Protein AF-A0A318T8H3-F1 (afdb_monomer_lite)

Secondary structure (DSSP, 8-state):
--S-SEEEEEE----SSPPPSS--SSSEEEEEEETTEEPPPEEESSHHHHHHHHHHHHHHHHHTT--EEEEEES-SS-STTHHHHHHSSS-HHHHHHHHHHH--B-TTS-B-HHHHHHHHHTTSSSS-S-B---TTS--TT-BSSPPPP-STTPPPSS-HHHHHSTTPPPTTB-SSTT-HHHHHHHHHHHHHHHHH-TTTTTTEEETTTTT-SS----SEEEEE--GGGGHHHHHHHPPTT--HHHHHHHHHHHHHHHHHHHT-SGGGGSPPTT--HHHHHHIIIII---TTTT-HHHHHHHHHH---EE------S----PPP----HHHHHHHHHHHHHHHS-GGGS-HHHHHHHHHHHHHHT-GGGGGGEEE-TTHHHHHHHHHHTT--EEESSHHHHHTS-GGG--S-EEE-TT-TTHHHHHHHHTS-HHHHGGGGGHHHHTT-EEEESS-HHHHHHHHHHHHTTPPPPSEEEE----SSSHHHHHHHHHH--TT--EEEESSS---HHHHHHHHHHHHH---

Radius of gyration: 33.39 Å; chains: 1; bounding box: 69×76×78 Å

Sequence (527 aa):
MSLFDTHVVVDWSAAGSRSPAKPSGNAIWIAVVRDGLASAPVYFRTRTEARTHLAELLAGEVAQGRKTLACFDFAFGYPQGAARKITGSDSALDLWAWLHEKIEDRPDNGNNRFAVAGCVNELFDGLGPFWGREASHDIPGVSTQKPVHSGADYPPQRRLTDLKAPSAKSVWQLFYNGSVGSQVLMGLPALQALRQDPRLKPHCKVWPFETGLKAPKAALVLAEIYPALVKDAVAASRSEGEILDAAQVRVLADALAEMDRKNELAPLFDPAPEMSEEERDLVETEEAWILGVGHEAALRQAAETSRPKVQAVPRPTPRKPMRPYLKDPAAIDEASVAAVRREARLERFPDGLADLALRLIQACGMPDIADRLSVSPGAVEAGRRALAAGAPVICDCEMVAAGLIRRDLRSEVIVTLNDPATAPMARALGTTRSAAATELWQDRLEGAVVAIGDAPTALFHLLEGLDKGWPKPALILGFPVGFVGAAESKAELSADPRGCDFITLRGRRGGPSMAAAAIGALAKGPA

Foldseek 3Di:
DFLFQKEKEKEFALDQFFADPPDAPRFIWIWMAGNLATEQIDTDRFLVVVLVVCLVVLLVCVVVLTAYEHEYAAFQFAFPPLCCLQQVFLFSLSVLVVLLVVWDQDRRRRIDLLQVLQVSQVSFPDLAQAEDDDPPDDHHSHYNDGDDDDHPSHGDQDHPQCVLVVVQGGLRYCDDDRRSVSRNSSPSSSVSVSCPPPSCVVQEDEPPQRAFLWSRNGSYYYAYAHLVLQVVLLVVPPDVPRHSSSSSRRLQSLLLVQCSVVVNQGNQSHDQPPDDPVSRVSCNGGGPHHRCSNPSVSSNVSSNPGDGNHPPNPPPPPPPPPPDDDPDPVVVVVVLLVVLVVQQVLVVDDQLVSLLLSLLCSLPVDSCQSVFKFWDPCQLVLLLVLQVVQQAEEELDPLLVVLAPVVLGSHHYDYQLPPPVQVVQCVVVVHDSSLSSVVVCQVRAAQHEYFYFADLNVLVSVVVCLVVPGHHHSEYELFHADDPNSQVSVVVCSVPVSPHTYIYGHDRGGHSSSSNSSSVSSSPPRD

pLDDT: mean 93.27, std 9.37, range [36.69, 98.88]

Organism: NCBI:txid1795041

InterPro domains:
  IPR003722 Cobalamin biosynthesis precorrin-8X methylmutase CobH/CbiC [PF02570] (332-524)
  IPR036588 Precorrin-8X methylmutase CobH/CbiC superfamily [G3DSA:3.40.50.10230] (316-526)
  IPR036588 Precorrin-8X methylmutase CobH/CbiC superfamily [SSF63965] (322-523)

Structure (mmCIF, N/CA/C/O backbone):
data_AF-A0A318T8H3-F1
#
_entry.id   AF-A0A318T8H3-F1
#
loop_
_atom_site.group_PDB
_atom_site.id
_atom_site.type_symbol
_atom_site.label_atom_id
_atom_site.label_alt_id
_atom_site.label_comp_id
_atom_site.label_asym_id
_atom_site.label_entity_id
_atom_site.label_seq_id
_atom_site.pdbx_PDB_ins_code
_atom_site.Cartn_x
_atom_site.Cartn_y
_atom_site.Cartn_z
_atom_site.occupancy
_atom_site.B_iso_or_equiv
_atom_site.auth_seq_id
_atom_site.auth_comp_id
_atom_site.auth_asym_id
_atom_site.auth_atom_id
_atom_site.pdbx_PDB_model_num
ATOM 1 N N . MET A 1 1 ? -24.665 -6.894 28.446 1.00 75.19 1 MET A N 1
ATOM 2 C CA . MET A 1 1 ? -24.092 -7.647 27.309 1.00 75.19 1 MET A CA 1
ATOM 3 C C . MET A 1 1 ? -23.161 -6.686 26.609 1.00 75.19 1 MET A C 1
ATOM 5 O O . MET A 1 1 ? -23.540 -5.521 26.514 1.00 75.19 1 MET A O 1
ATOM 9 N N . SER A 1 2 ? -21.991 -7.150 26.168 1.00 87.69 2 SER A N 1
ATOM 10 C CA . SER A 1 2 ? -21.064 -6.316 25.399 1.00 87.69 2 SER A CA 1
ATOM 11 C C . SER A 1 2 ? -21.762 -5.728 24.170 1.00 87.69 2 SER A C 1
ATOM 13 O O . SER A 1 2 ? -22.669 -6.333 23.589 1.00 87.69 2 SER A O 1
ATOM 15 N N . LEU A 1 3 ? -21.367 -4.513 23.815 1.00 95.06 3 LEU A N 1
ATOM 16 C CA . LEU A 1 3 ? -21.825 -3.798 22.635 1.00 95.06 3 LEU A CA 1
ATOM 17 C C . LEU A 1 3 ? -21.200 -4.376 21.367 1.00 95.06 3 LEU A C 1
ATOM 19 O O . LEU A 1 3 ? -21.902 -4.511 20.361 1.00 95.06 3 LEU A O 1
ATOM 23 N N . PHE A 1 4 ? -19.916 -4.737 21.431 1.00 97.88 4 PHE A N 1
ATOM 24 C CA . PHE A 1 4 ? -19.130 -5.236 20.313 1.00 97.88 4 PHE A CA 1
ATOM 25 C C . PHE A 1 4 ? -18.381 -6.524 20.667 1.00 97.88 4 PHE A C 1
ATOM 27 O O . PHE A 1 4 ? -17.993 -6.762 21.811 1.00 97.88 4 PHE A O 1
ATOM 34 N N . ASP A 1 5 ? -18.161 -7.346 19.646 1.00 97.19 5 ASP A N 1
ATOM 35 C CA . ASP A 1 5 ? -17.367 -8.573 19.724 1.00 97.19 5 ASP A CA 1
ATOM 36 C C . ASP A 1 5 ? -15.909 -8.310 19.309 1.00 97.19 5 ASP A C 1
ATOM 38 O O . ASP A 1 5 ? -14.993 -9.011 19.739 1.00 97.19 5 ASP A O 1
ATOM 42 N N . THR A 1 6 ? -15.684 -7.301 18.456 1.00 98.25 6 THR A N 1
ATOM 43 C CA . THR A 1 6 ? -14.358 -6.934 17.937 1.00 98.25 6 THR A CA 1
ATOM 44 C C . THR A 1 6 ? -14.080 -5.441 18.068 1.00 98.25 6 THR A C 1
ATOM 46 O O . THR A 1 6 ? -14.882 -4.610 17.643 1.00 98.25 6 THR A O 1
ATOM 49 N N . HIS A 1 7 ? -12.894 -5.112 18.575 1.00 98.44 7 HIS A N 1
ATOM 50 C CA . HIS A 1 7 ? -12.378 -3.756 18.743 1.00 98.44 7 HIS A CA 1
ATOM 51 C C . HIS A 1 7 ? -11.124 -3.610 17.882 1.00 98.44 7 HIS A C 1
ATOM 53 O O . HIS A 1 7 ? -10.110 -4.269 18.122 1.00 98.44 7 HIS A O 1
ATOM 59 N N . VAL A 1 8 ? -11.207 -2.777 16.849 1.00 98.69 8 VAL A N 1
ATOM 60 C CA . VAL A 1 8 ? -10.104 -2.463 15.936 1.00 98.69 8 VAL A CA 1
ATOM 61 C C . VAL A 1 8 ? -9.627 -1.053 16.243 1.00 98.69 8 VAL A C 1
ATOM 63 O O . VAL A 1 8 ? -10.438 -0.136 16.294 1.00 98.69 8 VAL A O 1
ATOM 66 N N . VAL A 1 9 ? -8.324 -0.865 16.426 1.00 98.75 9 VAL A N 1
ATOM 67 C CA . VAL A 1 9 ? -7.723 0.457 16.637 1.00 98.75 9 VAL A CA 1
ATOM 68 C C . VAL A 1 9 ? -6.637 0.688 15.601 1.00 98.75 9 VAL A C 1
ATOM 70 O O . VAL A 1 9 ? -5.762 -0.159 15.416 1.00 98.75 9 VAL A O 1
ATOM 73 N N . VAL A 1 10 ? -6.711 1.832 14.926 1.00 98.62 10 VAL A N 1
ATOM 74 C CA . VAL A 1 10 ? -5.873 2.179 13.781 1.00 98.62 10 VAL A CA 1
ATOM 75 C C . VAL A 1 10 ? -5.148 3.493 14.045 1.00 98.62 10 VAL A C 1
ATOM 77 O O . VAL A 1 10 ? -5.789 4.526 14.217 1.00 98.62 10 VAL A O 1
ATOM 80 N N . ASP A 1 11 ? -3.820 3.457 14.000 1.00 97.88 11 ASP A N 1
ATOM 81 C CA . ASP A 1 11 ? -2.990 4.651 13.834 1.00 97.88 11 ASP A CA 1
ATOM 82 C C . ASP A 1 11 ? -2.751 4.875 12.337 1.00 97.88 11 ASP A C 1
ATOM 84 O O . ASP A 1 11 ? -2.361 3.946 11.620 1.00 97.88 11 ASP A O 1
ATOM 88 N N . TRP A 1 12 ? -3.038 6.079 11.840 1.00 96.69 12 TRP A N 1
ATOM 89 C CA . TRP A 1 12 ? -3.049 6.372 10.406 1.00 96.69 12 TRP A CA 1
ATOM 90 C C . TRP A 1 12 ? -1.957 7.361 10.014 1.00 96.69 12 TRP A C 1
ATOM 92 O O . TRP A 1 12 ? -1.832 8.452 10.569 1.00 96.69 12 TRP A O 1
ATOM 102 N N . SER A 1 13 ? -1.205 7.021 8.967 1.00 95.50 13 SER A N 1
ATOM 103 C CA . SER A 1 13 ? -0.100 7.845 8.482 1.00 95.50 13 SER A CA 1
ATOM 104 C C . SER A 1 13 ? -0.421 8.549 7.168 1.00 95.50 13 SER A C 1
ATOM 106 O O . SER A 1 13 ? -0.863 7.954 6.178 1.00 95.50 13 SER A O 1
ATOM 108 N N . ALA A 1 14 ? -0.063 9.829 7.124 1.00 95.25 14 ALA A N 1
ATOM 109 C CA . ALA A 1 14 ? -0.078 10.643 5.918 1.00 95.25 14 ALA A CA 1
ATOM 110 C C . ALA A 1 14 ? 1.261 10.644 5.163 1.00 95.25 14 ALA A C 1
ATOM 112 O O . ALA A 1 14 ? 1.489 11.525 4.333 1.00 95.25 14 ALA A O 1
ATOM 113 N N . ALA A 1 15 ? 2.172 9.700 5.428 1.00 93.12 15 ALA A N 1
ATOM 114 C CA . ALA A 1 15 ? 3.462 9.630 4.737 1.00 93.12 15 ALA A CA 1
ATOM 115 C C . ALA A 1 15 ? 3.291 9.759 3.210 1.00 93.12 15 ALA A C 1
ATOM 117 O O . ALA A 1 15 ? 2.399 9.146 2.626 1.00 93.12 15 ALA A O 1
ATOM 118 N N . GLY A 1 16 ? 4.109 10.599 2.567 1.00 91.81 16 GLY A N 1
ATOM 119 C CA . GLY A 1 16 ? 4.052 10.835 1.114 1.00 91.81 16 GLY A CA 1
ATOM 120 C C . GLY A 1 16 ? 4.775 9.774 0.279 1.00 91.81 16 GLY A C 1
ATOM 121 O O . GLY A 1 16 ? 4.781 9.850 -0.944 1.00 91.81 16 GLY A O 1
ATOM 122 N N . SER A 1 17 ? 5.404 8.806 0.942 1.00 92.88 17 SER A N 1
ATOM 123 C CA . SER A 1 17 ? 6.173 7.726 0.337 1.00 92.88 17 SER A CA 1
ATOM 124 C C . SER A 1 17 ? 6.002 6.441 1.142 1.00 92.88 17 SER A C 1
ATOM 126 O O . SER A 1 17 ? 5.518 6.442 2.280 1.00 92.88 17 SER A O 1
ATOM 128 N N . ARG A 1 18 ? 6.346 5.316 0.520 1.00 95.38 18 ARG A N 1
ATOM 129 C CA . ARG A 1 18 ? 6.272 3.990 1.130 1.00 95.38 18 ARG A CA 1
ATOM 130 C C . ARG A 1 18 ? 7.194 3.894 2.348 1.00 95.38 18 ARG A C 1
ATOM 132 O O . ARG A 1 18 ? 8.392 4.151 2.240 1.00 95.38 18 ARG A O 1
ATOM 139 N N . SER A 1 19 ? 6.656 3.433 3.476 1.00 94.31 19 SER A N 1
ATOM 140 C CA . SER A 1 19 ? 7.441 3.251 4.701 1.00 94.31 19 SER A CA 1
ATOM 141 C C . SER A 1 19 ? 8.502 2.135 4.552 1.00 94.31 19 SER A C 1
ATOM 143 O O . SER A 1 19 ? 8.392 1.280 3.654 1.00 94.31 19 SER A O 1
ATOM 145 N N . PRO A 1 20 ? 9.554 2.114 5.398 1.00 94.25 20 PRO A N 1
ATOM 146 C CA . PRO A 1 20 ? 10.627 1.116 5.345 1.00 94.25 20 PRO A CA 1
ATOM 147 C C . PRO A 1 20 ? 10.140 -0.342 5.394 1.00 94.25 20 PRO A C 1
ATOM 149 O O . PRO A 1 20 ? 9.010 -0.638 5.759 1.00 94.25 20 PRO A O 1
ATOM 152 N N . ALA A 1 21 ? 10.985 -1.294 4.988 1.00 91.88 21 ALA A N 1
ATOM 153 C CA . ALA A 1 21 ? 10.622 -2.716 5.057 1.00 91.88 21 ALA A CA 1
ATOM 154 C C . ALA A 1 21 ? 10.568 -3.240 6.502 1.00 91.88 21 ALA A C 1
ATOM 156 O O . ALA A 1 21 ? 9.742 -4.091 6.824 1.00 91.88 21 ALA A O 1
ATOM 157 N N . LYS A 1 22 ? 11.449 -2.728 7.367 1.00 93.06 22 LYS A N 1
ATOM 158 C CA . LYS A 1 22 ? 11.416 -2.994 8.804 1.00 93.06 22 LYS A CA 1
ATOM 159 C C . LYS A 1 22 ? 10.323 -2.126 9.443 1.00 93.06 22 LYS A C 1
ATOM 161 O O . LYS A 1 22 ? 10.274 -0.942 9.104 1.00 93.06 22 LYS A O 1
ATOM 166 N N . PRO A 1 23 ? 9.518 -2.663 10.380 1.00 94.00 23 PRO A N 1
ATOM 167 C CA . PRO A 1 23 ? 8.559 -1.860 11.123 1.00 94.00 23 PRO A CA 1
ATOM 168 C C . PRO A 1 23 ? 9.213 -0.614 11.723 1.00 94.00 23 PRO A C 1
ATOM 170 O O . PRO A 1 23 ? 10.309 -0.682 12.288 1.00 94.00 23 PRO A O 1
ATOM 173 N N . SER A 1 24 ? 8.544 0.521 11.565 1.00 93.56 24 SER A N 1
ATOM 174 C CA . SER A 1 24 ? 9.013 1.838 11.990 1.00 93.56 24 SER A CA 1
ATOM 175 C C . SER A 1 24 ? 7.857 2.645 12.569 1.00 93.56 24 SER A C 1
ATOM 177 O O . SER A 1 24 ? 6.693 2.320 12.325 1.00 93.56 24 SER A O 1
ATOM 179 N N . GLY A 1 25 ? 8.185 3.715 13.293 1.00 91.31 25 GLY A N 1
ATOM 180 C CA . GLY A 1 25 ? 7.194 4.735 13.630 1.00 91.31 25 GLY A CA 1
ATOM 181 C C . GLY A 1 25 ? 6.747 5.544 12.403 1.00 91.31 25 GLY A C 1
ATOM 182 O O . GLY A 1 25 ? 7.331 5.403 11.318 1.00 91.31 25 GLY A O 1
ATOM 183 N N . ASN A 1 26 ? 5.756 6.415 12.595 1.00 87.69 26 ASN A N 1
ATOM 184 C CA . ASN A 1 26 ? 5.125 7.271 11.584 1.00 87.69 26 ASN A CA 1
ATOM 185 C C . ASN A 1 26 ? 4.542 6.483 10.394 1.00 87.69 26 ASN A C 1
ATOM 187 O O . ASN A 1 26 ? 4.549 6.944 9.246 1.00 87.69 26 ASN A O 1
ATOM 191 N N . ALA A 1 27 ? 4.065 5.270 10.656 1.00 93.88 27 ALA A N 1
ATOM 192 C CA . ALA A 1 27 ? 3.475 4.365 9.676 1.00 93.88 27 ALA A CA 1
ATOM 193 C C . ALA A 1 27 ? 2.087 3.919 10.142 1.00 93.88 27 ALA A C 1
ATOM 195 O O . ALA A 1 27 ? 1.620 4.365 11.176 1.00 93.88 27 ALA A O 1
ATOM 196 N N . ILE A 1 28 ? 1.416 3.063 9.374 1.00 97.75 28 ILE A N 1
ATOM 197 C CA . ILE A 1 28 ? 0.072 2.615 9.744 1.00 97.75 28 ILE A CA 1
ATOM 198 C C . ILE A 1 28 ? 0.186 1.367 10.607 1.00 97.75 28 ILE A C 1
ATOM 200 O O . ILE A 1 28 ? 0.810 0.380 10.198 1.00 97.75 28 ILE A O 1
ATOM 204 N N . TRP A 1 29 ? -0.452 1.410 11.770 1.00 98.31 29 TRP A N 1
ATOM 205 C CA . TRP A 1 29 ? -0.516 0.305 12.717 1.00 98.31 29 TRP A CA 1
ATOM 206 C C . TRP A 1 29 ? -1.965 -0.037 13.027 1.00 98.31 29 TRP A C 1
ATOM 208 O O . TRP A 1 29 ? -2.795 0.851 13.197 1.00 98.31 29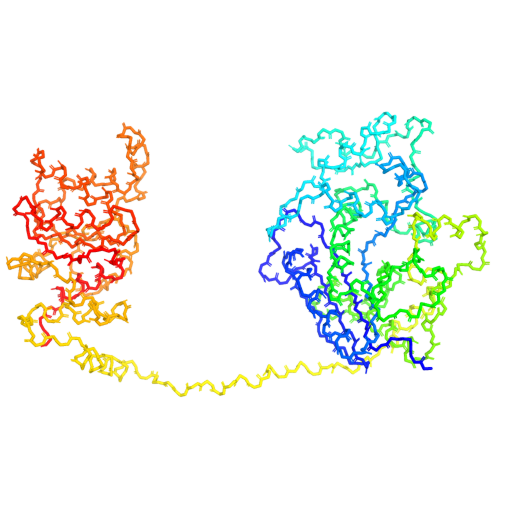 TRP A O 1
ATOM 218 N N . ILE A 1 30 ? -2.272 -1.331 13.092 1.00 98.44 30 ILE A N 1
ATOM 219 C CA . ILE A 1 30 ? -3.625 -1.820 13.374 1.00 98.44 30 ILE A CA 1
ATOM 220 C C . ILE A 1 30 ? -3.558 -2.862 14.484 1.00 98.44 30 ILE A C 1
ATOM 222 O O . ILE A 1 30 ? -2.889 -3.883 14.326 1.00 98.44 30 ILE A O 1
ATOM 226 N N . ALA A 1 31 ? -4.264 -2.626 15.586 1.00 97.50 31 ALA A N 1
ATOM 227 C CA . ALA A 1 31 ? -4.499 -3.611 16.637 1.00 97.50 31 ALA A CA 1
ATOM 228 C C . ALA A 1 31 ? -5.938 -4.125 16.577 1.00 97.50 31 ALA A C 1
ATOM 230 O O . ALA A 1 31 ? -6.858 -3.389 16.220 1.00 97.50 31 ALA A O 1
ATOM 231 N N . VAL A 1 32 ? -6.123 -5.396 16.937 1.00 97.94 32 VAL A N 1
ATOM 232 C CA . VAL A 1 32 ? -7.434 -6.051 16.967 1.00 97.94 32 VAL A CA 1
ATOM 233 C C . VAL A 1 32 ? -7.558 -6.852 18.252 1.00 97.94 32 VAL A C 1
ATOM 235 O O . VAL A 1 32 ? -6.716 -7.709 18.531 1.00 97.94 32 VAL A O 1
ATOM 238 N N . VAL A 1 33 ? -8.636 -6.619 18.992 1.00 97.38 33 VAL A N 1
ATOM 239 C CA . VAL A 1 33 ? -9.078 -7.475 20.094 1.00 97.38 33 VAL A CA 1
ATOM 240 C C . VAL A 1 33 ? -10.421 -8.073 19.703 1.00 97.38 33 VAL A C 1
ATOM 242 O O . VAL A 1 33 ? -11.355 -7.337 19.406 1.00 97.38 33 VAL A O 1
ATOM 245 N N . ARG A 1 34 ? -10.522 -9.404 19.667 1.00 95.88 34 ARG A N 1
ATOM 246 C CA . ARG A 1 34 ? -11.762 -10.127 19.342 1.00 95.88 34 ARG A CA 1
ATOM 247 C C . ARG A 1 34 ? -12.122 -11.048 20.492 1.00 95.88 34 ARG A C 1
ATOM 249 O O . ARG A 1 34 ? -11.290 -11.860 20.886 1.00 95.88 34 ARG A O 1
ATOM 256 N N . ASP A 1 35 ? -13.329 -10.933 21.032 1.00 91.56 35 ASP A N 1
ATOM 257 C CA . ASP A 1 35 ? -13.805 -11.740 22.164 1.00 91.56 35 ASP A CA 1
ATOM 258 C C . ASP A 1 35 ? -12.831 -11.713 23.367 1.00 91.56 35 ASP A C 1
ATOM 260 O O . ASP A 1 35 ? -12.587 -12.717 24.042 1.00 91.56 35 ASP A O 1
ATOM 264 N N . GLY A 1 36 ? -12.200 -10.555 23.606 1.00 87.06 36 GLY A N 1
ATOM 265 C CA . GLY A 1 36 ? -11.171 -10.370 24.640 1.00 87.06 36 GLY A CA 1
ATOM 266 C C . GLY A 1 36 ? -9.808 -11.014 24.333 1.00 87.06 36 GLY A C 1
ATOM 267 O O . GLY A 1 36 ? -8.939 -11.050 25.211 1.00 87.06 36 GLY A O 1
ATOM 268 N N . LEU A 1 37 ? -9.611 -11.528 23.114 1.00 91.88 37 LEU A N 1
ATOM 269 C CA . LEU A 1 37 ? -8.347 -12.066 22.614 1.00 91.88 37 LEU A CA 1
ATOM 270 C C . LEU A 1 37 ? -7.613 -11.017 21.772 1.00 91.88 37 LEU A C 1
ATOM 272 O O . LEU A 1 37 ? -8.054 -10.671 20.675 1.00 91.88 37 LEU A O 1
ATOM 276 N N . ALA A 1 38 ? -6.478 -10.530 22.273 1.00 92.00 38 ALA A N 1
ATOM 277 C CA . ALA A 1 38 ? -5.674 -9.516 21.591 1.00 92.00 38 ALA A CA 1
ATOM 278 C C . ALA A 1 38 ? -4.733 -10.145 20.552 1.00 92.00 38 ALA A C 1
ATOM 280 O O . ALA A 1 38 ? -3.975 -11.064 20.868 1.00 92.00 38 ALA A O 1
ATOM 281 N N . SER A 1 39 ? -4.754 -9.633 19.322 1.00 89.69 39 SER A N 1
ATOM 282 C CA . SER A 1 39 ? -3.758 -9.924 18.284 1.00 89.69 39 SER A CA 1
ATOM 283 C C . SER A 1 39 ? -2.581 -8.951 18.360 1.00 89.69 39 SER A C 1
ATOM 285 O O . SER A 1 39 ? -2.732 -7.804 18.777 1.00 89.69 39 SER A O 1
ATOM 287 N N . ALA A 1 40 ? -1.400 -9.387 17.914 1.00 90.88 40 ALA A N 1
ATOM 288 C CA . ALA A 1 40 ? -0.251 -8.492 17.791 1.00 90.88 40 ALA A CA 1
ATOM 289 C C . ALA A 1 40 ? -0.549 -7.358 16.783 1.00 90.88 40 ALA A C 1
ATOM 291 O O . ALA A 1 40 ? -1.092 -7.655 15.713 1.00 90.88 40 ALA A O 1
ATOM 292 N N . PRO A 1 41 ? -0.172 -6.095 17.075 1.00 95.00 41 PRO A N 1
ATOM 293 C CA . PRO A 1 41 ? -0.336 -4.994 16.134 1.00 95.00 41 PRO A CA 1
ATOM 294 C C . PRO A 1 41 ? 0.343 -5.274 14.792 1.00 95.00 41 PRO A C 1
ATOM 296 O O . PRO A 1 41 ? 1.495 -5.715 14.740 1.00 95.00 41 PRO A O 1
ATOM 299 N N . VAL A 1 42 ? -0.366 -4.998 13.702 1.00 96.75 42 VAL A N 1
ATOM 300 C CA . VAL A 1 42 ? 0.101 -5.239 12.337 1.00 96.75 42 VAL A CA 1
ATOM 301 C C . VAL A 1 42 ? 0.579 -3.931 11.716 1.00 96.75 42 VAL A C 1
ATOM 303 O O . VAL A 1 42 ? -0.130 -2.928 11.733 1.00 96.75 42 VAL A O 1
ATOM 306 N N . TYR A 1 43 ? 1.787 -3.969 11.157 1.00 97.12 43 TYR A N 1
ATOM 307 C CA . TYR A 1 43 ? 2.439 -2.860 10.466 1.00 97.12 43 TYR A CA 1
ATOM 308 C C . TYR A 1 43 ? 2.121 -2.871 8.969 1.00 97.12 43 TYR A C 1
ATOM 310 O O . TYR A 1 43 ? 2.334 -3.887 8.300 1.00 97.12 43 TYR A O 1
ATOM 318 N N . PHE A 1 44 ? 1.710 -1.725 8.427 1.00 97.50 44 PHE A N 1
ATOM 319 C CA . PHE A 1 44 ? 1.478 -1.537 6.996 1.00 97.50 44 PHE A CA 1
ATOM 320 C C . PHE A 1 44 ? 2.372 -0.439 6.429 1.00 97.50 44 PHE A C 1
ATOM 322 O O . PHE A 1 44 ? 2.515 0.648 6.992 1.00 97.50 44 PHE A O 1
ATOM 329 N N . ARG A 1 45 ? 2.966 -0.719 5.264 1.00 96.00 45 ARG A N 1
ATOM 330 C CA . ARG A 1 45 ? 3.912 0.199 4.615 1.00 96.00 45 ARG A CA 1
ATOM 331 C C . ARG A 1 45 ? 3.212 1.258 3.781 1.00 96.00 45 ARG A C 1
ATOM 333 O O . ARG A 1 45 ? 3.818 2.282 3.459 1.00 96.00 45 ARG A O 1
ATOM 340 N N . THR A 1 46 ? 1.967 0.988 3.390 1.00 97.44 46 THR A N 1
ATOM 341 C CA . THR A 1 46 ? 1.163 1.874 2.549 1.00 97.44 46 THR A CA 1
ATOM 342 C C . THR A 1 46 ? -0.295 1.926 2.983 1.00 97.44 46 THR A C 1
ATOM 344 O O . THR A 1 46 ? -0.827 0.951 3.519 1.00 97.44 46 THR A O 1
ATOM 347 N N . ARG A 1 47 ? -0.963 3.047 2.687 1.00 97.62 47 ARG A N 1
ATOM 348 C CA . ARG A 1 47 ? -2.409 3.214 2.912 1.00 97.62 47 ARG A CA 1
ATOM 349 C C . ARG A 1 47 ? -3.240 2.234 2.094 1.00 97.62 47 ARG A C 1
ATOM 351 O O . ARG A 1 47 ? -4.242 1.729 2.588 1.00 97.62 47 ARG A O 1
ATOM 358 N N . THR A 1 48 ? -2.798 1.894 0.882 1.00 96.69 48 THR A N 1
ATOM 359 C CA . THR A 1 48 ? -3.480 0.896 0.041 1.00 96.69 48 THR A CA 1
ATOM 360 C C . THR A 1 48 ? -3.459 -0.497 0.681 1.00 96.69 48 THR A C 1
ATOM 362 O O . THR A 1 48 ? -4.499 -1.157 0.732 1.00 96.69 48 THR A O 1
ATOM 365 N N . GLU A 1 49 ? -2.312 -0.939 1.213 1.00 97.19 49 GLU A N 1
ATOM 366 C CA . GLU A 1 49 ? -2.206 -2.216 1.938 1.00 97.19 49 GLU A CA 1
ATOM 367 C C . GLU A 1 49 ? -3.090 -2.219 3.195 1.00 97.19 49 GLU A C 1
ATOM 369 O O . GLU A 1 49 ? -3.858 -3.160 3.398 1.00 97.19 49 GLU A O 1
ATOM 374 N N . ALA A 1 50 ? -3.037 -1.147 3.994 1.00 98.00 50 ALA A N 1
ATOM 375 C CA . ALA A 1 50 ? -3.836 -1.016 5.211 1.00 98.00 50 ALA A CA 1
ATOM 376 C C . ALA A 1 50 ? -5.347 -1.001 4.930 1.00 98.00 50 ALA A C 1
ATOM 378 O O . ALA A 1 50 ? -6.101 -1.730 5.571 1.00 98.00 50 ALA A O 1
ATOM 379 N N . ARG A 1 51 ? -5.802 -0.224 3.936 1.00 98.06 51 ARG A N 1
ATOM 380 C CA . ARG A 1 51 ? -7.217 -0.161 3.531 1.00 98.06 51 ARG A CA 1
ATOM 381 C C . ARG A 1 51 ? -7.718 -1.513 3.036 1.00 98.06 51 ARG A C 1
ATOM 383 O O . ARG A 1 51 ? -8.820 -1.913 3.390 1.00 98.06 51 ARG A O 1
ATOM 390 N N . THR A 1 52 ? -6.914 -2.219 2.240 1.00 97.75 52 THR A N 1
ATOM 391 C CA . THR A 1 52 ? -7.264 -3.564 1.757 1.00 97.75 52 THR A CA 1
ATOM 392 C C . THR A 1 52 ? -7.418 -4.527 2.931 1.00 97.75 52 THR A C 1
ATOM 394 O O . THR A 1 52 ? -8.406 -5.249 3.010 1.00 97.75 52 THR A O 1
ATOM 397 N N . HIS A 1 53 ? -6.483 -4.495 3.884 1.00 98.25 53 HIS A N 1
ATOM 398 C CA . HIS A 1 53 ? -6.569 -5.313 5.090 1.00 98.25 53 HIS A CA 1
ATOM 399 C C . HIS A 1 53 ? -7.809 -4.993 5.933 1.00 98.25 53 HIS A C 1
ATOM 401 O O . HIS A 1 53 ? -8.508 -5.915 6.342 1.00 98.25 53 HIS A O 1
ATOM 407 N N . LEU A 1 54 ? -8.107 -3.710 6.162 1.00 98.62 54 LEU A N 1
ATOM 408 C CA . LEU A 1 54 ? -9.303 -3.281 6.888 1.00 98.62 54 LEU A CA 1
ATOM 409 C C . LEU A 1 54 ? -10.584 -3.732 6.186 1.00 98.62 54 LEU A C 1
ATOM 411 O O . LEU A 1 54 ? -11.470 -4.263 6.846 1.00 98.62 54 LEU A O 1
ATOM 415 N N . ALA A 1 55 ? -10.677 -3.579 4.864 1.00 98.31 55 ALA A N 1
ATOM 416 C CA . ALA A 1 55 ? -11.847 -4.013 4.106 1.00 98.31 55 ALA A CA 1
ATOM 417 C C . ALA A 1 55 ? -12.096 -5.523 4.262 1.00 98.31 55 ALA A C 1
ATOM 419 O O . ALA A 1 55 ? -13.219 -5.930 4.549 1.00 98.31 55 ALA A O 1
ATOM 420 N N . GLU A 1 56 ? -11.048 -6.348 4.149 1.00 98.19 56 GLU A N 1
ATOM 421 C CA . GLU A 1 56 ? -11.155 -7.801 4.341 1.00 98.19 56 GLU A CA 1
ATOM 422 C C . GLU A 1 56 ? -11.466 -8.191 5.789 1.00 98.19 56 GLU A C 1
ATOM 424 O O . GLU A 1 56 ? -12.321 -9.046 6.025 1.00 98.19 56 GLU A O 1
ATOM 429 N N . LEU A 1 57 ? -10.807 -7.558 6.766 1.00 98.19 57 LEU A N 1
ATOM 430 C CA . LEU A 1 57 ? -11.058 -7.795 8.186 1.00 98.19 57 LEU A CA 1
ATOM 431 C C . LEU A 1 57 ? -12.521 -7.500 8.522 1.00 98.19 57 LEU A C 1
ATOM 433 O O . LEU A 1 57 ? -13.229 -8.383 8.995 1.00 98.19 57 LEU A O 1
ATOM 437 N N . LEU A 1 58 ? -12.981 -6.282 8.232 1.00 98.50 58 LEU A N 1
ATOM 438 C CA . LEU A 1 58 ? -14.326 -5.821 8.564 1.00 98.50 58 LEU A CA 1
ATOM 439 C C . LEU A 1 58 ? -15.400 -6.627 7.821 1.00 98.50 58 LEU A C 1
ATOM 441 O O . LEU A 1 58 ? -16.421 -6.974 8.410 1.00 98.50 58 LEU A O 1
ATOM 445 N N . ALA A 1 59 ? -15.166 -6.988 6.554 1.00 97.94 59 ALA A N 1
ATOM 446 C CA . ALA A 1 59 ? -16.105 -7.817 5.801 1.00 97.94 59 ALA A CA 1
ATOM 447 C C . ALA A 1 59 ? -16.183 -9.233 6.390 1.00 97.94 59 ALA A C 1
ATOM 449 O O . ALA A 1 59 ? -17.266 -9.815 6.463 1.00 97.94 59 ALA A O 1
ATOM 450 N N . GLY A 1 60 ? -15.052 -9.773 6.854 1.00 97.88 60 GLY A N 1
ATOM 451 C CA . GLY A 1 60 ? -14.989 -11.051 7.557 1.00 97.88 60 GLY A CA 1
ATOM 452 C C . GLY A 1 60 ? -15.724 -11.052 8.901 1.00 97.88 60 GLY A C 1
ATOM 453 O O . GLY A 1 60 ? -16.335 -12.065 9.247 1.00 97.88 60 GLY A O 1
ATOM 454 N N . GLU A 1 61 ? -15.693 -9.939 9.639 1.00 98.00 61 GLU A N 1
ATOM 455 C CA . GLU A 1 61 ? -16.463 -9.745 10.877 1.00 98.00 61 GLU A CA 1
ATOM 456 C C . GLU A 1 61 ? -17.968 -9.718 10.608 1.00 98.00 61 GLU A C 1
ATOM 458 O O . GLU A 1 61 ? -18.720 -10.508 11.186 1.00 98.00 61 GLU A O 1
ATOM 463 N N . VAL A 1 62 ? -18.387 -8.881 9.654 1.00 97.19 62 VAL A N 1
ATOM 464 C CA . VAL A 1 62 ? -19.784 -8.760 9.217 1.00 97.19 62 VAL A CA 1
ATOM 465 C C . VAL A 1 62 ? -20.332 -10.108 8.747 1.00 97.19 62 VAL A C 1
ATOM 467 O O . VAL A 1 62 ? -21.412 -10.517 9.170 1.00 97.19 62 VAL A O 1
ATOM 470 N N . ALA A 1 63 ? -19.578 -10.841 7.920 1.00 96.69 63 ALA A N 1
ATOM 471 C CA . ALA A 1 63 ? -19.985 -12.150 7.411 1.00 96.69 63 ALA A CA 1
ATOM 472 C C . ALA A 1 63 ? -20.164 -13.204 8.517 1.00 96.69 63 ALA A C 1
ATOM 474 O O . ALA A 1 63 ? -20.920 -14.158 8.344 1.00 96.69 63 ALA A O 1
ATOM 475 N N . GLN A 1 64 ? -19.481 -13.040 9.652 1.00 97.00 64 GLN A N 1
ATOM 476 C CA . GLN A 1 64 ? -19.603 -13.916 10.818 1.00 97.00 64 GLN A CA 1
ATOM 477 C C . GLN A 1 64 ? -20.624 -13.403 11.844 1.00 97.00 64 GLN A C 1
ATOM 479 O O . GLN A 1 64 ? -20.760 -13.996 12.911 1.00 97.00 64 GLN A O 1
ATOM 484 N N . GLY A 1 65 ? -21.353 -12.327 11.524 1.00 96.12 65 GLY A N 1
ATOM 485 C CA . GLY A 1 65 ? -22.374 -11.743 12.389 1.00 96.12 65 GLY A CA 1
ATOM 486 C C . GLY A 1 65 ? -21.817 -11.040 13.627 1.00 96.12 65 GLY A C 1
ATOM 487 O O . GLY A 1 65 ? -22.583 -10.780 14.554 1.00 96.12 65 GLY A O 1
ATOM 488 N N . ARG A 1 66 ? -20.511 -10.747 13.657 1.00 97.06 66 ARG A N 1
ATOM 489 C CA . ARG A 1 66 ? -19.863 -10.074 14.785 1.00 97.06 66 ARG A CA 1
ATOM 490 C C . ARG A 1 66 ? -20.019 -8.567 14.681 1.00 97.06 66 ARG A C 1
ATOM 492 O O . ARG A 1 66 ? -19.874 -7.987 13.606 1.00 97.06 66 ARG A O 1
ATOM 499 N N . LYS A 1 67 ? -20.300 -7.935 15.817 1.00 98.38 67 LYS A N 1
ATOM 500 C CA . LYS A 1 67 ? -20.349 -6.482 15.948 1.00 98.38 67 LYS A CA 1
ATOM 501 C C . LYS A 1 67 ? -18.944 -5.929 16.130 1.00 98.38 67 LYS A C 1
ATOM 503 O O . LYS A 1 67 ? -18.188 -6.411 16.972 1.00 98.38 67 LYS A O 1
ATOM 508 N N . THR A 1 68 ? -18.597 -4.901 15.369 1.00 98.69 68 THR A N 1
ATOM 509 C CA . THR A 1 68 ? -17.250 -4.331 15.350 1.00 98.69 68 THR A CA 1
ATOM 510 C C . THR A 1 68 ? -17.264 -2.837 15.632 1.00 98.69 68 THR A C 1
ATOM 512 O O . THR A 1 68 ? -17.975 -2.080 14.970 1.00 98.69 68 THR A O 1
ATOM 515 N N . LEU A 1 69 ? -16.420 -2.414 16.571 1.00 98.81 69 LEU A N 1
ATOM 516 C CA . LEU A 1 69 ? -16.021 -1.024 16.753 1.00 98.81 69 LEU A CA 1
ATOM 517 C C . LEU A 1 69 ? -14.645 -0.828 16.110 1.00 98.81 69 LEU A C 1
ATOM 519 O O . LEU A 1 69 ? -13.673 -1.444 16.543 1.00 98.81 69 LEU A O 1
ATOM 523 N N . ALA A 1 70 ? -14.562 0.007 15.077 1.00 98.75 70 ALA A N 1
ATOM 524 C CA . ALA A 1 70 ? -13.320 0.364 14.406 1.00 98.75 70 ALA A CA 1
ATOM 525 C C . ALA A 1 70 ? -12.976 1.835 14.662 1.00 98.75 70 ALA A C 1
ATOM 527 O O . ALA A 1 70 ? -13.655 2.748 14.194 1.00 98.75 70 ALA A O 1
ATOM 528 N N . CYS A 1 71 ? -11.905 2.042 15.414 1.00 98.75 71 CYS A N 1
ATOM 529 C CA . CYS A 1 71 ? -11.448 3.331 15.895 1.00 98.75 71 CYS A CA 1
ATOM 530 C C . CYS A 1 71 ? -10.208 3.808 15.133 1.00 98.75 71 CYS A C 1
ATOM 532 O O . CYS A 1 71 ? -9.284 3.023 14.911 1.00 98.75 71 CYS A O 1
ATOM 534 N N . PHE A 1 72 ? -10.158 5.093 14.783 1.00 98.75 72 PHE A N 1
ATOM 535 C CA . PHE A 1 72 ? -9.081 5.678 13.980 1.00 98.75 72 PHE A CA 1
ATOM 536 C C . PHE A 1 72 ? -8.486 6.932 14.631 1.00 98.75 72 PHE A C 1
ATOM 538 O O . PHE A 1 72 ? -9.226 7.815 15.066 1.00 98.75 72 PHE A O 1
ATOM 545 N N . ASP A 1 73 ? -7.154 7.012 14.679 1.00 97.31 73 ASP A N 1
ATOM 546 C CA . ASP A 1 73 ? -6.396 8.149 15.226 1.00 97.31 73 ASP A CA 1
ATOM 547 C C . ASP A 1 73 ? -6.230 9.279 14.194 1.00 97.31 73 ASP A C 1
ATOM 549 O O . ASP A 1 73 ? -5.149 9.527 13.656 1.00 97.31 73 ASP A O 1
ATOM 553 N N . PHE A 1 74 ? -7.347 9.917 13.849 1.00 97.44 74 PHE A N 1
ATOM 554 C CA . PHE A 1 74 ? -7.413 11.202 13.149 1.00 97.44 74 PHE A CA 1
ATOM 555 C C . PHE A 1 74 ? -8.824 11.786 13.253 1.00 97.44 74 PHE A C 1
ATOM 557 O O . PHE A 1 74 ? -9.799 11.055 13.421 1.00 97.44 74 PHE A O 1
ATOM 564 N N . ALA A 1 75 ? -8.933 13.106 13.095 1.00 98.06 75 ALA A N 1
ATOM 565 C CA . ALA A 1 75 ? -10.209 13.806 13.186 1.00 98.06 75 ALA A CA 1
ATOM 566 C C . ALA A 1 75 ? -11.210 13.378 12.101 1.00 98.06 75 ALA A C 1
ATOM 568 O O . ALA A 1 75 ? -10.865 13.277 10.922 1.00 98.06 75 ALA A O 1
ATOM 569 N N . PHE A 1 76 ? -12.462 13.166 12.502 1.00 98.44 76 PHE A N 1
ATOM 570 C CA . PHE A 1 76 ? -13.564 12.807 11.609 1.00 98.44 76 PHE A CA 1
ATOM 571 C C . PHE A 1 76 ? -14.271 14.023 11.010 1.00 98.44 76 PHE A C 1
ATOM 573 O O . PHE A 1 76 ? -14.903 13.900 9.964 1.00 98.44 76 PHE A O 1
ATOM 580 N N . GLY A 1 77 ? -14.159 15.188 11.638 1.00 97.12 77 GLY A N 1
ATOM 581 C CA . GLY A 1 77 ? -14.790 16.421 11.181 1.00 97.12 77 GLY A CA 1
ATOM 582 C C . GLY A 1 77 ? -13.811 17.580 11.074 1.00 97.12 77 GLY A C 1
ATOM 583 O O . GLY A 1 77 ? -12.648 17.489 11.476 1.00 97.12 77 GLY A O 1
ATOM 584 N N . TYR A 1 78 ? -14.314 18.686 10.542 1.00 97.56 78 TYR A N 1
ATOM 585 C CA . TYR A 1 78 ? -13.634 19.977 10.530 1.00 97.56 78 TYR A CA 1
ATOM 586 C C . TYR A 1 78 ? -14.434 20.975 11.370 1.00 97.56 78 TYR A C 1
ATOM 588 O O . TYR A 1 78 ? -15.625 20.757 11.554 1.00 97.56 78 TYR A O 1
ATOM 596 N N . PRO A 1 79 ? -13.802 22.041 11.892 1.00 96.19 79 PRO A N 1
ATOM 597 C CA . PRO A 1 79 ? -14.497 23.071 12.653 1.00 96.19 79 PRO A CA 1
ATOM 598 C C . PRO A 1 79 ? -15.679 23.693 11.907 1.00 96.19 79 PRO A C 1
ATOM 600 O O . PRO A 1 79 ? -15.647 23.781 10.677 1.00 96.19 79 PRO A O 1
ATOM 603 N N . GLN A 1 80 ? -16.657 24.174 12.673 1.00 95.06 80 GLN A N 1
ATOM 604 C CA . GLN A 1 80 ? -17.917 24.737 12.191 1.00 95.06 80 GLN A CA 1
ATOM 605 C C . GLN A 1 80 ? -17.777 25.618 10.942 1.00 95.06 80 GLN A C 1
ATOM 607 O O . GLN A 1 80 ? -16.953 26.538 10.890 1.00 95.06 80 GLN A O 1
ATOM 612 N N . GLY A 1 81 ? -18.643 25.369 9.960 1.00 93.94 81 GLY A N 1
ATOM 613 C CA . GLY A 1 81 ? -18.755 26.106 8.704 1.00 93.94 81 GLY A CA 1
ATOM 614 C C . GLY A 1 81 ? -17.786 25.656 7.606 1.00 93.94 81 GLY A C 1
ATOM 615 O O . GLY A 1 81 ? -17.957 26.053 6.448 1.00 93.94 81 GLY A O 1
ATOM 616 N N . ALA A 1 82 ? -16.790 24.823 7.919 1.00 95.38 82 ALA A N 1
ATOM 617 C CA . ALA A 1 82 ? -15.840 24.316 6.936 1.00 95.38 82 ALA A CA 1
ATOM 618 C C . ALA A 1 82 ? -16.506 23.409 5.889 1.00 95.38 82 ALA A C 1
ATOM 620 O O . ALA A 1 82 ? -16.256 23.575 4.693 1.00 95.38 82 ALA A O 1
ATOM 621 N N . ALA A 1 83 ? -17.368 22.477 6.306 1.00 96.56 83 ALA A N 1
ATOM 622 C CA . ALA A 1 83 ? -18.050 21.557 5.401 1.00 96.56 83 ALA A CA 1
ATOM 623 C C . ALA A 1 83 ? -18.929 22.323 4.411 1.00 96.56 83 ALA A C 1
ATOM 625 O O . ALA A 1 83 ? -18.825 22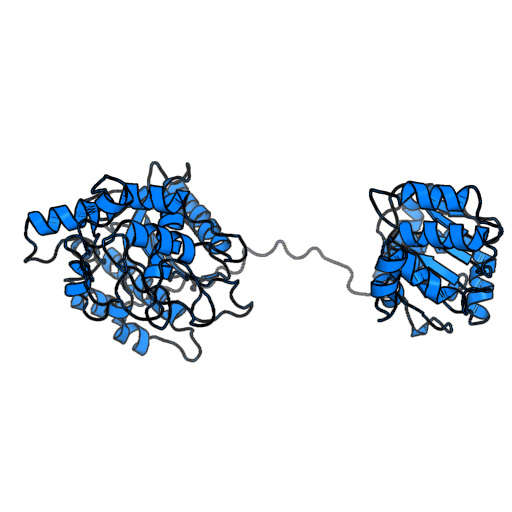.094 3.200 1.00 96.56 83 ALA A O 1
ATOM 626 N N . ARG A 1 84 ? -19.701 23.308 4.890 1.00 95.75 84 ARG A N 1
ATOM 627 C CA . ARG A 1 84 ? -20.556 24.140 4.031 1.00 95.75 84 ARG A CA 1
ATOM 628 C C . ARG A 1 84 ? -19.749 24.966 3.055 1.00 95.75 84 ARG A C 1
ATOM 630 O O . ARG A 1 84 ? -20.132 25.066 1.893 1.00 95.75 84 ARG A O 1
ATOM 637 N N . LYS A 1 85 ? -18.633 25.547 3.491 1.00 95.38 85 LYS A N 1
ATOM 638 C CA . LYS A 1 85 ? -17.781 26.340 2.600 1.00 95.38 85 LYS A CA 1
ATOM 639 C C . LYS A 1 85 ? -17.183 25.489 1.475 1.00 95.38 85 LYS A C 1
ATOM 641 O O . LYS A 1 85 ? -17.106 25.956 0.344 1.00 95.38 85 LYS A O 1
ATOM 646 N N . ILE A 1 86 ? -16.793 24.249 1.777 1.00 96.06 86 ILE A N 1
ATOM 647 C CA . ILE A 1 86 ? -16.138 23.344 0.820 1.00 96.06 86 ILE A CA 1
ATOM 648 C C . ILE A 1 86 ? -17.149 22.645 -0.100 1.00 96.06 86 ILE A C 1
ATOM 650 O O . ILE A 1 86 ? -16.884 22.468 -1.288 1.00 96.06 86 ILE A O 1
ATOM 654 N N . THR A 1 87 ? -18.300 22.235 0.434 1.00 97.19 87 THR A N 1
ATOM 655 C CA . THR A 1 87 ? -19.247 21.345 -0.265 1.00 97.19 87 THR A CA 1
ATOM 656 C C . THR A 1 87 ? -20.612 21.964 -0.552 1.00 97.19 87 THR A C 1
ATOM 658 O O . THR A 1 87 ? -21.361 21.432 -1.367 1.00 97.19 87 THR A O 1
ATOM 661 N N . GLY A 1 88 ? -20.958 23.068 0.111 1.00 96.50 88 GLY A N 1
ATOM 662 C CA . GLY A 1 88 ? -22.306 23.642 0.116 1.00 96.50 88 GLY A CA 1
ATOM 663 C C . GLY A 1 88 ? -23.272 23.010 1.131 1.00 96.50 88 GLY A C 1
ATOM 664 O O . GLY A 1 88 ? -24.412 23.461 1.216 1.00 96.50 88 GLY A O 1
ATOM 665 N N . SER A 1 89 ? -22.836 22.007 1.903 1.00 96.75 89 SER A N 1
ATOM 666 C CA . SER A 1 89 ? -23.622 21.272 2.909 1.00 96.75 89 SER A CA 1
ATOM 667 C C . SER A 1 89 ? -22.937 21.304 4.277 1.00 96.75 89 SER A C 1
ATOM 669 O O . SER A 1 89 ? -21.714 21.234 4.344 1.00 96.75 89 SER A O 1
ATOM 671 N N . ASP A 1 90 ? -23.703 21.357 5.371 1.00 95.25 90 ASP A N 1
ATOM 672 C CA . ASP A 1 90 ? -23.157 21.257 6.740 1.00 95.25 90 ASP A CA 1
ATOM 673 C C . ASP A 1 90 ? -22.761 19.813 7.116 1.00 95.25 90 ASP A C 1
ATOM 675 O O . ASP A 1 90 ? -22.278 19.559 8.214 1.00 95.25 90 ASP A O 1
ATOM 679 N N . SER A 1 91 ? -22.963 18.836 6.222 1.00 97.69 91 SER A N 1
ATOM 680 C CA . SER A 1 91 ? -22.652 17.437 6.510 1.00 97.69 91 SER A CA 1
ATOM 681 C C . SER A 1 91 ? -21.161 17.128 6.371 1.00 97.69 91 SER A C 1
ATOM 683 O O . SER A 1 91 ? -20.592 17.163 5.275 1.00 97.69 91 SER A O 1
ATOM 685 N N . ALA A 1 92 ? -20.547 16.658 7.457 1.00 98.00 92 ALA A N 1
ATOM 686 C CA . ALA A 1 92 ? -19.201 16.092 7.419 1.00 98.00 92 ALA A CA 1
ATOM 687 C C . ALA A 1 92 ? -19.081 14.917 6.438 1.00 98.00 92 ALA A C 1
ATOM 689 O O . ALA A 1 92 ? -18.048 14.734 5.799 1.00 98.00 92 ALA A O 1
ATOM 690 N N . LEU A 1 93 ? -20.137 14.116 6.277 1.00 98.50 93 LEU A N 1
ATOM 691 C CA . LEU A 1 93 ? -20.118 12.958 5.382 1.00 98.50 93 LEU A CA 1
ATOM 692 C C . LEU A 1 93 ? -20.148 13.360 3.901 1.00 98.50 93 LEU A C 1
ATOM 694 O O . LEU A 1 93 ? -19.578 12.641 3.074 1.00 98.50 93 LEU A O 1
ATOM 698 N N . ASP A 1 94 ? -20.742 14.509 3.570 1.00 98.56 94 ASP A N 1
ATOM 699 C CA . ASP A 1 94 ? -20.631 15.106 2.234 1.00 98.56 94 ASP A CA 1
ATOM 700 C C . ASP A 1 94 ? -19.200 15.608 1.994 1.00 98.56 94 ASP A C 1
ATOM 702 O O . ASP A 1 94 ? -18.636 15.389 0.920 1.00 98.56 94 ASP A O 1
ATOM 706 N N . LEU A 1 95 ? -18.554 16.179 3.018 1.00 98.38 95 LEU A N 1
ATOM 707 C CA . LEU A 1 95 ? -17.134 16.542 2.962 1.00 98.38 95 LEU A CA 1
ATOM 708 C C . LEU A 1 95 ? -16.223 15.319 2.784 1.00 98.38 95 LEU A C 1
ATOM 710 O O . LEU A 1 95 ? -15.276 15.376 1.999 1.00 98.38 95 LEU A O 1
ATOM 714 N N . TRP A 1 96 ? -16.519 14.188 3.429 1.00 98.69 96 TRP A N 1
ATOM 715 C CA . TRP A 1 96 ? -15.789 12.935 3.197 1.00 98.69 96 TRP A CA 1
ATOM 716 C C . TRP A 1 96 ? -15.916 12.470 1.745 1.00 98.69 96 TRP A C 1
ATOM 718 O O . TRP A 1 96 ? -14.927 12.043 1.148 1.00 98.69 96 TRP A O 1
ATOM 728 N N . ALA A 1 97 ? -17.121 12.552 1.170 1.00 98.69 97 ALA A N 1
ATOM 729 C CA . ALA A 1 97 ? -17.364 12.210 -0.228 1.00 98.69 97 ALA A CA 1
ATOM 730 C C . ALA A 1 97 ? -16.607 13.143 -1.184 1.00 98.69 97 ALA A C 1
ATOM 732 O O . ALA A 1 97 ? -15.960 12.662 -2.114 1.00 98.69 97 ALA A O 1
ATOM 733 N N . TRP A 1 98 ? -16.615 14.450 -0.912 1.00 98.69 98 TRP A N 1
ATOM 734 C CA . TRP A 1 98 ? -15.868 15.440 -1.686 1.00 98.69 98 TRP A CA 1
ATOM 735 C C . TRP A 1 98 ? -14.358 15.180 -1.633 1.00 98.69 98 TRP A C 1
ATOM 737 O O . TRP A 1 98 ? -13.700 15.116 -2.670 1.00 98.69 98 TRP A O 1
ATOM 747 N N . LEU A 1 99 ? -13.800 14.946 -0.440 1.00 98.56 99 LEU A N 1
ATOM 748 C CA . LEU A 1 99 ? -12.379 14.627 -0.279 1.00 98.56 99 LEU A CA 1
ATOM 749 C C . LEU A 1 99 ? -12.006 13.329 -0.993 1.00 98.56 99 LEU A C 1
ATOM 751 O O . LEU A 1 99 ? -10.948 13.262 -1.610 1.00 98.56 99 LEU A O 1
ATOM 755 N N . HIS A 1 100 ? -12.869 12.313 -0.946 1.00 98.44 100 HIS A N 1
ATOM 756 C CA . HIS A 1 100 ? -12.658 11.063 -1.669 1.00 98.44 100 HIS A CA 1
ATOM 757 C C . HIS A 1 100 ? -12.588 11.256 -3.191 1.00 98.44 100 HIS A C 1
ATOM 759 O O . HIS A 1 100 ? -11.821 10.563 -3.850 1.00 98.44 100 HIS A O 1
ATOM 765 N N . GLU A 1 101 ? -13.346 12.205 -3.746 1.00 98.25 101 GLU A N 1
ATOM 766 C CA . GLU A 1 101 ? -13.284 12.549 -5.170 1.00 98.25 101 GLU A CA 1
ATOM 767 C C . GLU A 1 101 ? -12.018 13.347 -5.526 1.00 98.25 101 GLU A C 1
ATOM 769 O O . GLU A 1 101 ? -11.438 13.142 -6.591 1.00 98.25 101 GLU A O 1
ATOM 774 N N . LYS A 1 102 ? -11.585 14.272 -4.658 1.00 98.19 102 LYS A N 1
ATOM 775 C CA . LYS A 1 102 ? -10.465 15.187 -4.951 1.00 98.19 102 LYS A CA 1
ATOM 776 C C . LYS A 1 102 ? -9.087 14.623 -4.615 1.00 98.19 102 LYS A C 1
ATOM 778 O O . LYS A 1 102 ? -8.103 15.041 -5.227 1.00 98.19 102 LYS A O 1
ATOM 783 N N . ILE A 1 103 ? -8.990 13.721 -3.641 1.00 98.31 103 ILE A N 1
ATOM 784 C CA . ILE A 1 103 ? -7.715 13.152 -3.200 1.00 98.31 103 ILE A CA 1
ATOM 785 C C . ILE A 1 103 ? -7.342 11.951 -4.066 1.00 98.31 103 ILE A C 1
ATOM 787 O O . ILE A 1 103 ? -8.007 10.918 -4.074 1.00 98.31 103 ILE A O 1
ATOM 791 N N . GLU A 1 104 ? -6.193 12.057 -4.718 1.00 97.75 104 GLU A N 1
ATOM 792 C CA . GLU A 1 104 ? -5.506 10.940 -5.347 1.00 97.75 104 GLU A CA 1
ATOM 793 C C . GLU A 1 104 ? -4.520 10.332 -4.346 1.00 97.75 104 GLU A C 1
ATOM 795 O O . GLU A 1 104 ? -3.608 11.012 -3.871 1.00 97.75 104 GLU A O 1
ATOM 800 N N . ASP A 1 105 ? -4.678 9.042 -4.040 1.00 97.06 105 ASP A N 1
ATOM 801 C CA . ASP A 1 105 ? -3.762 8.281 -3.185 1.00 97.06 105 ASP A CA 1
ATOM 802 C C . ASP A 1 105 ? -3.244 7.044 -3.923 1.00 97.06 105 ASP A C 1
ATOM 804 O O . ASP A 1 105 ? -3.984 6.092 -4.194 1.00 97.06 105 ASP A O 1
ATOM 808 N N . ARG A 1 106 ? -1.962 7.066 -4.290 1.00 96.38 106 ARG A N 1
ATOM 809 C CA . ARG A 1 106 ? -1.333 6.027 -5.109 1.00 96.38 106 ARG A CA 1
ATOM 810 C C . ARG A 1 106 ? -0.869 4.838 -4.257 1.00 96.38 106 ARG A C 1
ATOM 812 O O . ARG A 1 106 ? -0.568 4.995 -3.070 1.00 96.38 106 ARG A O 1
ATOM 819 N N . PRO A 1 107 ? -0.712 3.638 -4.854 1.00 94.75 107 PRO A N 1
ATOM 820 C CA . PRO A 1 107 ? -0.249 2.444 -4.137 1.00 94.75 107 PRO A CA 1
ATOM 821 C C . PRO A 1 107 ? 1.123 2.566 -3.453 1.00 94.75 107 PRO A C 1
ATOM 823 O O . PRO A 1 107 ? 1.451 1.751 -2.596 1.00 94.75 107 PRO A O 1
ATOM 826 N N . ASP A 1 108 ? 1.935 3.559 -3.817 1.00 92.56 108 ASP A N 1
ATOM 827 C CA . ASP A 1 108 ? 3.248 3.856 -3.235 1.00 92.56 108 ASP A CA 1
ATOM 828 C C . ASP A 1 108 ? 3.219 4.961 -2.157 1.00 92.56 108 ASP A C 1
ATOM 830 O O . ASP A 1 108 ? 4.282 5.410 -1.724 1.00 92.56 108 ASP A O 1
ATOM 834 N N . ASN A 1 109 ? 2.021 5.360 -1.703 1.00 96.75 109 ASN A N 1
ATOM 835 C CA . ASN A 1 109 ? 1.707 6.510 -0.842 1.00 96.75 109 ASN A CA 1
ATOM 836 C C . ASN A 1 109 ? 1.891 7.896 -1.483 1.00 96.75 109 ASN A C 1
ATOM 838 O O . ASN A 1 109 ? 1.672 8.905 -0.802 1.00 96.75 109 ASN A O 1
ATOM 842 N N . GLY A 1 110 ? 2.268 7.993 -2.757 1.00 96.62 110 GLY A N 1
ATOM 843 C CA . GLY A 1 110 ? 2.278 9.279 -3.442 1.00 96.62 110 GLY A CA 1
ATOM 844 C C . GLY A 1 110 ? 0.860 9.844 -3.548 1.00 96.62 110 GLY A C 1
ATOM 845 O O . GLY A 1 110 ? -0.048 9.121 -3.935 1.00 96.62 110 GLY A O 1
ATOM 846 N N . ASN A 1 111 ? 0.657 11.118 -3.215 1.00 96.62 111 ASN A N 1
ATOM 847 C CA . ASN A 1 111 ? -0.680 11.715 -3.139 1.00 96.62 111 ASN A CA 1
ATOM 848 C C . ASN A 1 111 ? -0.674 13.213 -3.462 1.00 96.62 111 ASN A C 1
ATOM 850 O O . ASN A 1 111 ? 0.378 13.851 -3.428 1.00 96.62 111 ASN A O 1
ATOM 854 N N . ASN A 1 112 ? -1.854 13.771 -3.731 1.00 97.12 112 ASN A N 1
ATOM 855 C CA . ASN A 1 112 ? -2.052 15.179 -4.092 1.00 97.12 112 ASN A CA 1
ATOM 856 C C . ASN A 1 112 ? -2.571 16.060 -2.929 1.00 97.12 112 ASN A C 1
ATOM 858 O O . ASN A 1 112 ? -3.032 17.174 -3.175 1.00 97.12 112 ASN A O 1
ATOM 862 N N . ARG A 1 113 ? -2.496 15.612 -1.663 1.00 97.31 113 ARG A N 1
ATOM 863 C CA . ARG A 1 113 ? -3.179 16.275 -0.527 1.00 97.31 113 ARG A CA 1
ATOM 864 C C . ARG A 1 113 ? -2.861 17.757 -0.357 1.00 97.31 113 ARG A C 1
ATOM 866 O O . ARG A 1 113 ? -3.729 18.533 0.018 1.00 97.31 113 ARG A O 1
ATOM 873 N N . PHE A 1 114 ? -1.618 18.152 -0.629 1.00 96.62 114 PHE A N 1
ATOM 874 C CA . PHE A 1 114 ? -1.201 19.543 -0.500 1.00 96.62 114 PHE A CA 1
ATOM 875 C C . PHE A 1 114 ? -1.818 20.428 -1.588 1.00 96.62 114 PHE A C 1
ATOM 877 O O . PHE A 1 114 ? -2.153 21.573 -1.308 1.00 96.62 114 PHE A O 1
ATOM 884 N N . ALA A 1 115 ? -2.008 19.895 -2.800 1.00 96.06 115 ALA A N 1
ATOM 885 C CA . ALA A 1 115 ? -2.705 20.605 -3.868 1.00 96.06 115 ALA A CA 1
ATOM 886 C C . ALA A 1 115 ? -4.189 20.782 -3.518 1.00 96.06 115 ALA A C 1
ATOM 888 O O . ALA A 1 115 ? -4.711 21.885 -3.624 1.00 96.06 115 ALA A O 1
ATOM 889 N N . VAL A 1 116 ? -4.839 19.729 -3.004 1.00 97.62 116 VAL A N 1
ATOM 890 C CA . VAL A 1 116 ? -6.230 19.813 -2.526 1.00 97.62 116 VAL A CA 1
ATOM 891 C C . VAL A 1 116 ? -6.367 20.831 -1.394 1.00 97.62 116 VAL A C 1
ATOM 893 O O . VAL A 1 116 ? -7.291 21.637 -1.414 1.00 97.62 116 VAL A O 1
ATOM 896 N N . ALA A 1 117 ? -5.432 20.856 -0.443 1.00 97.25 117 ALA A N 1
ATOM 897 C CA . ALA A 1 117 ? -5.428 21.856 0.620 1.00 97.25 117 ALA A CA 1
ATOM 898 C C . ALA A 1 117 ? -5.266 23.292 0.092 1.00 97.25 117 ALA A C 1
ATOM 900 O O . ALA A 1 117 ? -5.935 24.195 0.588 1.00 97.25 117 ALA A O 1
ATOM 901 N N . GLY A 1 118 ? -4.428 23.498 -0.930 1.00 95.62 118 GLY A N 1
ATOM 902 C CA . GLY A 1 118 ? -4.307 24.777 -1.632 1.00 95.62 118 GLY A CA 1
ATOM 903 C C . GLY A 1 118 ? -5.629 25.217 -2.262 1.00 95.62 118 GLY A C 1
ATOM 904 O O . GLY A 1 118 ? -6.073 26.335 -2.019 1.00 95.62 118 GLY A O 1
ATOM 905 N N . CYS A 1 119 ? -6.316 24.312 -2.968 1.00 95.50 119 CYS A N 1
ATOM 906 C CA . CYS A 1 119 ? -7.639 24.587 -3.537 1.00 95.50 119 CYS A CA 1
ATOM 907 C C . CYS A 1 119 ? -8.691 24.905 -2.467 1.00 95.50 119 CYS A C 1
ATOM 909 O O . CYS A 1 119 ? -9.533 25.770 -2.677 1.00 95.50 119 CYS A O 1
ATOM 911 N N . VAL A 1 120 ? -8.659 24.226 -1.314 1.00 95.88 120 VAL A N 1
ATOM 912 C CA . VAL A 1 120 ? -9.560 24.556 -0.200 1.00 95.88 120 VAL A CA 1
ATOM 913 C C . VAL A 1 120 ? -9.244 25.940 0.359 1.00 95.88 120 VAL A C 1
ATOM 915 O O . VAL A 1 120 ? -10.167 26.692 0.650 1.00 95.88 120 VAL A O 1
ATOM 918 N N . ASN A 1 121 ? -7.968 26.309 0.480 1.00 95.00 121 ASN A N 1
ATOM 919 C CA . ASN A 1 121 ? -7.586 27.629 0.974 1.00 95.00 121 ASN A CA 1
ATOM 920 C C . ASN A 1 121 ? -8.095 28.772 0.092 1.00 95.00 121 ASN A C 1
ATOM 922 O O . ASN A 1 121 ? -8.472 29.803 0.636 1.00 95.00 121 ASN A O 1
ATOM 926 N N . GLU A 1 122 ? -8.158 28.578 -1.228 1.00 92.94 122 GLU A N 1
ATOM 927 C CA . GLU A 1 122 ? -8.697 29.563 -2.181 1.00 92.94 122 GLU A CA 1
ATOM 928 C C . GLU A 1 122 ? -10.194 29.849 -1.992 1.00 92.94 122 GLU A C 1
ATOM 930 O O . GLU A 1 122 ? -10.695 30.852 -2.497 1.00 92.94 122 GLU A O 1
ATOM 935 N N . LEU A 1 123 ? -10.917 28.994 -1.262 1.00 92.69 123 LEU A N 1
ATOM 936 C CA . LEU A 1 123 ? -12.326 29.224 -0.948 1.00 92.69 123 LEU A CA 1
ATOM 937 C C . LEU A 1 123 ? -12.523 30.286 0.139 1.00 92.69 123 LEU A C 1
ATOM 939 O O . LEU A 1 123 ? -13.627 30.811 0.253 1.00 92.69 123 LEU A O 1
ATOM 943 N N . PHE A 1 124 ? -11.502 30.578 0.945 1.00 90.00 124 PHE A N 1
ATOM 944 C CA . PHE A 1 124 ? -11.583 31.492 2.086 1.00 90.00 124 PHE A CA 1
ATOM 945 C C . PHE A 1 124 ? -10.923 32.833 1.771 1.00 90.00 124 PHE A C 1
ATOM 947 O O . PHE A 1 124 ? -9.987 32.900 0.972 1.00 90.00 124 PHE A O 1
ATOM 954 N N . ASP A 1 125 ? -11.361 33.899 2.441 1.00 83.62 125 ASP A N 1
ATOM 955 C CA . ASP A 1 125 ? -10.710 35.195 2.294 1.00 83.62 125 ASP A CA 1
ATOM 956 C C . ASP A 1 125 ? -9.262 35.140 2.827 1.00 83.62 125 ASP A C 1
ATOM 958 O O . ASP A 1 125 ? -8.984 34.724 3.954 1.00 83.62 125 ASP A O 1
ATOM 962 N N . GLY A 1 126 ? -8.311 35.620 2.023 1.00 82.75 126 GLY A N 1
ATOM 963 C CA . GLY A 1 126 ? -6.903 35.723 2.409 1.00 82.75 126 GLY A CA 1
ATOM 964 C C . GLY A 1 126 ? -6.122 34.406 2.312 1.00 82.75 126 GLY A C 1
ATOM 965 O O . GLY A 1 126 ? -6.238 33.660 1.344 1.00 82.75 126 GLY A O 1
ATOM 966 N N . LEU A 1 127 ? -5.229 34.163 3.278 1.00 80.88 127 LEU A N 1
ATOM 967 C CA . LEU A 1 127 ? -4.438 32.932 3.361 1.00 80.88 127 LEU A CA 1
ATOM 968 C C . LEU A 1 127 ? -5.273 31.905 4.130 1.00 80.88 127 LEU A C 1
ATOM 970 O O . LEU A 1 127 ? -5.267 31.943 5.360 1.00 80.88 127 LEU A O 1
ATOM 974 N N . GLY A 1 128 ? -6.027 31.066 3.412 1.00 90.44 128 GLY A N 1
ATOM 975 C CA . GLY A 1 128 ? -6.968 30.090 3.972 1.00 90.44 128 GLY A CA 1
ATOM 976 C C . GLY A 1 128 ? -6.408 29.173 5.077 1.00 90.44 128 GLY A C 1
ATOM 977 O O . GLY A 1 128 ? -5.244 29.260 5.477 1.00 90.44 128 GLY A O 1
ATOM 978 N N . PRO A 1 129 ? -7.237 28.286 5.643 1.00 93.31 129 PRO A N 1
ATOM 979 C CA . PRO A 1 129 ? -6.944 27.685 6.935 1.00 93.31 129 PRO A CA 1
ATOM 980 C C . PRO A 1 129 ? -5.755 26.719 6.936 1.00 93.31 129 PRO A C 1
ATOM 982 O O . PRO A 1 129 ? -5.026 26.685 7.929 1.00 93.31 129 PRO A O 1
ATOM 985 N N . PHE A 1 130 ? -5.529 25.959 5.861 1.00 95.75 130 PHE A N 1
ATOM 986 C CA . PHE A 1 130 ? -4.462 24.964 5.791 1.00 95.75 130 PHE A CA 1
ATOM 987 C C . PHE A 1 130 ? -3.069 25.582 5.687 1.00 95.75 130 PHE A C 1
ATOM 989 O O . PHE A 1 130 ? -2.818 26.501 4.911 1.00 95.75 130 PHE A O 1
ATOM 996 N N . TRP A 1 131 ? -2.118 25.008 6.417 1.00 94.88 131 TRP A N 1
ATOM 997 C CA . TRP A 1 131 ? -0.743 25.494 6.441 1.00 94.88 131 TRP A CA 1
ATOM 998 C C . TRP A 1 131 ? 0.248 24.387 6.787 1.00 94.88 131 TRP A C 1
ATOM 1000 O O . TRP A 1 131 ? -0.114 23.310 7.255 1.00 94.88 131 TRP A O 1
ATOM 1010 N N . GLY A 1 132 ? 1.530 24.677 6.606 1.00 94.00 132 GLY A N 1
ATOM 1011 C CA . GLY A 1 132 ? 2.625 23.761 6.878 1.00 94.00 132 GLY A CA 1
ATOM 1012 C C . GLY A 1 132 ? 3.009 23.003 5.619 1.00 94.00 132 GLY A C 1
ATOM 1013 O O . GLY A 1 132 ? 2.347 22.058 5.209 1.00 94.00 132 GLY A O 1
ATOM 1014 N N . ARG A 1 133 ? 4.134 23.384 5.028 1.00 91.62 133 ARG A N 1
ATOM 1015 C CA . ARG A 1 133 ? 4.778 22.673 3.923 1.00 91.62 133 ARG A CA 1
ATOM 1016 C C . ARG A 1 133 ? 6.284 22.786 4.072 1.00 91.62 133 ARG A C 1
ATOM 1018 O O . ARG A 1 133 ? 6.775 23.679 4.762 1.00 91.62 133 ARG A O 1
ATOM 1025 N N . GLU A 1 134 ? 7.021 21.909 3.410 1.00 86.56 134 GLU A N 1
ATOM 1026 C CA . GLU A 1 134 ? 8.468 22.069 3.325 1.00 86.56 134 GLU A CA 1
ATOM 1027 C C . GLU A 1 134 ? 8.812 23.357 2.559 1.00 86.56 134 GLU A C 1
ATOM 1029 O O . GLU A 1 134 ? 8.183 23.675 1.548 1.00 86.56 134 GLU A O 1
ATOM 1034 N N . ALA A 1 135 ? 9.807 24.110 3.034 1.00 83.56 135 ALA A N 1
ATOM 1035 C CA . ALA A 1 135 ? 10.169 25.397 2.436 1.00 83.56 135 ALA A CA 1
ATOM 1036 C C . ALA A 1 135 ? 10.643 25.267 0.976 1.00 83.56 135 ALA A C 1
ATOM 1038 O O . ALA A 1 135 ? 10.415 26.173 0.179 1.00 83.56 135 ALA A O 1
ATOM 1039 N N . SER A 1 136 ? 11.259 24.131 0.638 1.00 81.00 136 SER A N 1
ATOM 1040 C CA . SER A 1 136 ? 11.765 23.771 -0.693 1.00 81.00 136 SER A CA 1
ATOM 1041 C C . SER A 1 136 ? 10.667 23.432 -1.709 1.00 81.00 136 SER A C 1
ATOM 1043 O O . SER A 1 136 ? 10.920 23.490 -2.910 1.00 81.00 136 SER A O 1
ATOM 1045 N N . HIS A 1 137 ? 9.458 23.088 -1.255 1.00 81.06 137 HIS A N 1
ATOM 1046 C CA . HIS A 1 137 ? 8.336 22.721 -2.115 1.00 81.06 137 HIS A CA 1
ATOM 1047 C C . HIS A 1 137 ? 7.390 23.907 -2.267 1.00 81.06 137 HIS A C 1
ATOM 1049 O O . HIS A 1 137 ? 6.703 24.254 -1.308 1.00 81.06 137 HIS A O 1
ATOM 1055 N N . ASP A 1 138 ? 7.331 24.523 -3.447 1.00 81.62 138 ASP A N 1
ATOM 1056 C CA . ASP A 1 138 ? 6.368 25.592 -3.713 1.00 81.62 138 ASP A CA 1
ATOM 1057 C C . ASP A 1 138 ? 4.994 25.002 -4.051 1.00 81.62 138 ASP A C 1
ATOM 1059 O O . ASP A 1 138 ? 4.815 24.346 -5.077 1.00 81.62 138 ASP A O 1
ATOM 1063 N N . ILE A 1 139 ? 4.041 25.176 -3.136 1.00 85.12 139 ILE A N 1
ATOM 1064 C CA . ILE A 1 139 ? 2.680 24.651 -3.247 1.00 85.12 139 ILE A CA 1
ATOM 1065 C C . ILE A 1 139 ? 1.742 25.858 -3.222 1.00 85.12 139 ILE A C 1
ATOM 1067 O O . ILE A 1 139 ? 1.646 26.507 -2.172 1.00 85.12 139 ILE A O 1
ATOM 1071 N N . PRO A 1 140 ? 1.065 26.171 -4.342 1.00 87.06 140 PRO A N 1
ATOM 1072 C CA . PRO A 1 140 ? 0.120 27.277 -4.408 1.00 87.06 140 PRO A CA 1
ATOM 1073 C C . PRO A 1 140 ? -0.919 27.210 -3.284 1.00 87.06 140 PRO A C 1
ATOM 1075 O O . PRO A 1 140 ? -1.427 26.139 -2.952 1.00 87.06 140 PRO A O 1
ATOM 1078 N N . GLY A 1 141 ? -1.197 28.355 -2.661 1.00 87.50 141 GLY A N 1
ATOM 1079 C CA . GLY A 1 141 ? -2.224 28.483 -1.625 1.00 87.50 141 GLY A CA 1
ATOM 1080 C C . GLY A 1 141 ? -1.858 27.940 -0.238 1.00 87.50 141 GLY A C 1
ATOM 1081 O O . GLY A 1 141 ? -2.603 28.200 0.699 1.00 87.50 141 GLY A O 1
ATOM 1082 N N . VAL A 1 142 ? -0.726 27.245 -0.048 1.00 92.81 142 VAL A N 1
ATOM 1083 C CA . VAL A 1 142 ? -0.331 26.682 1.262 1.00 92.81 142 VAL A CA 1
ATOM 1084 C C . VAL A 1 142 ? 0.913 27.382 1.806 1.00 92.81 142 VAL A C 1
ATOM 1086 O O . VAL A 1 142 ? 2.001 27.306 1.231 1.00 92.81 142 VAL A O 1
ATOM 1089 N N . SER A 1 143 ? 0.786 28.047 2.954 1.00 91.19 143 SER A N 1
ATOM 1090 C CA . SER A 1 143 ? 1.907 28.720 3.618 1.00 91.19 143 SER A CA 1
ATOM 1091 C C . SER A 1 143 ? 2.806 27.742 4.384 1.00 91.19 143 SER A C 1
ATOM 1093 O O . SER A 1 143 ? 2.372 26.690 4.852 1.00 91.19 143 SER A O 1
ATOM 1095 N N . THR A 1 144 ? 4.084 28.092 4.558 1.00 90.44 144 THR A N 1
ATOM 1096 C CA . THR A 1 144 ? 5.026 27.318 5.392 1.00 90.44 144 THR A CA 1
ATOM 1097 C C . THR A 1 144 ? 4.707 27.447 6.880 1.00 90.44 144 THR A C 1
ATOM 1099 O O . THR A 1 144 ? 4.790 26.472 7.622 1.00 90.44 144 THR A O 1
ATOM 1102 N N . GLN A 1 145 ? 4.316 28.644 7.314 1.00 89.75 145 GLN A N 1
ATOM 1103 C CA . GLN A 1 145 ? 3.950 28.959 8.692 1.00 89.75 145 GLN A CA 1
ATOM 1104 C C . GLN A 1 145 ? 2.443 29.132 8.832 1.00 89.75 145 GLN A C 1
ATOM 1106 O O . GLN A 1 145 ? 1.744 29.390 7.851 1.00 89.75 145 GLN A O 1
ATOM 1111 N N . LYS A 1 146 ? 1.956 29.021 10.068 1.00 88.75 146 LYS A N 1
ATOM 1112 C CA . LYS A 1 146 ? 0.557 29.283 10.391 1.00 88.75 146 LYS A CA 1
ATOM 1113 C C . LYS A 1 146 ? 0.180 30.713 9.964 1.00 88.75 146 LYS A C 1
ATOM 1115 O O . LYS A 1 146 ? 0.845 31.647 10.418 1.00 88.75 146 LYS A O 1
ATOM 1120 N N . PRO A 1 147 ? -0.850 30.897 9.120 1.00 82.94 147 PRO A N 1
ATOM 1121 C CA . PRO A 1 147 ? -1.273 32.221 8.690 1.00 82.94 147 PRO A CA 1
ATOM 1122 C C . PRO A 1 147 ? -1.880 33.005 9.857 1.00 82.94 147 PRO A C 1
ATOM 1124 O O . PRO A 1 147 ? -2.436 32.435 10.801 1.00 82.94 147 PRO A O 1
ATOM 1127 N N . VAL A 1 148 ? -1.767 34.332 9.786 1.00 77.31 148 VAL A N 1
ATOM 1128 C CA . VAL A 1 148 ? -2.507 35.233 10.675 1.00 77.31 148 VAL A CA 1
ATOM 1129 C C . VAL A 1 148 ? -3.964 35.241 10.228 1.00 77.31 148 VAL A C 1
ATOM 1131 O O . VAL A 1 148 ? -4.239 35.354 9.038 1.00 77.31 148 VAL A O 1
ATOM 1134 N N . HIS A 1 149 ? -4.886 35.126 11.181 1.00 71.94 149 HIS A N 1
ATOM 1135 C CA . HIS A 1 149 ? -6.318 35.177 10.909 1.00 71.94 149 HIS A CA 1
ATOM 1136 C C . HIS A 1 149 ? -6.691 36.510 10.255 1.00 71.94 149 HIS A C 1
ATOM 1138 O O . HIS A 1 149 ? -6.542 37.574 10.855 1.00 71.94 149 HIS A O 1
ATOM 1144 N N . SER A 1 150 ? -7.167 36.433 9.020 1.00 63.88 150 SER A N 1
ATOM 1145 C CA . SER A 1 150 ? -7.657 37.553 8.226 1.00 63.88 150 SER A CA 1
ATOM 1146 C C . SER A 1 150 ? -8.888 37.079 7.464 1.00 63.88 150 SER A C 1
ATOM 1148 O O . SER A 1 150 ? -8.867 35.952 6.982 1.00 63.88 150 SER A O 1
ATOM 1150 N N . GLY A 1 151 ? -9.914 37.919 7.336 1.00 65.81 151 GLY A N 1
ATOM 1151 C CA . GLY A 1 151 ? -11.159 37.547 6.655 1.00 65.81 151 GLY A CA 1
ATOM 1152 C C . GLY A 1 151 ? -12.293 37.256 7.634 1.00 65.81 151 GLY A C 1
ATOM 1153 O O . GLY A 1 151 ? -12.062 36.784 8.747 1.00 65.81 151 GLY A O 1
ATOM 1154 N N . ALA A 1 152 ? -13.521 37.592 7.238 1.00 71.81 152 ALA A N 1
ATOM 1155 C CA . ALA A 1 152 ? -14.706 37.391 8.074 1.00 71.81 152 ALA A CA 1
ATOM 1156 C C . ALA A 1 152 ? -15.218 35.939 8.034 1.00 71.81 152 ALA A C 1
ATOM 1158 O O . ALA A 1 152 ? -16.011 35.548 8.885 1.00 71.81 152 ALA A O 1
ATOM 1159 N N . ASP A 1 153 ? -14.763 35.149 7.059 1.00 79.12 153 ASP A N 1
ATOM 1160 C CA . ASP A 1 153 ? -15.180 33.769 6.805 1.00 79.12 153 ASP A CA 1
ATOM 1161 C C . ASP A 1 153 ? -14.135 32.722 7.233 1.00 79.12 153 ASP A C 1
ATOM 1163 O O . ASP A 1 153 ? -14.294 31.534 6.949 1.00 79.12 153 ASP A O 1
ATOM 1167 N N . TYR A 1 154 ? -13.072 33.145 7.923 1.00 81.94 154 TYR A N 1
ATOM 1168 C CA . TYR A 1 154 ? -12.000 32.262 8.369 1.00 81.94 154 TYR A CA 1
ATOM 1169 C C . TYR A 1 154 ? -12.511 31.276 9.444 1.00 81.94 154 TYR A C 1
ATOM 1171 O O . TYR A 1 154 ? -13.033 31.719 10.473 1.00 81.94 154 TYR A O 1
ATOM 1179 N N . PRO A 1 155 ? -12.342 29.949 9.272 1.00 88.62 155 PRO A N 1
ATOM 1180 C CA . PRO A 1 155 ? -12.958 28.970 10.159 1.00 88.62 155 PRO A CA 1
ATOM 1181 C C . PRO A 1 155 ? -12.211 28.869 11.498 1.00 88.62 155 PRO A C 1
ATOM 1183 O O . PRO A 1 155 ? -11.011 29.182 11.582 1.00 88.62 155 PRO A O 1
ATOM 1186 N N . PRO A 1 156 ? -12.870 28.375 12.562 1.00 91.88 156 PRO A N 1
ATOM 1187 C CA . PRO A 1 156 ? -12.201 28.141 13.833 1.00 91.88 156 PRO A CA 1
ATOM 1188 C C . PRO A 1 156 ? -10.982 27.221 13.680 1.00 91.88 156 PRO A C 1
ATOM 1190 O O . PRO A 1 156 ? -10.899 26.354 12.813 1.00 91.88 156 PRO A O 1
ATOM 1193 N N . GLN A 1 157 ? -9.986 27.400 14.547 1.00 89.94 157 GLN A N 1
ATOM 1194 C CA . GLN A 1 157 ? -8.739 26.624 14.485 1.00 89.94 157 GLN A CA 1
ATOM 1195 C C . GLN A 1 157 ? -8.848 25.216 15.069 1.00 89.94 157 GLN A C 1
ATOM 1197 O O . GLN A 1 157 ? -7.974 24.376 14.834 1.00 89.94 157 GLN A O 1
ATOM 1202 N N . ARG A 1 158 ? -9.861 25.004 15.899 1.00 93.44 158 ARG A N 1
ATOM 1203 C CA . ARG A 1 158 ? -10.075 23.820 16.717 1.00 93.44 158 ARG A CA 1
ATOM 1204 C C . ARG A 1 158 ? -11.563 23.538 16.740 1.00 93.44 158 ARG A C 1
ATOM 1206 O O . ARG A 1 158 ? -12.346 24.483 16.787 1.00 93.44 158 ARG A O 1
ATOM 1213 N N . ARG A 1 159 ? -11.904 22.258 16.734 1.00 95.69 159 ARG A N 1
ATOM 1214 C CA . ARG A 1 159 ? -13.255 21.773 16.995 1.00 95.69 159 ARG A CA 1
ATOM 1215 C C . ARG A 1 159 ? -13.564 21.868 18.483 1.00 95.69 159 ARG A C 1
ATOM 1217 O O . ARG A 1 159 ? -12.645 21.937 19.305 1.00 95.69 159 ARG A O 1
ATOM 1224 N N . LEU A 1 160 ? -14.834 21.769 18.844 1.00 95.06 160 LEU A N 1
ATOM 1225 C CA . LEU A 1 160 ? -15.309 21.687 20.220 1.00 95.06 160 LEU A CA 1
ATOM 1226 C C . LEU A 1 160 ? -14.593 20.576 21.002 1.00 95.06 160 LEU A C 1
ATOM 1228 O O . LEU A 1 160 ? -14.117 20.809 22.115 1.00 95.06 160 LEU A O 1
ATOM 1232 N N . THR A 1 161 ? -14.418 19.394 20.401 1.00 94.50 161 THR A N 1
ATOM 1233 C CA . THR A 1 161 ? -13.709 18.276 21.051 1.00 94.50 161 THR A CA 1
ATOM 1234 C C . THR A 1 161 ? -12.219 18.584 21.282 1.00 94.50 161 THR A C 1
ATOM 1236 O O . THR A 1 161 ? -11.671 18.277 22.342 1.00 94.50 161 THR A O 1
ATOM 1239 N N . ASP A 1 162 ? -11.567 19.307 20.361 1.00 94.12 162 ASP A N 1
ATOM 1240 C CA . ASP A 1 162 ? -10.149 19.687 20.474 1.00 94.12 162 ASP A CA 1
ATOM 1241 C C . ASP A 1 162 ? -9.913 20.741 21.580 1.00 94.12 162 ASP A C 1
ATOM 1243 O O . ASP A 1 162 ? -8.795 20.898 22.084 1.00 94.12 162 ASP A O 1
ATOM 1247 N N . LEU A 1 163 ? -10.950 21.500 21.957 1.00 92.81 163 LEU A N 1
ATOM 1248 C CA . LEU A 1 163 ? -10.910 22.418 23.101 1.00 92.81 163 LEU A CA 1
ATOM 1249 C C . LEU A 1 163 ? -10.959 21.664 24.435 1.00 92.81 163 LEU A C 1
ATOM 1251 O O . LEU A 1 163 ? -10.345 22.103 25.408 1.00 92.81 163 LEU A O 1
ATOM 1255 N N . LYS A 1 164 ? -11.640 20.514 24.471 1.00 91.44 164 LYS A N 1
ATOM 1256 C CA . LYS A 1 164 ? -11.707 19.622 25.639 1.00 91.44 164 LYS A CA 1
ATOM 1257 C C . LYS A 1 164 ? -10.475 18.718 25.751 1.00 91.44 164 LYS A C 1
ATOM 1259 O O . LYS A 1 164 ? -10.072 18.369 26.856 1.00 91.44 164 LYS A O 1
ATOM 1264 N N . ALA A 1 165 ? -9.812 18.424 24.632 1.00 90.56 165 ALA A N 1
ATOM 1265 C CA . ALA A 1 165 ? -8.536 17.713 24.573 1.00 90.56 165 ALA A CA 1
ATOM 1266 C C . ALA A 1 165 ? -7.383 18.663 24.173 1.00 90.56 165 ALA A C 1
ATOM 1268 O O . ALA A 1 165 ? -6.915 18.627 23.037 1.00 90.56 165 ALA A O 1
ATOM 1269 N N . PRO A 1 166 ? -6.846 19.506 25.079 1.00 85.12 166 PRO A N 1
ATOM 1270 C CA . PRO A 1 166 ? -5.986 20.639 24.711 1.00 85.12 166 PRO A CA 1
ATOM 1271 C C . PRO A 1 166 ? -4.669 20.274 24.006 1.00 85.12 166 PRO A C 1
ATOM 1273 O O . PRO A 1 166 ? -4.082 21.138 23.341 1.00 85.12 166 PRO A O 1
ATOM 1276 N N . SER A 1 167 ? -4.199 19.025 24.133 1.00 91.19 167 SER A N 1
ATOM 1277 C CA . SER A 1 167 ? -3.027 18.517 23.410 1.00 91.19 167 SER A CA 1
ATOM 1278 C C . SER A 1 167 ? -3.306 18.161 21.946 1.00 91.19 167 SER A C 1
ATOM 1280 O O . SER A 1 167 ? -2.341 18.033 21.182 1.00 91.19 167 SER A O 1
ATOM 1282 N N . ALA A 1 168 ? -4.580 18.029 21.555 1.00 90.69 168 ALA A N 1
ATOM 1283 C CA . ALA A 1 168 ? -4.993 17.818 20.176 1.00 90.69 168 ALA A CA 1
ATOM 1284 C C . ALA A 1 168 ? -4.480 18.961 19.292 1.00 90.69 168 ALA A C 1
ATOM 1286 O O . ALA A 1 168 ? -4.388 20.129 19.697 1.00 90.69 168 ALA A O 1
ATOM 1287 N N . LYS A 1 169 ? -4.061 18.599 18.082 1.00 92.62 169 LYS A N 1
ATOM 1288 C CA . LYS A 1 169 ? -3.515 19.538 17.103 1.00 92.62 169 LYS A CA 1
ATOM 1289 C C . LYS A 1 169 ? -4.600 19.913 16.114 1.00 92.62 169 LYS A C 1
ATOM 1291 O O . LYS A 1 169 ? -5.542 19.166 15.896 1.00 92.62 169 LYS A O 1
ATOM 1296 N N . SER A 1 170 ? -4.447 21.094 15.533 1.00 93.25 170 SER A N 1
ATOM 1297 C CA . SER A 1 170 ? -5.402 21.596 14.557 1.00 93.25 170 SER A CA 1
ATOM 1298 C C . SER A 1 170 ? -5.425 20.704 13.316 1.00 93.25 170 SER A C 1
ATOM 1300 O O . SER A 1 170 ? -4.368 20.358 12.778 1.00 93.25 170 SER A O 1
ATOM 1302 N N . VAL A 1 171 ? -6.629 20.426 12.814 1.00 96.25 171 VAL A N 1
ATOM 1303 C CA . VAL A 1 171 ? -6.866 19.746 11.528 1.00 96.25 171 VAL A CA 1
ATOM 1304 C C . VAL A 1 171 ? -6.376 20.550 10.318 1.00 96.25 171 VAL A C 1
ATOM 1306 O O . VAL A 1 171 ? -6.421 20.071 9.191 1.00 96.25 171 VAL A O 1
ATOM 1309 N N . TRP A 1 172 ? -5.877 21.767 10.535 1.00 96.00 172 TRP A N 1
ATOM 1310 C CA . TRP A 1 172 ? -5.359 22.637 9.488 1.00 96.00 172 TRP A CA 1
ATOM 1311 C C . TRP A 1 172 ? -3.840 22.520 9.268 1.00 96.00 172 TRP A C 1
ATOM 1313 O O . TRP A 1 172 ? -3.320 23.022 8.273 1.00 96.00 172 TRP A O 1
ATOM 1323 N N . GLN A 1 173 ? -3.101 21.858 10.166 1.00 95.94 173 GLN A N 1
ATOM 1324 C CA . GLN A 1 173 ? -1.647 21.710 10.041 1.00 95.94 173 GLN A CA 1
ATOM 1325 C C . GLN A 1 173 ? -1.275 20.481 9.191 1.00 95.94 173 GLN A C 1
ATOM 1327 O O . GLN A 1 173 ? -1.537 19.342 9.577 1.00 95.94 173 GLN A O 1
ATOM 1332 N N . LEU A 1 174 ? -0.604 20.696 8.059 1.00 96.38 174 LEU A N 1
ATOM 1333 C CA . LEU A 1 174 ? -0.264 19.662 7.075 1.00 96.38 174 LEU A CA 1
ATOM 1334 C C . LEU A 1 174 ? 1.158 19.105 7.205 1.00 96.38 174 LEU A C 1
ATOM 1336 O O . LEU A 1 174 ? 1.427 17.997 6.740 1.00 96.38 174 LEU A O 1
ATOM 1340 N N . PHE A 1 175 ? 2.088 19.836 7.813 1.00 91.56 175 PHE A N 1
ATOM 1341 C CA . PHE A 1 175 ? 3.489 19.418 7.914 1.00 91.56 175 PHE A CA 1
ATOM 1342 C C . PHE A 1 175 ? 4.077 19.749 9.290 1.00 91.56 175 PHE A C 1
ATOM 1344 O O . PHE A 1 175 ? 3.454 20.457 10.084 1.00 91.56 175 PHE A O 1
ATOM 1351 N N . TYR A 1 176 ? 5.272 19.221 9.572 1.00 87.88 176 TYR A N 1
ATOM 1352 C CA . TYR A 1 176 ? 5.927 19.229 10.889 1.00 87.88 176 TYR A CA 1
ATOM 1353 C C . TYR A 1 176 ? 5.243 18.334 11.938 1.00 87.88 176 TYR A C 1
ATOM 1355 O O . TYR A 1 176 ? 4.314 17.575 11.646 1.00 87.88 176 TYR A O 1
ATOM 1363 N N . ASN A 1 177 ? 5.750 18.395 13.172 1.00 83.31 177 ASN A N 1
ATOM 1364 C CA . ASN A 1 177 ? 5.228 17.633 14.301 1.00 83.31 177 ASN A CA 1
ATOM 1365 C C . ASN A 1 177 ? 3.766 18.011 14.572 1.00 83.31 177 ASN A C 1
ATOM 1367 O O . ASN A 1 177 ? 3.454 19.190 14.755 1.00 83.31 177 ASN A O 1
ATOM 1371 N N . GLY A 1 178 ? 2.893 17.004 14.643 1.00 78.88 178 GLY A N 1
ATOM 1372 C CA . GLY A 1 178 ? 1.460 17.212 14.858 1.00 78.88 178 GLY A CA 1
ATOM 1373 C C . GLY A 1 178 ? 0.682 17.572 13.591 1.00 78.88 178 GLY A C 1
ATOM 1374 O O . GLY A 1 178 ? -0.263 18.351 13.668 1.00 78.88 178 GLY A O 1
ATOM 1375 N N . SER A 1 179 ? 1.081 17.030 12.438 1.00 90.62 179 SER A N 1
ATOM 1376 C CA . SER A 1 179 ? 0.457 17.252 11.125 1.00 90.62 179 SER A CA 1
ATOM 1377 C C . SER A 1 179 ? -0.874 16.501 10.943 1.00 90.62 179 SER A C 1
ATOM 1379 O O . SER A 1 179 ? -1.076 15.771 9.970 1.00 90.62 179 SER A O 1
ATOM 1381 N N . VAL A 1 180 ? -1.805 16.717 11.878 1.00 93.12 180 VAL A N 1
ATOM 1382 C CA . VAL A 1 180 ? -3.134 16.084 11.896 1.00 93.12 180 VAL A CA 1
ATOM 1383 C C . VAL A 1 180 ? -3.912 16.391 10.621 1.00 93.12 180 VAL A C 1
ATOM 1385 O O . VAL A 1 180 ? -4.546 15.497 10.078 1.00 93.12 180 VAL A O 1
ATOM 1388 N N . GLY A 1 181 ? -3.801 17.596 10.058 1.00 96.81 181 GLY A N 1
ATOM 1389 C CA . GLY A 1 181 ? -4.481 17.933 8.805 1.00 96.81 181 GLY A CA 1
ATOM 1390 C C . GLY A 1 181 ? -4.087 17.039 7.633 1.00 96.81 181 GLY A C 1
ATOM 1391 O O . GLY A 1 181 ? -4.939 16.633 6.847 1.00 96.81 181 GLY A O 1
ATOM 1392 N N . SER A 1 182 ? -2.816 16.640 7.557 1.00 97.44 182 SER A N 1
ATOM 1393 C CA . SER A 1 182 ? -2.383 15.652 6.566 1.00 97.44 182 SER A CA 1
ATOM 1394 C C . SER A 1 182 ? -2.971 14.265 6.849 1.00 97.44 182 SER A C 1
ATOM 1396 O O . SER A 1 182 ? -3.333 13.566 5.906 1.00 97.44 182 SER A O 1
ATOM 1398 N N . GLN A 1 183 ? -3.082 13.852 8.117 1.00 97.00 183 GLN A 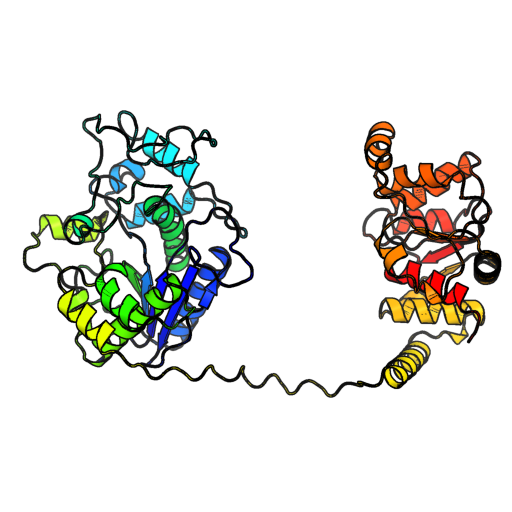N 1
ATOM 1399 C CA . GLN A 1 183 ? -3.706 12.571 8.483 1.00 97.00 183 GLN A CA 1
ATOM 1400 C C . GLN A 1 183 ? -5.192 12.554 8.125 1.00 97.00 183 GLN A C 1
ATOM 1402 O O . GLN A 1 183 ? -5.644 11.580 7.534 1.00 97.00 183 GLN A O 1
ATOM 1407 N N . VAL A 1 184 ? -5.915 13.646 8.379 1.00 98.06 184 VAL A N 1
ATOM 1408 C CA . VAL A 1 184 ? -7.339 13.801 8.046 1.00 98.06 184 VAL A CA 1
ATOM 1409 C C . VAL A 1 184 ? -7.554 13.762 6.530 1.00 98.06 184 VAL A C 1
ATOM 1411 O O . VAL A 1 184 ? -8.329 12.937 6.050 1.00 98.06 184 VAL A O 1
ATOM 1414 N N . LEU A 1 185 ? -6.797 14.551 5.754 1.00 98.44 185 LEU A N 1
ATOM 1415 C CA . LEU A 1 185 ? -6.899 14.562 4.285 1.00 98.44 185 LEU A CA 1
ATOM 1416 C C . LEU A 1 185 ? -6.613 13.197 3.643 1.00 98.44 185 LEU A C 1
ATOM 1418 O O . LEU A 1 185 ? -7.122 12.918 2.562 1.00 98.44 185 LEU A O 1
ATOM 1422 N N . MET A 1 186 ? -5.820 12.339 4.292 1.00 98.19 186 MET A N 1
ATOM 1423 C CA . MET A 1 186 ? -5.560 10.976 3.812 1.00 98.19 186 MET A CA 1
ATOM 1424 C C . MET A 1 186 ? -6.461 9.912 4.454 1.00 98.19 186 MET A C 1
ATOM 1426 O O . MET A 1 186 ? -6.592 8.815 3.913 1.00 98.19 186 MET A O 1
ATOM 1430 N N . GLY A 1 187 ? -7.032 10.187 5.624 1.00 98.25 187 GLY A N 1
ATOM 1431 C CA . GLY A 1 187 ? -7.858 9.270 6.404 1.00 98.25 187 GLY A CA 1
ATOM 1432 C C . GLY A 1 187 ? -9.311 9.273 5.950 1.00 98.25 187 GLY A C 1
ATOM 1433 O O . GLY A 1 187 ? -9.862 8.210 5.666 1.00 98.25 187 GLY A O 1
ATOM 1434 N N . LEU A 1 188 ? -9.916 10.455 5.786 1.00 98.69 188 LEU A N 1
ATOM 1435 C CA . LEU A 1 188 ? -11.328 10.578 5.405 1.00 98.69 188 LEU A CA 1
ATOM 1436 C C . LEU A 1 188 ? -11.645 9.919 4.047 1.00 98.69 188 LEU A C 1
ATOM 1438 O O . LEU A 1 188 ? -12.601 9.140 3.991 1.00 98.69 188 LEU A O 1
ATOM 1442 N N . PRO A 1 189 ? -10.834 10.088 2.976 1.00 98.56 189 PRO A N 1
ATOM 1443 C CA . PRO A 1 189 ? -11.023 9.342 1.728 1.00 98.56 189 PRO A CA 1
ATOM 1444 C C . PRO A 1 189 ? -10.964 7.821 1.896 1.00 98.56 189 PRO A C 1
ATOM 1446 O O . PRO A 1 189 ? -11.671 7.092 1.195 1.00 98.56 189 PRO A O 1
ATOM 1449 N N . ALA A 1 190 ? -10.117 7.327 2.806 1.00 98.31 190 ALA A N 1
ATOM 1450 C CA . ALA A 1 190 ? -9.984 5.901 3.078 1.00 98.31 190 ALA A CA 1
ATOM 1451 C C . ALA A 1 190 ? -11.206 5.358 3.830 1.00 98.31 190 ALA A C 1
ATOM 1453 O O . ALA A 1 190 ? -11.708 4.291 3.472 1.00 98.31 190 ALA A O 1
ATOM 1454 N N . LEU A 1 191 ? -11.731 6.103 4.808 1.00 98.69 191 LEU A N 1
ATOM 1455 C CA . LEU A 1 191 ? -12.973 5.743 5.493 1.00 98.69 191 LEU A CA 1
ATOM 1456 C C . LEU A 1 191 ? -14.172 5.795 4.550 1.00 98.69 191 LEU A C 1
ATOM 1458 O O . LEU A 1 191 ? -14.990 4.878 4.559 1.00 98.69 191 LEU A O 1
ATOM 1462 N N . GLN A 1 192 ? -14.252 6.809 3.688 1.00 98.69 192 GLN A N 1
ATOM 1463 C CA . GLN A 1 192 ? -15.304 6.898 2.681 1.00 98.69 192 GLN A CA 1
ATOM 1464 C C . GLN A 1 192 ? -15.279 5.698 1.727 1.00 98.69 192 GLN A C 1
ATOM 1466 O O . GLN A 1 192 ? -16.330 5.127 1.439 1.00 98.69 192 GLN A O 1
ATOM 1471 N N . ALA A 1 193 ? -14.092 5.248 1.311 1.00 98.19 193 ALA A N 1
ATOM 1472 C CA . ALA A 1 193 ? -13.949 4.032 0.513 1.00 98.19 193 ALA A CA 1
ATOM 1473 C C . ALA A 1 193 ? -14.457 2.781 1.260 1.00 98.19 193 ALA A C 1
ATOM 1475 O O . ALA A 1 193 ? -15.172 1.972 0.673 1.00 98.19 193 ALA A O 1
ATOM 1476 N N . LEU A 1 194 ? -14.147 2.632 2.556 1.00 98.38 194 LEU A N 1
ATOM 1477 C CA . LEU A 1 194 ? -14.673 1.529 3.377 1.00 98.38 194 LEU A CA 1
ATOM 1478 C C . LEU A 1 194 ? -16.201 1.599 3.516 1.00 98.38 194 LEU A C 1
ATOM 1480 O O . LEU A 1 194 ? -16.870 0.575 3.419 1.00 98.38 194 LEU A O 1
ATOM 1484 N N . ARG A 1 195 ? -16.776 2.796 3.692 1.00 98.00 195 ARG A N 1
ATOM 1485 C CA . ARG A 1 195 ? -18.236 2.999 3.747 1.00 98.00 195 ARG A CA 1
ATOM 1486 C C . ARG A 1 195 ? -18.931 2.655 2.431 1.00 98.00 195 ARG A C 1
ATOM 1488 O O . ARG A 1 195 ? -20.093 2.258 2.440 1.00 98.00 195 ARG A O 1
ATOM 1495 N N . GLN A 1 196 ? -18.246 2.836 1.306 1.00 97.94 196 GLN A N 1
ATOM 1496 C CA . GLN A 1 196 ? -18.773 2.533 -0.022 1.00 97.94 196 GLN A CA 1
ATOM 1497 C C . GLN A 1 196 ? -18.569 1.072 -0.442 1.00 97.94 196 GLN A C 1
ATOM 1499 O O . GLN A 1 196 ? -19.245 0.638 -1.377 1.00 97.94 196 GLN A O 1
ATOM 1504 N N . ASP A 1 197 ? -17.705 0.308 0.240 1.00 98.06 197 ASP A N 1
ATOM 1505 C CA . ASP A 1 197 ? -17.535 -1.126 -0.013 1.00 98.06 197 ASP A CA 1
ATOM 1506 C C . ASP A 1 197 ? -18.901 -1.832 0.109 1.00 98.06 197 ASP A C 1
ATOM 1508 O O . ASP A 1 197 ? -19.525 -1.776 1.175 1.00 98.06 197 ASP A O 1
ATOM 1512 N N . PRO A 1 198 ? -19.394 -2.512 -0.946 1.00 98.19 198 PRO A N 1
ATOM 1513 C CA . PRO A 1 198 ? -20.708 -3.154 -0.937 1.00 98.19 198 PRO A CA 1
ATOM 1514 C C . PRO A 1 198 ? -20.909 -4.166 0.198 1.00 98.19 198 PRO A C 1
ATOM 1516 O O . PRO A 1 198 ? -22.043 -4.390 0.618 1.00 98.19 198 PRO A O 1
ATOM 1519 N N . ARG A 1 199 ? -19.823 -4.764 0.704 1.00 98.19 199 ARG A N 1
ATOM 1520 C CA . ARG A 1 199 ? -19.842 -5.732 1.811 1.00 98.19 199 ARG A CA 1
ATOM 1521 C C . ARG A 1 199 ? -20.054 -5.058 3.166 1.00 98.19 199 ARG A C 1
ATOM 1523 O O . ARG A 1 199 ? -20.541 -5.696 4.092 1.00 98.19 199 ARG A O 1
ATOM 1530 N N . LEU A 1 200 ? -19.681 -3.783 3.288 1.00 98.38 200 LEU A N 1
ATOM 1531 C CA . LEU A 1 200 ? -19.694 -3.025 4.543 1.00 98.38 200 LEU A CA 1
ATOM 1532 C C . LEU A 1 200 ? -20.825 -1.998 4.594 1.00 98.38 200 LEU A C 1
ATOM 1534 O O . LEU A 1 200 ? -21.418 -1.794 5.651 1.00 98.38 200 LEU A O 1
ATOM 1538 N N . LYS A 1 201 ? -21.156 -1.379 3.456 1.00 97.69 201 LYS A N 1
ATOM 1539 C CA . LYS A 1 201 ? -22.130 -0.288 3.319 1.00 97.69 201 LYS A CA 1
ATOM 1540 C C . LYS A 1 201 ? -23.460 -0.498 4.065 1.00 97.69 201 LYS A C 1
ATOM 1542 O O . LYS A 1 201 ? -23.886 0.440 4.732 1.00 97.69 201 LYS A O 1
ATOM 1547 N N . PRO A 1 202 ? -24.131 -1.669 4.014 1.00 97.75 202 PRO A N 1
ATOM 1548 C CA . PRO A 1 202 ? -25.401 -1.847 4.728 1.00 97.75 202 PRO A CA 1
ATOM 1549 C C . PRO A 1 202 ? -25.250 -1.996 6.253 1.00 97.75 202 PRO A C 1
ATOM 1551 O O . PRO A 1 202 ? -26.241 -1.917 6.975 1.00 97.75 202 PRO A O 1
ATOM 1554 N N . HIS A 1 203 ? -24.030 -2.212 6.749 1.00 97.88 203 HIS A N 1
ATOM 1555 C CA . HIS A 1 203 ? -23.736 -2.519 8.152 1.00 97.88 203 HIS A CA 1
ATOM 1556 C C . HIS A 1 203 ? -22.977 -1.404 8.879 1.00 97.88 203 HIS A C 1
ATOM 1558 O O . HIS A 1 203 ? -22.984 -1.370 10.111 1.00 97.88 203 HIS A O 1
ATOM 1564 N N . CYS A 1 204 ? -22.321 -0.526 8.118 1.00 98.19 204 CYS A N 1
ATOM 1565 C CA . CYS A 1 204 ? -21.416 0.507 8.598 1.00 98.19 204 CYS A CA 1
ATOM 1566 C C . CYS A 1 204 ? -22.158 1.789 8.993 1.00 98.19 204 CYS A C 1
ATOM 1568 O O . CYS A 1 204 ? -22.976 2.303 8.227 1.00 98.19 204 CYS A O 1
ATOM 1570 N N . LYS A 1 205 ? -21.840 2.322 10.175 1.00 98.38 205 LYS A N 1
ATOM 1571 C CA . LYS A 1 205 ? -22.281 3.635 10.654 1.00 98.38 205 LYS A CA 1
ATOM 1572 C C . LYS A 1 205 ? -21.112 4.424 11.222 1.00 98.38 205 LYS A C 1
ATOM 1574 O O . LYS A 1 205 ? -20.261 3.857 11.900 1.00 98.38 205 LYS A O 1
ATOM 1579 N N . VAL A 1 206 ? -21.080 5.726 10.958 1.00 98.62 206 VAL A N 1
ATOM 1580 C CA . VAL A 1 206 ? -20.080 6.634 11.535 1.00 98.62 206 VAL A CA 1
ATOM 1581 C C . VAL A 1 206 ? -20.650 7.277 12.792 1.00 98.62 206 VAL A C 1
ATOM 1583 O O . VAL A 1 206 ? -21.693 7.926 12.727 1.00 98.62 206 VAL A O 1
ATOM 1586 N N . TRP A 1 207 ? -19.983 7.093 13.928 1.00 98.50 207 TRP A N 1
ATOM 1587 C CA . TRP A 1 207 ? -20.303 7.825 15.150 1.00 98.50 207 TRP A CA 1
ATOM 1588 C C . TRP A 1 207 ? -19.507 9.146 15.190 1.00 98.50 207 TRP A C 1
ATOM 1590 O O . TRP A 1 207 ? -18.315 9.127 14.873 1.00 98.50 207 TRP A O 1
ATOM 1600 N N . PRO A 1 208 ? -20.128 10.278 15.577 1.00 97.88 208 PRO A N 1
ATOM 1601 C CA . PRO A 1 208 ? -21.542 10.427 15.945 1.00 97.88 208 PRO A CA 1
ATOM 1602 C C . PRO A 1 208 ? -22.499 10.680 14.762 1.00 97.88 208 PRO A C 1
ATOM 1604 O O . PRO A 1 208 ? -23.706 10.552 14.944 1.00 97.88 208 PRO A O 1
ATOM 1607 N N . PHE A 1 209 ? -22.000 10.971 13.557 1.00 98.19 209 PHE A N 1
ATOM 1608 C CA . PHE A 1 209 ? -22.795 11.496 12.431 1.00 98.19 209 PHE A CA 1
ATOM 1609 C C . PHE A 1 209 ? -24.072 10.725 12.052 1.00 98.19 209 PHE A C 1
ATOM 1611 O O . PHE A 1 209 ? -25.052 11.315 11.611 1.00 98.19 209 PHE A O 1
ATOM 1618 N N . GLU A 1 210 ? -24.086 9.399 12.185 1.00 97.75 210 GLU A N 1
ATOM 1619 C CA . GLU A 1 210 ? -25.236 8.568 11.795 1.00 97.75 210 GLU A CA 1
ATOM 1620 C C . GLU A 1 210 ? -25.944 7.918 12.991 1.00 97.75 210 GLU A C 1
ATOM 1622 O O . GLU A 1 210 ? -26.905 7.162 12.819 1.00 97.75 210 GLU A O 1
ATOM 1627 N N . THR A 1 211 ? -25.440 8.147 14.202 1.00 96.19 211 THR A N 1
ATOM 1628 C CA . THR A 1 211 ? -25.873 7.441 15.417 1.00 96.19 211 THR A CA 1
ATOM 1629 C C . THR A 1 211 ? -26.262 8.381 16.553 1.00 96.19 211 THR A C 1
ATOM 1631 O O . THR A 1 211 ? -26.941 7.939 17.482 1.00 96.19 211 THR A O 1
ATOM 1634 N N . GLY A 1 212 ? -25.854 9.647 16.468 1.00 96.00 212 GLY A N 1
ATOM 1635 C CA . GLY A 1 212 ? -25.841 10.625 17.548 1.00 96.00 212 GLY A CA 1
ATOM 1636 C C . GLY A 1 212 ? -24.786 10.325 18.616 1.00 96.00 212 GLY A C 1
ATOM 1637 O O . GLY A 1 212 ? -24.141 9.268 18.592 1.00 96.00 212 GLY A O 1
ATOM 1638 N N . LEU A 1 213 ? -24.649 11.234 19.584 1.00 94.38 213 LEU A N 1
ATOM 1639 C CA . LEU A 1 213 ? -23.823 11.077 20.790 1.00 94.38 213 LEU A CA 1
ATOM 1640 C C . LEU A 1 213 ? -24.508 10.140 21.795 1.00 94.38 213 LEU A C 1
ATOM 1642 O O . LEU A 1 213 ? -25.092 10.573 22.789 1.00 94.38 213 LEU A O 1
ATOM 1646 N N . LYS A 1 214 ? -24.523 8.849 21.454 1.00 94.06 214 LYS A N 1
ATOM 1647 C CA . LYS A 1 214 ? -24.975 7.735 22.296 1.00 94.06 214 LYS A CA 1
ATOM 1648 C C . LYS A 1 214 ? -24.414 6.415 21.780 1.00 94.06 214 LYS A C 1
ATOM 1650 O O . LYS A 1 214 ? -24.044 6.303 20.610 1.00 94.06 214 LYS A O 1
ATOM 1655 N N . ALA A 1 215 ? -24.442 5.386 22.626 1.00 93.56 215 ALA A N 1
ATOM 1656 C CA . ALA A 1 215 ? -24.005 4.044 22.249 1.00 93.56 215 ALA A CA 1
ATOM 1657 C C . ALA A 1 215 ? -24.753 3.525 20.992 1.00 93.56 215 ALA A C 1
ATOM 1659 O O . ALA A 1 215 ? -25.988 3.402 20.998 1.00 93.56 215 ALA A O 1
ATOM 1660 N N . PRO A 1 216 ? -24.035 3.208 19.901 1.00 93.50 216 PRO A N 1
ATOM 1661 C CA . PRO A 1 216 ? -24.640 2.818 18.632 1.00 93.50 216 PRO A CA 1
ATOM 166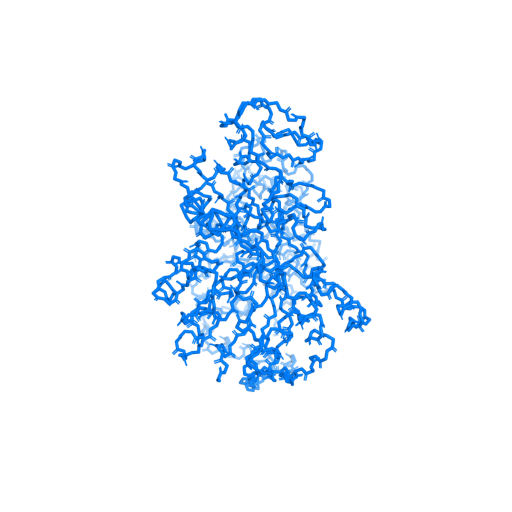2 C C . PRO A 1 216 ? -25.122 1.359 18.633 1.00 93.50 216 PRO A C 1
ATOM 1664 O O . PRO A 1 216 ? -24.644 0.512 19.384 1.00 93.50 216 PRO A O 1
ATOM 1667 N N . LYS A 1 217 ? -26.076 1.045 17.746 1.00 91.88 217 LYS A N 1
ATOM 1668 C CA . LYS A 1 217 ? -26.647 -0.312 17.576 1.00 91.88 217 LYS A CA 1
ATOM 1669 C C . LYS A 1 217 ? -26.233 -1.004 16.270 1.00 91.88 217 LYS A C 1
ATOM 1671 O O . LYS A 1 217 ? -26.741 -2.083 15.970 1.00 91.88 217 LYS A O 1
ATOM 1676 N N . ALA A 1 218 ? -25.371 -0.369 15.479 1.00 94.88 218 ALA A N 1
ATOM 1677 C CA . ALA A 1 218 ? -24.946 -0.878 14.180 1.00 94.88 218 ALA A CA 1
ATOM 1678 C C . ALA A 1 218 ? -24.022 -2.097 14.317 1.00 94.88 218 ALA A C 1
ATOM 1680 O O . ALA A 1 218 ? -23.398 -2.301 15.357 1.00 94.88 218 ALA A O 1
ATOM 1681 N N . ALA A 1 219 ? -23.938 -2.904 13.257 1.00 96.44 219 ALA A N 1
ATOM 1682 C CA . ALA A 1 219 ? -23.032 -4.050 13.222 1.00 96.44 219 ALA A CA 1
ATOM 1683 C C . ALA A 1 219 ? -21.569 -3.618 13.049 1.00 96.44 219 ALA A C 1
ATOM 1685 O O . ALA A 1 219 ? -20.682 -4.251 13.604 1.00 96.44 219 ALA A O 1
ATOM 1686 N N . LEU A 1 220 ? -21.312 -2.527 12.329 1.00 98.62 220 LEU A N 1
ATOM 1687 C CA . LEU A 1 220 ? -19.990 -1.929 12.198 1.00 98.62 220 LEU A CA 1
ATOM 1688 C C . LEU A 1 220 ? -20.082 -0.439 12.522 1.00 98.62 220 LEU A C 1
ATOM 1690 O O . LEU A 1 220 ? -20.883 0.278 11.923 1.00 98.62 220 LEU A O 1
ATOM 1694 N N . VAL A 1 221 ? -19.256 0.023 13.455 1.00 98.75 221 VAL A N 1
ATOM 1695 C CA . VAL A 1 221 ? -19.181 1.426 13.868 1.00 98.75 221 VAL A CA 1
ATOM 1696 C C . VAL A 1 221 ? -17.780 1.951 13.612 1.00 98.75 221 VAL A C 1
ATOM 1698 O O . VAL A 1 221 ? -16.812 1.362 14.087 1.00 98.75 221 VAL A O 1
ATOM 1701 N N . LEU A 1 222 ? -17.679 3.063 12.888 1.00 98.81 222 LEU A N 1
ATOM 1702 C CA . LEU A 1 222 ? -16.448 3.840 12.766 1.00 98.81 222 LEU A CA 1
ATOM 1703 C C . LEU A 1 222 ? -16.466 4.953 13.817 1.00 98.81 222 LEU A C 1
ATOM 1705 O O . LEU A 1 222 ? -17.457 5.682 13.893 1.00 98.81 222 LEU A O 1
ATOM 1709 N N . ALA A 1 223 ? -15.395 5.097 14.593 1.00 98.69 223 ALA A N 1
ATOM 1710 C CA . ALA A 1 223 ? -15.269 6.143 15.606 1.00 98.69 223 ALA A CA 1
ATOM 1711 C C . ALA A 1 223 ? -13.887 6.811 15.578 1.00 98.69 223 ALA A C 1
ATOM 1713 O O . ALA A 1 223 ? -12.871 6.177 15.287 1.00 98.69 223 ALA A O 1
ATOM 1714 N N . GLU A 1 224 ? -13.857 8.096 15.906 1.00 98.31 224 GLU A N 1
ATOM 1715 C CA . GLU A 1 224 ? -12.624 8.839 16.145 1.00 98.31 224 GLU A CA 1
ATOM 1716 C C . GLU A 1 224 ? -12.086 8.536 17.549 1.00 98.31 224 GLU A C 1
ATOM 1718 O O . GLU A 1 224 ? -12.842 8.456 18.520 1.00 98.31 224 GLU A O 1
ATOM 1723 N N . ILE A 1 225 ? -10.768 8.406 17.671 1.00 97.94 225 ILE A N 1
ATOM 1724 C CA . ILE A 1 225 ? -10.060 8.243 18.946 1.00 97.94 225 ILE A CA 1
ATOM 1725 C C . ILE A 1 225 ? -8.848 9.165 19.019 1.00 97.94 225 ILE A C 1
ATOM 1727 O O . ILE A 1 225 ? -8.393 9.701 18.015 1.00 97.94 225 ILE A O 1
ATOM 1731 N N . TYR A 1 226 ? -8.286 9.290 20.222 1.00 96.69 226 TYR A N 1
ATOM 1732 C CA . TYR A 1 226 ? -7.055 10.033 20.447 1.00 96.69 226 TYR A CA 1
ATOM 1733 C C . TYR A 1 226 ? -6.163 9.317 21.480 1.00 96.69 226 TYR A C 1
ATOM 1735 O O . TYR A 1 226 ? -6.389 9.438 22.689 1.00 96.69 226 TYR A O 1
ATOM 1743 N N . PRO A 1 227 ? -5.121 8.572 21.059 1.00 94.94 227 PRO A N 1
ATOM 1744 C CA . PRO A 1 227 ? -4.283 7.772 21.957 1.00 94.94 227 PRO A CA 1
ATOM 1745 C C . PRO A 1 227 ? -3.582 8.567 23.062 1.00 94.94 227 PRO A C 1
ATOM 1747 O O . PRO A 1 227 ? -3.210 8.005 24.093 1.00 94.94 227 PRO A O 1
ATOM 1750 N N . ALA A 1 228 ? -3.414 9.884 22.900 1.00 94.62 228 ALA A N 1
ATOM 1751 C CA . ALA A 1 228 ? -2.826 10.721 23.943 1.00 94.62 228 ALA A CA 1
ATOM 1752 C C . ALA A 1 228 ? -3.681 10.788 25.226 1.00 94.62 228 ALA A C 1
ATOM 1754 O O . ALA A 1 228 ? -3.141 11.115 26.286 1.00 94.62 228 ALA A O 1
ATOM 1755 N N . LEU A 1 229 ? -4.972 10.430 25.166 1.00 94.44 229 LEU A N 1
ATOM 1756 C CA . LEU A 1 229 ? -5.834 10.306 26.349 1.00 94.44 229 LEU A CA 1
ATOM 1757 C C . LEU A 1 229 ? -5.327 9.243 27.335 1.00 94.44 229 LEU A C 1
ATOM 1759 O O . LEU A 1 229 ? -5.535 9.390 28.540 1.00 94.44 229 LEU A O 1
ATOM 1763 N N . VAL A 1 230 ? -4.611 8.228 26.840 1.00 95.19 230 VAL A N 1
ATOM 1764 C CA . VAL A 1 230 ? -4.053 7.106 27.616 1.00 95.19 230 VAL A CA 1
ATOM 1765 C C . VAL A 1 230 ? -2.520 7.069 27.586 1.00 95.19 230 VAL A C 1
ATOM 1767 O O . VAL A 1 230 ? -1.912 6.030 27.839 1.00 95.19 230 VAL A O 1
ATOM 1770 N N . LYS A 1 231 ? -1.865 8.204 27.297 1.00 94.56 231 LYS A N 1
ATOM 1771 C CA . LYS A 1 231 ? -0.400 8.288 27.125 1.00 94.56 231 LYS A CA 1
ATOM 1772 C C . LYS A 1 231 ? 0.403 7.708 28.299 1.00 94.56 231 LYS A C 1
ATOM 1774 O O . LYS A 1 231 ? 1.454 7.114 28.075 1.00 94.56 231 LYS A O 1
ATOM 1779 N N . ASP A 1 232 ? -0.093 7.862 29.527 1.00 93.50 232 ASP A N 1
ATOM 1780 C CA . ASP A 1 232 ? 0.602 7.419 30.739 1.00 93.50 232 ASP A CA 1
ATOM 1781 C C . ASP A 1 232 ? 0.560 5.882 30.846 1.00 93.50 232 ASP A C 1
ATOM 1783 O O . ASP A 1 232 ? 1.582 5.243 31.097 1.00 93.50 232 ASP A O 1
ATOM 1787 N N . ALA A 1 233 ? -0.586 5.272 30.519 1.00 93.62 233 ALA A N 1
ATOM 1788 C CA . ALA A 1 233 ? -0.744 3.820 30.431 1.00 93.62 233 ALA A CA 1
ATOM 1789 C C . ALA A 1 233 ? 0.092 3.214 29.289 1.00 93.62 233 ALA A C 1
ATOM 1791 O O . ALA A 1 233 ? 0.688 2.144 29.444 1.00 93.62 233 ALA A O 1
ATOM 1792 N N . VAL A 1 234 ? 0.190 3.914 28.152 1.00 93.75 234 VAL A N 1
ATOM 1793 C CA . VAL A 1 234 ? 1.084 3.525 27.049 1.00 93.75 234 VAL A CA 1
ATOM 1794 C C . VAL A 1 234 ? 2.535 3.546 27.519 1.00 93.75 234 VAL A C 1
ATOM 1796 O O . VAL A 1 234 ? 3.240 2.559 27.339 1.00 93.75 234 VAL A O 1
ATOM 1799 N N . ALA A 1 235 ? 2.983 4.624 28.168 1.00 93.12 235 ALA A N 1
ATOM 1800 C CA . ALA A 1 235 ? 4.350 4.729 28.673 1.00 93.12 235 ALA A CA 1
ATOM 1801 C C . ALA A 1 235 ? 4.686 3.632 29.699 1.00 93.12 235 ALA A C 1
ATOM 1803 O O . ALA A 1 235 ? 5.778 3.073 29.649 1.00 93.12 235 ALA A O 1
ATOM 1804 N N . ALA A 1 236 ? 3.746 3.293 30.586 1.00 90.88 236 ALA A N 1
ATOM 1805 C CA . ALA A 1 236 ? 3.939 2.285 31.626 1.00 90.88 236 ALA A CA 1
ATOM 1806 C C . ALA A 1 236 ? 3.940 0.835 31.107 1.00 90.88 236 ALA A C 1
ATOM 1808 O O . ALA A 1 236 ? 4.589 -0.026 31.697 1.00 90.88 236 ALA A O 1
ATOM 1809 N N . SER A 1 237 ? 3.205 0.546 30.028 1.00 89.19 237 SER A N 1
ATOM 1810 C CA . SER A 1 237 ? 3.038 -0.816 29.487 1.00 89.19 237 SER A CA 1
ATOM 1811 C C . SER A 1 237 ? 3.892 -1.114 28.252 1.00 89.19 237 SER A C 1
ATOM 1813 O O . SER A 1 237 ? 3.871 -2.238 27.742 1.00 89.19 237 SER A O 1
ATOM 1815 N N . ARG A 1 238 ? 4.619 -0.116 27.739 1.00 91.88 238 ARG A N 1
ATOM 1816 C CA . ARG A 1 238 ? 5.459 -0.255 26.551 1.00 91.88 238 ARG A CA 1
ATOM 1817 C C . ARG A 1 238 ? 6.684 -1.113 26.851 1.00 91.88 238 ARG A C 1
ATOM 1819 O O . ARG A 1 238 ? 7.451 -0.826 27.767 1.00 91.88 238 ARG A O 1
ATOM 1826 N N . SER A 1 239 ? 6.887 -2.145 26.040 1.00 87.75 239 SER A N 1
ATOM 1827 C CA . SER A 1 239 ? 8.053 -3.025 26.161 1.00 87.75 239 SER A CA 1
ATOM 1828 C C . SER A 1 239 ? 9.317 -2.370 25.596 1.00 87.75 239 SER A C 1
ATOM 1830 O O . SER A 1 239 ? 9.253 -1.505 24.717 1.00 87.75 239 SER A O 1
ATOM 1832 N N . GLU A 1 240 ? 10.490 -2.808 26.060 1.00 87.12 240 GLU A N 1
ATOM 1833 C CA . GLU A 1 240 ? 11.767 -2.350 25.510 1.00 87.12 240 GLU A CA 1
ATOM 1834 C C . GLU A 1 240 ? 11.847 -2.658 24.003 1.00 87.12 240 GLU A C 1
ATOM 1836 O O . GLU A 1 240 ? 11.607 -3.782 23.562 1.00 87.12 240 GLU A O 1
ATOM 1841 N N . GLY A 1 241 ? 12.135 -1.637 23.192 1.00 86.62 241 GLY A N 1
ATOM 1842 C CA . GLY A 1 241 ? 12.194 -1.757 21.731 1.00 86.62 241 GLY A CA 1
ATOM 1843 C C . GLY A 1 241 ? 10.839 -1.789 21.008 1.00 86.62 241 GLY A C 1
ATOM 1844 O O . GLY A 1 241 ? 10.825 -1.820 19.776 1.00 86.62 241 GLY A O 1
ATOM 1845 N N . GLU A 1 242 ? 9.706 -1.735 21.718 1.00 92.00 242 GLU A N 1
ATOM 1846 C CA . GLU A 1 242 ? 8.380 -1.622 21.096 1.00 92.00 242 GLU A CA 1
ATOM 1847 C C . GLU A 1 242 ? 8.214 -0.246 20.432 1.00 92.00 242 GLU A C 1
ATOM 1849 O O . GLU A 1 242 ? 8.612 0.785 20.982 1.00 92.00 242 GLU A O 1
ATOM 1854 N N . ILE A 1 243 ? 7.629 -0.207 19.236 1.00 95.81 243 ILE A N 1
ATOM 1855 C CA . ILE A 1 243 ? 7.354 1.038 18.503 1.00 95.81 243 ILE A CA 1
ATOM 1856 C C . ILE A 1 243 ? 6.175 1.752 19.173 1.00 95.81 243 ILE A C 1
ATOM 1858 O O . ILE A 1 243 ? 5.200 1.105 19.540 1.00 95.81 243 ILE A O 1
ATOM 1862 N N . LEU A 1 244 ? 6.276 3.074 19.357 1.00 95.44 244 LEU A N 1
ATOM 1863 C CA . LEU A 1 244 ? 5.274 3.850 20.099 1.00 95.44 244 LEU A CA 1
ATOM 1864 C C . LEU A 1 244 ? 3.871 3.695 19.497 1.00 95.44 244 LEU A C 1
ATOM 1866 O O . LEU A 1 244 ? 2.955 3.328 20.222 1.00 95.44 244 LEU A O 1
ATOM 1870 N N . ASP A 1 245 ? 3.748 3.877 18.186 1.00 95.00 245 ASP A N 1
ATOM 1871 C CA . ASP A 1 245 ? 2.502 3.741 17.424 1.00 95.00 245 ASP A CA 1
ATOM 1872 C C . ASP A 1 245 ? 1.846 2.364 17.643 1.00 95.00 245 ASP A C 1
ATOM 1874 O O . ASP A 1 245 ? 0.653 2.256 17.919 1.00 95.00 245 ASP A O 1
ATOM 1878 N N . ALA A 1 246 ? 2.654 1.295 17.628 1.00 96.25 246 ALA A N 1
ATOM 1879 C CA . ALA A 1 246 ? 2.199 -0.070 17.892 1.00 96.25 246 ALA A CA 1
ATOM 1880 C C . ALA A 1 246 ? 1.668 -0.236 19.328 1.00 96.25 246 ALA A C 1
ATOM 1882 O O . ALA A 1 246 ? 0.633 -0.872 19.540 1.00 96.25 246 ALA A O 1
ATOM 1883 N N . ALA A 1 247 ? 2.357 0.353 20.310 1.00 95.94 247 ALA A N 1
ATOM 1884 C CA . ALA A 1 247 ? 1.928 0.335 21.705 1.00 95.94 247 ALA A CA 1
ATOM 1885 C C . ALA A 1 247 ? 0.634 1.140 21.909 1.00 95.94 247 ALA A C 1
ATOM 1887 O O . ALA A 1 247 ? -0.249 0.698 22.641 1.00 95.94 247 ALA A O 1
ATOM 1888 N N . GLN A 1 248 ? 0.496 2.290 21.241 1.00 96.81 248 GLN A N 1
ATOM 1889 C CA . GLN A 1 248 ? -0.693 3.142 21.307 1.00 96.81 248 GLN A CA 1
ATOM 1890 C C . GLN A 1 248 ? -1.943 2.404 20.827 1.00 96.81 248 GLN A C 1
ATOM 1892 O O . GLN A 1 248 ? -2.931 2.351 21.562 1.00 96.81 248 GLN A O 1
ATOM 1897 N N . VAL A 1 249 ? -1.889 1.783 19.642 1.00 97.50 249 VAL A N 1
ATOM 1898 C CA . VAL A 1 249 ? -3.046 1.049 19.109 1.00 97.50 249 VAL A CA 1
ATOM 1899 C C . VAL A 1 249 ? -3.397 -0.167 19.965 1.00 97.50 249 VAL A C 1
ATOM 1901 O O . VAL A 1 249 ? -4.573 -0.421 20.212 1.00 97.50 249 VAL A O 1
ATOM 1904 N N . ARG A 1 250 ? -2.387 -0.886 20.476 1.00 96.00 250 ARG A N 1
ATOM 1905 C CA . ARG A 1 250 ? -2.572 -2.058 21.341 1.00 96.00 250 ARG A CA 1
ATOM 1906 C C . ARG A 1 250 ? -3.278 -1.689 22.640 1.00 96.00 250 ARG A C 1
ATOM 1908 O O . ARG A 1 250 ? -4.343 -2.218 22.927 1.00 96.00 250 ARG A O 1
ATOM 1915 N N . VAL A 1 251 ? -2.701 -0.760 23.401 1.00 96.31 251 VAL A N 1
ATOM 1916 C CA . VAL A 1 251 ? -3.206 -0.369 24.727 1.00 96.31 251 VAL A CA 1
ATOM 1917 C C . VAL A 1 251 ? -4.628 0.169 24.640 1.00 96.31 251 VAL A C 1
ATOM 1919 O O . VAL A 1 251 ? -5.454 -0.133 25.497 1.00 96.31 251 VAL A O 1
ATOM 1922 N N . LEU A 1 252 ? -4.934 0.945 23.600 1.00 97.38 252 LEU A N 1
ATOM 1923 C CA . LEU A 1 252 ? -6.271 1.492 23.438 1.00 97.38 252 LEU A CA 1
ATOM 1924 C C . LEU A 1 252 ? -7.288 0.429 22.991 1.00 97.38 252 LEU A C 1
ATOM 1926 O O . LEU A 1 252 ? -8.404 0.429 23.502 1.00 97.38 252 LEU A O 1
ATOM 1930 N N . ALA A 1 253 ? -6.916 -0.506 22.108 1.00 97.50 253 ALA A N 1
ATOM 1931 C CA . ALA A 1 253 ? -7.795 -1.621 21.739 1.00 97.50 253 ALA A CA 1
ATOM 1932 C C . ALA A 1 253 ? -8.115 -2.501 22.957 1.00 97.50 253 ALA A C 1
ATOM 1934 O O . ALA A 1 253 ? -9.272 -2.857 23.182 1.00 97.50 253 ALA A O 1
ATOM 1935 N N . ASP A 1 254 ? -7.097 -2.779 23.774 1.00 96.19 254 ASP A N 1
ATOM 1936 C CA . ASP A 1 254 ? -7.209 -3.544 25.014 1.00 96.19 254 ASP A CA 1
ATOM 1937 C C . ASP A 1 254 ? -8.128 -2.839 26.028 1.00 96.19 254 ASP A C 1
ATOM 1939 O O . ASP A 1 254 ? -8.996 -3.476 26.630 1.00 96.19 254 ASP A O 1
ATOM 1943 N N . ALA A 1 255 ? -7.983 -1.517 26.183 1.00 97.06 255 ALA A N 1
ATOM 1944 C CA . ALA A 1 255 ? -8.818 -0.706 27.065 1.00 97.06 255 ALA A CA 1
ATOM 1945 C C . ALA A 1 255 ? -10.292 -0.722 26.636 1.00 97.06 255 ALA A C 1
ATOM 1947 O O . ALA A 1 255 ? -11.166 -0.996 27.457 1.00 97.06 255 ALA A O 1
ATOM 1948 N N . LEU A 1 256 ? -10.571 -0.472 25.351 1.00 97.62 256 LEU A N 1
ATOM 1949 C CA . LEU A 1 256 ? -11.937 -0.440 24.821 1.00 97.62 256 LEU A CA 1
ATOM 1950 C C . LEU A 1 256 ? -12.626 -1.804 24.960 1.00 97.62 256 LEU A C 1
ATOM 1952 O O . LEU A 1 256 ? -13.769 -1.867 25.414 1.00 97.62 256 LEU A O 1
ATOM 1956 N N . ALA A 1 257 ? -11.920 -2.893 24.644 1.00 96.88 257 ALA A N 1
ATOM 1957 C CA . ALA A 1 257 ? -12.444 -4.247 24.795 1.00 96.88 257 ALA A CA 1
ATOM 1958 C C . ALA A 1 257 ? -12.723 -4.610 26.262 1.00 96.88 257 ALA A C 1
ATOM 1960 O O . ALA A 1 257 ? -13.737 -5.240 26.572 1.00 96.88 257 ALA A O 1
ATOM 1961 N N . GLU A 1 258 ? -11.849 -4.198 27.184 1.00 95.19 258 GLU A N 1
ATOM 1962 C CA . GLU A 1 258 ? -12.031 -4.432 28.617 1.00 95.19 258 GLU A CA 1
ATOM 1963 C C . GLU A 1 258 ? -13.222 -3.648 29.184 1.00 95.19 258 GLU A C 1
ATOM 1965 O O . GLU A 1 258 ? -14.005 -4.201 29.963 1.00 95.19 258 GLU A O 1
ATOM 1970 N N . MET A 1 259 ? -13.396 -2.390 28.770 1.00 96.31 259 MET A N 1
ATOM 1971 C CA . MET A 1 259 ? -14.571 -1.596 29.136 1.00 96.31 259 MET A CA 1
ATOM 1972 C C . MET A 1 259 ? -15.848 -2.233 28.596 1.00 96.31 259 MET A C 1
ATOM 1974 O O . MET A 1 259 ? -16.837 -2.337 29.318 1.00 96.31 259 MET A O 1
ATOM 1978 N N . ASP A 1 260 ? -15.837 -2.730 27.359 1.00 95.94 260 ASP A N 1
ATOM 1979 C CA . ASP A 1 260 ? -17.011 -3.372 26.767 1.00 95.94 260 ASP A CA 1
ATOM 1980 C C . ASP A 1 260 ? -17.395 -4.658 27.510 1.00 95.94 260 ASP A C 1
ATOM 1982 O O . ASP A 1 260 ? -18.552 -4.877 27.877 1.00 95.94 260 ASP A O 1
ATOM 1986 N N . ARG A 1 261 ? -16.388 -5.468 27.857 1.00 93.94 261 ARG A N 1
ATOM 1987 C CA . ARG A 1 261 ? -16.552 -6.678 28.670 1.00 93.94 261 ARG A CA 1
ATOM 1988 C C . ARG A 1 261 ? -17.153 -6.377 30.048 1.00 93.94 261 ARG A C 1
ATOM 1990 O O . ARG A 1 261 ? -17.925 -7.187 30.565 1.00 93.94 261 ARG A O 1
ATOM 1997 N N . LYS A 1 262 ? -16.810 -5.231 30.646 1.00 94.19 262 LYS A N 1
ATOM 1998 C CA . LYS A 1 262 ? -17.374 -4.749 31.920 1.00 94.19 262 LYS A CA 1
ATOM 1999 C C . LYS A 1 262 ? -18.721 -4.032 31.768 1.00 94.19 262 LYS A C 1
ATOM 2001 O O . LYS A 1 262 ? -19.375 -3.780 32.773 1.00 94.19 262 LYS A O 1
ATOM 2006 N N . ASN A 1 263 ? -19.203 -3.812 30.541 1.00 94.94 263 ASN A N 1
ATOM 2007 C CA . ASN A 1 263 ? -20.367 -2.974 30.212 1.00 94.94 263 ASN A CA 1
ATOM 2008 C C . ASN A 1 263 ? -20.174 -1.489 30.588 1.00 94.94 263 ASN A C 1
ATOM 2010 O O . ASN A 1 263 ? -21.135 -0.780 30.870 1.00 94.94 263 ASN A O 1
ATOM 2014 N N . GLU A 1 264 ? -18.929 -1.021 30.574 1.00 95.75 264 GLU A N 1
ATOM 2015 C CA . GLU A 1 264 ? -18.510 0.353 30.876 1.00 95.75 264 GLU A CA 1
ATOM 2016 C C . GLU A 1 264 ? -18.190 1.154 29.601 1.00 95.75 264 GLU A C 1
ATOM 2018 O O . GLU A 1 264 ? -17.858 2.331 29.687 1.00 95.75 264 GLU A O 1
ATOM 2023 N N . LEU A 1 265 ? -18.289 0.541 28.412 1.00 96.75 265 LEU A N 1
ATOM 2024 C CA . LEU A 1 265 ? -17.985 1.202 27.138 1.00 96.75 265 LEU A CA 1
ATOM 2025 C C . LEU A 1 265 ? -19.079 2.183 26.687 1.00 96.75 265 LEU A C 1
ATOM 2027 O O . LEU A 1 265 ? -18.757 3.217 26.110 1.00 96.75 265 LEU A O 1
ATOM 2031 N N . ALA A 1 266 ? -20.360 1.874 26.937 1.00 96.62 266 ALA A N 1
ATOM 2032 C CA . ALA A 1 266 ? -21.493 2.687 26.471 1.00 96.62 266 ALA A CA 1
ATOM 2033 C C . ALA A 1 266 ? -21.369 4.186 26.820 1.00 96.62 266 ALA A C 1
ATOM 2035 O O . ALA A 1 266 ? -21.537 4.989 25.901 1.00 96.62 266 ALA A O 1
ATOM 2036 N N . PRO A 1 267 ? -21.009 4.568 28.065 1.00 95.69 267 PRO A N 1
ATOM 2037 C CA . PRO A 1 267 ? -20.817 5.969 28.430 1.00 95.69 267 PRO A CA 1
ATOM 2038 C C . PRO A 1 267 ? -19.794 6.726 27.582 1.00 95.69 267 PRO A C 1
ATOM 2040 O O . PRO A 1 267 ? -19.933 7.926 27.424 1.00 95.69 267 PRO A O 1
ATOM 2043 N N . LEU A 1 268 ? -18.792 6.067 26.983 1.00 96.25 268 LEU A N 1
ATOM 2044 C CA . LEU A 1 268 ? -17.795 6.781 26.171 1.00 96.25 268 LEU A CA 1
ATOM 2045 C C . LEU A 1 268 ? -18.390 7.450 24.922 1.00 96.25 268 LEU A C 1
ATOM 2047 O O . LEU A 1 268 ? -17.742 8.327 24.351 1.00 96.25 268 LEU A O 1
ATOM 2051 N N . PHE A 1 269 ? -19.574 7.010 24.485 1.00 96.69 269 PHE A N 1
ATOM 2052 C CA . PHE A 1 269 ? -20.296 7.567 23.341 1.00 96.69 269 PHE A CA 1
ATOM 2053 C C . PHE A 1 269 ? -21.238 8.718 23.718 1.00 96.69 269 PHE A C 1
ATOM 2055 O O . PHE A 1 269 ? -21.794 9.350 22.816 1.00 96.69 269 PHE A O 1
ATOM 2062 N N . ASP A 1 270 ? -21.460 8.946 25.014 1.00 91.00 270 ASP A N 1
ATOM 2063 C CA . ASP A 1 270 ? -22.325 10.008 25.512 1.00 91.00 270 ASP A CA 1
ATOM 2064 C C . ASP A 1 270 ? -21.611 11.371 25.398 1.00 91.00 270 ASP A C 1
ATOM 2066 O O . ASP A 1 270 ? -20.378 11.441 25.369 1.00 91.00 270 ASP A O 1
ATOM 2070 N N . PRO A 1 271 ? -22.360 12.481 25.290 1.00 81.75 271 PRO A N 1
ATOM 2071 C CA . PRO A 1 271 ? -21.758 13.804 25.257 1.00 81.75 271 PRO A CA 1
ATOM 2072 C C . PRO A 1 271 ? -21.185 14.178 26.621 1.00 81.75 271 PRO A C 1
ATOM 2074 O O . PRO A 1 271 ? -21.607 13.664 27.659 1.00 81.75 271 PRO A O 1
ATOM 2077 N N . ALA A 1 272 ? -20.295 15.171 26.622 1.00 77.94 272 ALA A N 1
ATOM 2078 C CA . ALA A 1 272 ? -19.899 15.833 27.858 1.00 77.94 272 ALA A CA 1
ATOM 2079 C C . ALA A 1 272 ? -21.154 16.351 28.605 1.00 77.94 272 ALA A C 1
ATOM 2081 O O . ALA A 1 272 ? -22.034 16.926 27.953 1.00 77.94 272 ALA A O 1
ATOM 2082 N N . PRO A 1 273 ? -21.265 16.172 29.938 1.00 76.62 273 PRO A N 1
ATOM 2083 C CA . PRO A 1 273 ? -22.461 16.535 30.709 1.00 76.62 273 PRO A CA 1
ATOM 2084 C C . PRO A 1 273 ? -22.934 17.985 30.528 1.00 76.62 273 PRO A C 1
ATOM 2086 O O . PRO A 1 273 ? -24.116 18.275 30.686 1.00 76.62 273 PRO A O 1
ATOM 2089 N N . GLU A 1 274 ? -22.014 18.892 30.212 1.00 85.44 274 GLU A N 1
ATOM 2090 C CA . GLU A 1 274 ? -22.253 20.320 30.017 1.00 85.44 274 GLU A CA 1
ATOM 2091 C C . GLU A 1 274 ? -22.541 20.748 28.564 1.00 85.44 274 GLU A C 1
ATOM 2093 O O . GLU A 1 274 ? -22.651 21.945 28.312 1.00 85.44 274 GLU A O 1
ATOM 2098 N N . MET A 1 275 ? -22.635 19.815 27.610 1.00 91.75 275 MET A N 1
ATOM 2099 C CA . MET A 1 275 ? -22.823 20.130 26.188 1.00 91.75 275 MET A CA 1
ATOM 2100 C C . MET A 1 275 ? -24.249 20.623 25.895 1.00 91.75 275 MET A C 1
ATOM 2102 O O . MET A 1 275 ? -25.228 19.933 26.190 1.00 91.75 275 MET A O 1
ATOM 2106 N N . SER A 1 276 ? -24.366 21.799 25.277 1.00 94.00 276 SER A N 1
ATOM 2107 C CA . SER A 1 276 ? -25.645 22.368 24.834 1.00 94.00 276 SER A CA 1
ATOM 2108 C C . SER A 1 276 ? -26.246 21.618 23.634 1.00 94.00 276 SER A C 1
ATOM 2110 O O . SER A 1 276 ? -25.566 20.849 22.954 1.00 94.00 276 SER A O 1
ATOM 2112 N N . GLU A 1 277 ? -27.534 21.839 23.348 1.00 93.50 277 GLU A N 1
ATOM 2113 C CA . GLU A 1 277 ? -28.191 21.247 22.169 1.00 93.50 277 GLU A CA 1
ATOM 2114 C C . GLU A 1 277 ? -27.578 21.741 20.848 1.00 93.50 277 GLU A C 1
ATOM 2116 O O . GLU A 1 277 ? -27.440 20.953 19.917 1.00 93.50 277 GLU A O 1
ATOM 2121 N N . GLU A 1 278 ? -27.144 23.003 20.786 1.00 94.62 278 GLU A N 1
ATOM 2122 C CA . GLU A 1 278 ? -26.476 23.584 19.612 1.00 94.62 278 GLU A CA 1
ATOM 2123 C C . GLU A 1 278 ? -25.093 22.959 19.377 1.00 94.62 278 GLU A C 1
ATOM 2125 O O . GLU A 1 278 ? -24.759 22.578 18.258 1.00 94.62 278 GLU A O 1
ATOM 2130 N N . GLU A 1 279 ? -24.295 22.789 20.438 1.00 95.50 279 GLU A N 1
ATO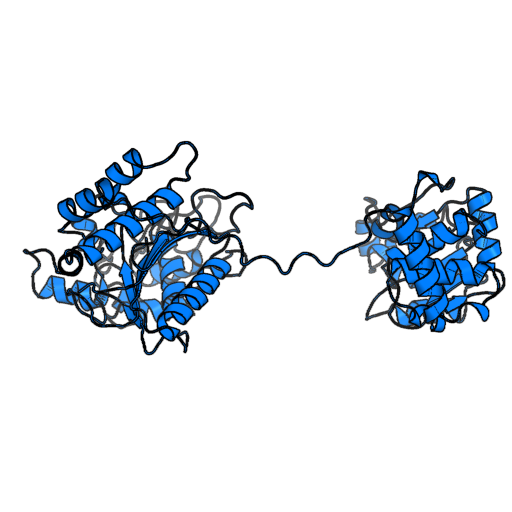M 2131 C CA . GLU A 1 279 ? -23.006 22.090 20.349 1.00 95.50 279 GLU A CA 1
ATOM 2132 C C . GLU A 1 279 ? -23.190 20.623 19.950 1.00 95.50 279 GLU A C 1
ATOM 2134 O O . GLU A 1 279 ? -22.405 20.095 19.162 1.00 95.50 279 GLU A O 1
ATOM 2139 N N . ARG A 1 280 ? -24.236 19.964 20.465 1.00 95.75 280 ARG A N 1
ATOM 2140 C CA . ARG A 1 280 ? -24.576 18.591 20.083 1.00 95.75 280 ARG A CA 1
ATOM 2141 C C . ARG A 1 280 ? -24.896 18.502 18.595 1.00 95.75 280 ARG A C 1
ATOM 2143 O O . ARG A 1 280 ? -24.343 17.630 17.932 1.00 95.75 280 ARG A O 1
ATOM 2150 N N . ASP A 1 281 ? -25.764 19.371 18.081 1.00 96.00 281 ASP A N 1
ATOM 2151 C CA . ASP A 1 281 ? -26.125 19.382 16.660 1.00 96.00 281 ASP A CA 1
ATOM 2152 C C . ASP A 1 281 ? -24.885 19.600 15.787 1.00 96.00 281 ASP A C 1
ATOM 2154 O O . ASP A 1 281 ? -24.639 18.841 14.853 1.00 96.00 281 ASP A O 1
ATOM 2158 N N . LEU A 1 282 ? -24.017 20.541 16.163 1.00 96.44 282 LEU A N 1
ATOM 2159 C CA . LEU A 1 282 ? -22.758 20.797 15.465 1.00 96.44 282 LEU A CA 1
ATOM 2160 C C . LEU A 1 282 ? -21.817 19.576 15.448 1.00 96.44 282 LEU A C 1
ATOM 2162 O O . LEU A 1 282 ? -21.210 19.250 14.425 1.00 96.44 282 LEU A O 1
ATOM 2166 N N . VAL A 1 283 ? -21.696 18.869 16.572 1.00 97.00 283 VAL A N 1
ATOM 2167 C CA . VAL A 1 283 ? -20.880 17.650 16.681 1.00 97.00 283 VAL A CA 1
ATOM 2168 C C . VAL A 1 283 ? -21.463 16.503 15.851 1.00 97.00 283 VAL A C 1
ATOM 2170 O O . VAL A 1 283 ? -20.715 15.778 15.192 1.00 97.00 283 VAL A O 1
ATOM 2173 N N . GLU A 1 284 ? -22.785 16.332 15.879 1.00 97.19 284 GLU A N 1
ATOM 2174 C CA . GLU A 1 284 ? -23.504 15.282 15.151 1.00 97.19 284 GLU A CA 1
ATOM 2175 C C . GLU A 1 284 ? -23.621 15.570 13.644 1.00 97.19 284 GLU A C 1
ATOM 2177 O O . GLU A 1 284 ? -23.867 14.643 12.875 1.00 97.19 284 GLU A O 1
ATOM 2182 N N . THR A 1 285 ? -23.395 16.805 13.193 1.00 97.06 285 THR A N 1
ATOM 2183 C CA . THR A 1 285 ? -23.479 17.184 11.771 1.00 97.06 285 THR A CA 1
ATOM 2184 C C . THR A 1 285 ? -22.113 17.380 11.114 1.00 97.06 285 THR A C 1
ATOM 2186 O O . THR A 1 285 ? -21.894 16.853 10.018 1.00 97.06 285 THR A O 1
ATOM 2189 N N . GLU A 1 286 ? -21.181 18.073 11.777 1.00 96.62 286 GLU A N 1
ATOM 2190 C CA . GLU A 1 286 ? -19.982 18.621 11.129 1.00 96.62 286 GLU A CA 1
ATOM 2191 C C . GLU A 1 286 ? -18.659 18.275 11.838 1.00 96.62 286 GLU A C 1
ATOM 2193 O O . GLU A 1 286 ? -17.699 17.845 11.191 1.00 96.62 286 GLU A O 1
ATOM 2198 N N . GLU A 1 287 ? -18.574 18.440 13.163 1.00 96.75 287 GLU A N 1
ATOM 2199 C CA . GLU A 1 287 ? -17.270 18.428 13.849 1.00 96.75 287 GLU A CA 1
ATOM 2200 C C . GLU A 1 287 ? -16.803 17.042 14.329 1.00 96.75 287 GLU A C 1
ATOM 2202 O O . GLU A 1 287 ? -15.595 16.800 14.423 1.00 96.75 287 GLU A O 1
ATOM 2207 N N . ALA A 1 288 ? -17.722 16.110 14.589 1.00 97.12 288 ALA A N 1
ATOM 2208 C CA . ALA A 1 288 ? -17.465 14.857 15.309 1.00 97.12 288 ALA A CA 1
ATOM 2209 C C . ALA A 1 288 ? -16.984 15.047 16.762 1.00 97.12 288 ALA A C 1
ATOM 2211 O O . ALA A 1 288 ? -16.849 16.156 17.281 1.00 97.12 288 ALA A O 1
ATOM 2212 N N . TRP A 1 289 ? -16.744 13.923 17.442 1.00 97.00 289 TRP A N 1
ATOM 2213 C CA . TRP A 1 289 ? -16.247 13.874 18.814 1.00 97.00 289 TRP A CA 1
ATOM 2214 C C . TRP A 1 289 ? -15.196 12.778 18.962 1.00 97.00 289 TRP A C 1
ATOM 2216 O O . TRP A 1 289 ? -15.305 11.725 18.337 1.00 97.00 289 TRP A O 1
ATOM 2226 N N . ILE A 1 290 ? -14.199 13.003 19.816 1.00 96.94 290 ILE A N 1
ATOM 2227 C CA . ILE A 1 290 ? -13.219 11.977 20.179 1.00 96.94 290 ILE A CA 1
ATOM 2228 C C . ILE A 1 290 ? -13.848 11.035 21.211 1.00 96.94 290 ILE A C 1
ATOM 2230 O O . ILE A 1 290 ? -14.259 11.471 22.291 1.00 96.94 290 ILE A O 1
ATOM 2234 N N . LEU A 1 291 ? -13.875 9.733 20.918 1.00 97.31 291 LEU A N 1
ATOM 2235 C CA . LEU A 1 291 ? -14.408 8.721 21.829 1.00 97.31 291 LEU A CA 1
ATOM 2236 C C . LEU A 1 291 ? -13.653 8.742 23.168 1.00 97.31 291 LEU A C 1
ATOM 2238 O O . LEU A 1 291 ? -12.437 8.546 23.220 1.00 97.31 291 LEU A O 1
ATOM 2242 N N . GLY A 1 292 ? -14.396 8.953 24.256 1.00 94.31 292 GLY A N 1
ATOM 2243 C CA . GLY A 1 292 ? -13.872 8.991 25.621 1.00 94.31 292 GLY A CA 1
ATOM 2244 C C . GLY A 1 292 ? -13.410 10.357 26.138 1.00 94.31 292 GLY A C 1
ATOM 2245 O O . GLY A 1 292 ? -13.017 10.436 27.303 1.00 94.31 292 GLY A O 1
ATOM 2246 N N . VAL A 1 293 ? -13.495 11.434 25.348 1.00 94.12 293 VAL A N 1
ATOM 2247 C CA . VAL A 1 293 ? -13.395 12.804 25.893 1.00 94.12 293 VAL A CA 1
ATOM 2248 C C . VAL A 1 293 ? -14.595 13.075 26.805 1.00 94.12 293 VAL A C 1
ATOM 2250 O O . VAL A 1 293 ? -15.734 12.871 26.393 1.00 94.12 293 VAL A O 1
ATOM 2253 N N . GLY A 1 294 ? -14.332 13.517 28.039 1.00 91.25 294 GLY A N 1
ATOM 2254 C CA . GLY A 1 294 ? -15.306 13.581 29.140 1.00 91.25 294 GLY A CA 1
ATOM 2255 C C . GLY A 1 294 ? -15.320 12.337 30.043 1.00 91.25 294 GLY A C 1
ATOM 2256 O O . GLY A 1 294 ? -15.929 12.347 31.112 1.00 91.25 294 GLY A O 1
ATOM 2257 N N . HIS A 1 295 ? -14.616 11.273 29.648 1.00 93.44 295 HIS A N 1
ATOM 2258 C CA . HIS A 1 295 ? -14.516 10.002 30.372 1.00 93.44 295 HIS A CA 1
ATOM 2259 C C . HIS A 1 295 ? -13.058 9.530 30.511 1.00 93.44 295 HIS A C 1
ATOM 2261 O O . HIS A 1 295 ? -12.777 8.336 30.651 1.00 93.44 295 HIS A O 1
ATOM 2267 N N . GLU A 1 296 ? -12.106 10.464 30.502 1.00 92.88 296 GLU A N 1
ATOM 2268 C CA . GLU A 1 296 ? -10.670 10.187 30.439 1.00 92.88 296 GLU A CA 1
ATOM 2269 C C . GLU A 1 296 ? -10.199 9.336 31.617 1.00 92.88 296 GLU A C 1
ATOM 2271 O O . GLU A 1 296 ? -9.365 8.451 31.444 1.00 92.88 296 GLU A O 1
ATOM 2276 N N . ALA A 1 297 ? -10.739 9.577 32.815 1.00 93.31 297 ALA A N 1
ATOM 2277 C CA . ALA A 1 297 ? -10.383 8.819 34.011 1.00 93.31 297 ALA A CA 1
ATOM 2278 C C . ALA A 1 297 ? -10.743 7.330 33.876 1.00 93.31 297 ALA A C 1
ATOM 2280 O O . ALA A 1 297 ? -9.908 6.471 34.161 1.00 93.31 297 ALA A O 1
ATOM 2281 N N . ALA A 1 298 ? -11.949 7.026 33.384 1.00 94.25 298 ALA A N 1
ATOM 2282 C CA . ALA A 1 298 ? -12.400 5.652 33.166 1.00 94.25 298 ALA A CA 1
ATOM 2283 C C . ALA A 1 298 ? -11.570 4.966 32.071 1.00 94.25 298 ALA A C 1
ATOM 2285 O O . ALA A 1 298 ? -11.096 3.844 32.259 1.00 94.25 298 ALA A O 1
ATOM 2286 N N . LEU A 1 299 ? -11.318 5.670 30.961 1.00 95.06 299 LEU A N 1
ATOM 2287 C CA . LEU A 1 299 ? -10.516 5.148 29.857 1.00 95.06 299 LEU A CA 1
ATOM 2288 C C . LEU A 1 299 ? -9.062 4.868 30.280 1.00 95.06 299 LEU A C 1
ATOM 2290 O O . LEU A 1 299 ? -8.510 3.821 29.940 1.00 95.06 299 LEU A O 1
ATOM 2294 N N . ARG A 1 300 ? -8.442 5.761 31.066 1.00 95.00 300 ARG A N 1
ATOM 2295 C CA . ARG A 1 300 ? -7.092 5.557 31.623 1.00 95.00 300 ARG A CA 1
ATOM 2296 C C . ARG A 1 300 ? -7.039 4.373 32.577 1.00 95.00 300 ARG A C 1
ATOM 2298 O O . ARG A 1 300 ? -6.159 3.530 32.436 1.00 95.00 300 ARG A O 1
ATOM 2305 N N . GLN A 1 301 ? -8.001 4.268 33.493 1.00 94.62 301 GLN A N 1
ATOM 2306 C CA . GLN A 1 301 ? -8.074 3.144 34.423 1.00 94.62 301 GLN A CA 1
ATOM 2307 C C . GLN A 1 301 ? -8.206 1.807 33.679 1.00 94.62 301 GLN A C 1
ATOM 2309 O O . GLN A 1 301 ? -7.538 0.827 34.025 1.00 94.62 301 GLN A O 1
ATOM 2314 N N . ALA A 1 302 ? -9.033 1.754 32.632 1.00 94.88 302 ALA A N 1
ATOM 2315 C CA . ALA A 1 302 ? -9.146 0.575 31.783 1.00 94.88 302 ALA A CA 1
ATOM 2316 C C . ALA A 1 302 ? -7.824 0.261 31.067 1.00 94.88 302 ALA A C 1
ATOM 2318 O O . ALA A 1 302 ? -7.378 -0.884 31.095 1.00 94.88 302 ALA A O 1
ATOM 2319 N N . ALA A 1 303 ? -7.149 1.265 30.503 1.00 94.56 303 ALA A N 1
ATOM 2320 C CA . ALA A 1 303 ? -5.857 1.087 29.841 1.00 94.56 303 ALA A CA 1
ATOM 2321 C C . ALA A 1 303 ? -4.768 0.551 30.788 1.00 94.56 303 ALA A C 1
ATOM 2323 O O . ALA A 1 303 ? -4.019 -0.350 30.415 1.00 94.56 303 ALA A O 1
ATOM 2324 N N . GLU A 1 304 ? -4.707 1.033 32.030 1.00 92.69 304 GLU A N 1
ATOM 2325 C CA . GLU A 1 304 ? -3.730 0.586 33.033 1.00 92.69 304 GLU A CA 1
ATOM 2326 C C . GLU A 1 304 ? -3.982 -0.854 33.511 1.00 92.69 304 GLU A C 1
ATOM 2328 O O . GLU A 1 304 ? -3.042 -1.642 33.697 1.00 92.69 304 GLU A O 1
ATOM 2333 N N . THR A 1 305 ? -5.257 -1.205 33.700 1.00 88.06 305 THR A N 1
ATOM 2334 C CA . THR A 1 305 ? -5.678 -2.484 34.296 1.00 88.06 305 THR A CA 1
ATOM 2335 C C . THR A 1 305 ? -5.928 -3.590 33.276 1.00 88.06 305 THR A C 1
ATOM 2337 O O . THR A 1 305 ? -5.910 -4.765 33.650 1.00 88.06 305 THR A O 1
ATOM 2340 N N . SER A 1 306 ? -6.131 -3.250 32.001 1.00 85.06 306 SER A N 1
ATOM 2341 C CA . SER A 1 306 ? -6.383 -4.226 30.942 1.00 85.06 306 SER A CA 1
ATOM 2342 C C . SER A 1 306 ? -5.223 -5.218 30.820 1.00 85.06 306 SER A C 1
ATOM 2344 O O . SER A 1 306 ? -4.037 -4.872 30.785 1.00 85.06 306 SER A O 1
ATOM 2346 N N . ARG A 1 307 ? -5.573 -6.504 30.820 1.00 80.00 307 ARG A N 1
ATOM 2347 C CA . ARG A 1 307 ? -4.655 -7.629 30.613 1.00 80.00 307 ARG A CA 1
ATOM 2348 C C . ARG A 1 307 ? -5.366 -8.655 29.727 1.00 80.00 307 ARG A C 1
ATOM 2350 O O . ARG A 1 307 ? -5.790 -9.697 30.235 1.00 80.00 307 ARG A O 1
ATOM 2357 N N . PRO A 1 308 ? -5.593 -8.355 28.436 1.00 69.56 308 PRO A N 1
ATOM 2358 C CA . PRO A 1 308 ? -6.288 -9.288 27.568 1.00 69.56 308 PRO A CA 1
ATOM 2359 C C . PRO A 1 308 ? -5.479 -10.567 27.423 1.00 69.56 308 PRO A C 1
ATOM 2361 O O . PRO A 1 308 ? -4.247 -10.587 27.511 1.00 69.56 308 PRO A O 1
ATOM 2364 N N . LYS A 1 309 ? -6.192 -11.665 27.183 1.00 74.50 309 LYS A N 1
ATOM 2365 C CA . LYS A 1 309 ? -5.532 -12.907 26.804 1.00 74.50 309 LYS A CA 1
ATOM 2366 C C . LYS A 1 309 ? -4.923 -12.649 25.436 1.00 74.50 309 LYS A C 1
ATOM 2368 O O . LYS A 1 309 ? -5.645 -12.491 24.457 1.00 74.50 309 LYS A O 1
ATOM 2373 N N . VAL A 1 310 ? -3.599 -12.572 25.368 1.00 67.50 310 VAL A N 1
ATOM 2374 C CA . VAL A 1 310 ? -2.916 -12.495 24.080 1.00 67.50 310 VAL A CA 1
ATOM 2375 C C . VAL A 1 310 ? -3.319 -13.747 23.320 1.00 67.50 310 VAL A C 1
ATOM 2377 O O . VAL A 1 310 ? -3.111 -14.865 23.806 1.00 67.50 310 VAL A O 1
ATOM 2380 N N . GLN A 1 311 ? -3.944 -13.566 22.158 1.00 56.31 311 GLN A N 1
ATOM 2381 C CA . GLN A 1 311 ? -4.117 -14.657 21.226 1.00 56.31 311 GLN A CA 1
ATOM 2382 C C . GLN A 1 311 ? -2.700 -15.133 20.943 1.00 56.31 311 GLN A C 1
ATOM 2384 O O . GLN A 1 311 ? -1.924 -14.419 20.305 1.00 56.31 311 GLN A O 1
ATOM 2389 N N . ALA A 1 312 ? -2.326 -16.294 21.499 1.00 46.47 312 ALA A N 1
ATOM 2390 C CA . ALA A 1 312 ? -1.090 -16.956 21.125 1.00 46.47 312 ALA A CA 1
ATOM 2391 C C . ALA A 1 312 ? -1.080 -16.903 19.608 1.00 46.47 312 ALA A C 1
ATOM 2393 O O . ALA A 1 312 ? -2.062 -17.375 19.022 1.00 46.47 312 ALA A O 1
ATOM 2394 N N . VAL A 1 313 ? -0.071 -16.227 19.028 1.00 43.19 313 VAL A N 1
ATOM 2395 C CA . VAL A 1 313 ? 0.062 -16.049 17.577 1.00 43.19 313 VAL A CA 1
ATOM 2396 C C . VAL A 1 313 ? -0.419 -17.355 16.990 1.00 43.19 313 VAL A C 1
ATOM 2398 O O . VAL A 1 313 ? 0.192 -18.378 17.338 1.00 43.19 313 VAL A O 1
ATOM 2401 N N . PRO A 1 314 ? -1.551 -17.382 16.256 1.00 38.28 314 PRO A N 1
ATOM 2402 C CA . PRO A 1 314 ? -2.019 -18.629 15.704 1.00 38.28 314 PRO A CA 1
ATOM 2403 C C . PRO A 1 314 ? -0.797 -19.172 15.000 1.00 38.28 314 PRO A C 1
ATOM 2405 O O . PRO A 1 314 ? -0.238 -18.475 14.145 1.00 38.28 314 PRO A O 1
ATOM 2408 N N . ARG A 1 315 ? -0.299 -20.344 15.435 1.00 37.53 315 ARG A N 1
ATOM 2409 C CA . ARG A 1 315 ? 0.720 -21.050 14.660 1.00 37.53 315 ARG A CA 1
ATOM 2410 C C . ARG A 1 315 ? 0.199 -20.929 13.240 1.00 37.53 315 ARG A C 1
ATOM 2412 O O . ARG A 1 315 ? -0.970 -21.297 13.068 1.00 37.53 315 ARG A O 1
ATOM 2419 N N . PRO A 1 316 ? 0.963 -20.331 12.303 1.00 36.69 316 PRO A N 1
ATOM 2420 C CA . PRO A 1 316 ? 0.477 -20.132 10.947 1.00 36.69 316 PRO A CA 1
ATOM 2421 C C . PRO A 1 316 ? -0.179 -21.447 10.580 1.00 36.69 316 PRO A C 1
ATOM 2423 O O . PRO A 1 316 ? 0.497 -22.469 10.753 1.00 36.69 316 PRO A O 1
ATOM 2426 N N . THR A 1 317 ? -1.494 -21.425 10.284 1.00 42.09 317 THR A N 1
ATOM 2427 C CA . THR A 1 317 ? -2.315 -22.617 9.979 1.00 42.09 317 THR A CA 1
ATOM 2428 C C . THR A 1 317 ? -1.382 -23.636 9.377 1.00 42.09 317 THR A C 1
ATOM 2430 O O . THR A 1 317 ? -0.756 -23.214 8.394 1.00 42.09 317 THR A O 1
ATOM 2433 N N . PRO A 1 318 ? -1.151 -24.820 9.997 1.00 41.78 318 PRO A N 1
ATOM 2434 C CA . PRO A 1 318 ? 0.038 -25.618 9.724 1.00 41.78 318 PRO A CA 1
ATOM 2435 C C . PRO A 1 318 ? 0.210 -25.602 8.227 1.00 41.78 318 PRO A C 1
ATOM 2437 O O . PRO A 1 318 ? -0.689 -26.068 7.517 1.00 41.78 318 PRO A O 1
ATOM 2440 N N . ARG A 1 319 ? 1.262 -24.905 7.748 1.00 48.88 319 ARG A N 1
ATOM 2441 C CA . ARG A 1 319 ? 1.555 -24.879 6.316 1.00 48.88 319 ARG A CA 1
ATOM 2442 C C . ARG A 1 319 ? 1.430 -26.337 5.940 1.00 48.88 319 ARG A C 1
ATOM 2444 O O . ARG A 1 319 ? 2.063 -27.144 6.631 1.00 48.88 319 ARG A O 1
ATOM 2451 N N . LYS A 1 320 ? 0.568 -26.670 4.961 1.00 52.97 320 LYS A N 1
ATOM 2452 C CA . LYS A 1 320 ? 0.508 -28.036 4.414 1.00 52.97 320 LYS A CA 1
ATOM 2453 C C . LYS A 1 320 ? 1.945 -28.540 4.448 1.00 52.97 320 LYS A C 1
ATOM 2455 O O . LYS A 1 320 ? 2.781 -27.788 3.925 1.00 52.97 320 LYS A O 1
ATOM 2460 N N . PRO A 1 321 ? 2.244 -29.644 5.168 1.00 64.81 321 PRO A N 1
ATOM 2461 C CA . PRO A 1 321 ? 3.623 -30.028 5.432 1.00 64.81 321 PRO A CA 1
ATOM 2462 C C . PRO A 1 321 ? 4.365 -29.893 4.117 1.00 64.81 321 PRO A C 1
ATOM 2464 O O . PRO A 1 321 ? 3.842 -30.348 3.091 1.00 64.81 321 PRO A O 1
ATOM 2467 N N . MET A 1 322 ? 5.464 -29.121 4.123 1.00 69.25 322 MET A N 1
ATOM 2468 C CA . MET A 1 322 ? 6.193 -28.852 2.886 1.00 69.25 322 MET A CA 1
ATOM 2469 C C . MET A 1 322 ? 6.358 -30.187 2.187 1.00 69.25 322 MET A C 1
ATOM 2471 O O . MET A 1 322 ? 6.776 -31.158 2.826 1.00 69.25 322 MET A O 1
ATOM 2475 N N . ARG A 1 323 ? 5.951 -30.247 0.916 1.00 81.06 323 ARG A N 1
ATOM 2476 C CA . ARG A 1 323 ? 6.060 -31.491 0.164 1.00 81.06 323 ARG A CA 1
ATOM 2477 C C . ARG A 1 323 ? 7.495 -31.996 0.320 1.00 81.06 323 ARG A C 1
ATOM 2479 O O . ARG A 1 323 ? 8.411 -31.169 0.243 1.00 81.06 323 ARG A O 1
ATOM 2486 N N . PRO A 1 324 ? 7.698 -33.297 0.585 1.00 85.31 324 PRO A N 1
ATOM 2487 C CA . PRO A 1 324 ? 9.043 -33.838 0.605 1.00 85.31 324 PRO A CA 1
ATOM 2488 C C . PRO A 1 324 ? 9.717 -33.470 -0.718 1.00 85.31 324 PRO A C 1
ATOM 2490 O O . PRO A 1 324 ? 9.101 -33.547 -1.781 1.00 85.31 324 PRO A O 1
ATOM 2493 N N . TYR A 1 325 ? 10.953 -33.000 -0.631 1.00 90.25 325 TYR A N 1
ATOM 2494 C CA . TYR A 1 325 ? 11.744 -32.590 -1.779 1.00 90.25 325 TYR A CA 1
ATOM 2495 C C . TYR A 1 325 ? 13.161 -33.121 -1.607 1.00 90.25 325 TYR A C 1
ATOM 2497 O O . TYR A 1 325 ? 13.643 -33.286 -0.481 1.00 90.25 325 TYR A O 1
ATOM 2505 N N . LEU A 1 326 ? 13.806 -33.418 -2.732 1.00 91.06 326 LEU A N 1
ATOM 2506 C CA . LEU A 1 326 ? 15.202 -33.827 -2.749 1.00 91.06 326 LEU A CA 1
ATOM 2507 C C . LEU A 1 326 ? 16.066 -32.670 -2.240 1.00 91.06 326 LEU A C 1
ATOM 2509 O O . LEU A 1 326 ? 15.857 -31.520 -2.619 1.00 91.06 326 LEU A O 1
ATOM 2513 N N . LYS A 1 327 ? 17.012 -32.982 -1.354 1.00 92.19 327 LYS A N 1
ATOM 2514 C CA . LYS A 1 327 ? 17.968 -32.015 -0.787 1.00 92.19 327 LYS A CA 1
ATOM 2515 C C . LYS A 1 327 ? 19.407 -32.284 -1.214 1.00 92.19 327 LYS A C 1
ATOM 2517 O O . LYS A 1 327 ? 20.268 -31.460 -0.938 1.00 92.19 327 LYS A O 1
ATOM 2522 N N . ASP A 1 328 ? 19.649 -33.429 -1.844 1.00 94.44 328 ASP A N 1
ATOM 2523 C CA . ASP A 1 328 ? 20.941 -33.800 -2.405 1.00 94.44 328 ASP A CA 1
ATOM 2524 C C . ASP A 1 328 ? 21.068 -33.195 -3.814 1.00 94.44 328 ASP A C 1
ATOM 2526 O O . ASP A 1 328 ? 20.301 -33.584 -4.701 1.00 94.44 328 ASP A O 1
ATOM 2530 N N . PRO A 1 329 ? 21.997 -32.246 -4.035 1.00 87.62 329 PRO A N 1
ATOM 2531 C CA . PRO A 1 329 ? 22.204 -31.634 -5.342 1.00 87.62 329 PRO A CA 1
ATOM 2532 C C . PRO A 1 329 ? 22.516 -32.646 -6.450 1.00 87.62 329 PRO A C 1
ATOM 2534 O O . PRO A 1 329 ? 21.991 -32.501 -7.549 1.00 87.62 329 PRO A O 1
ATOM 2537 N N . ALA A 1 330 ? 23.298 -33.695 -6.164 1.00 91.81 330 ALA A N 1
ATOM 2538 C CA . ALA A 1 330 ? 23.656 -34.694 -7.170 1.00 91.81 330 ALA A CA 1
ATOM 2539 C C . ALA A 1 330 ? 22.422 -35.492 -7.616 1.00 91.81 330 ALA A C 1
ATOM 2541 O O . ALA A 1 330 ? 22.187 -35.665 -8.812 1.00 91.81 330 ALA A O 1
ATOM 2542 N N . ALA A 1 331 ? 21.576 -35.886 -6.658 1.00 93.62 331 ALA A N 1
ATOM 2543 C CA . ALA A 1 331 ? 20.316 -36.566 -6.946 1.00 93.62 331 ALA A CA 1
ATOM 2544 C C . ALA A 1 331 ? 19.314 -35.668 -7.698 1.00 93.62 331 ALA A C 1
ATOM 2546 O O . ALA A 1 331 ? 18.552 -36.158 -8.532 1.00 93.62 331 ALA A O 1
ATOM 2547 N N . ILE A 1 332 ? 19.294 -34.355 -7.422 1.00 93.06 332 ILE A N 1
ATOM 2548 C CA . ILE A 1 332 ? 18.467 -33.388 -8.165 1.00 93.06 332 ILE A CA 1
ATOM 2549 C C . ILE A 1 332 ? 18.938 -33.289 -9.619 1.00 93.06 332 ILE A C 1
ATOM 2551 O O . ILE A 1 332 ? 18.107 -33.336 -10.529 1.00 93.06 332 ILE A O 1
ATOM 2555 N N . ASP A 1 333 ? 20.247 -33.171 -9.840 1.00 89.31 333 ASP A N 1
ATOM 2556 C CA . ASP A 1 333 ? 20.826 -33.062 -11.178 1.00 89.31 333 ASP A CA 1
ATOM 2557 C C . ASP A 1 333 ? 20.567 -34.330 -12.005 1.00 89.31 333 ASP A C 1
ATOM 2559 O O . ASP A 1 333 ? 20.106 -34.234 -13.147 1.00 89.31 333 ASP A O 1
ATOM 2563 N N . GLU A 1 334 ? 20.773 -35.515 -11.420 1.00 92.94 334 GLU A N 1
ATOM 2564 C CA . GLU A 1 334 ? 20.489 -36.806 -12.058 1.00 92.94 334 GLU A CA 1
ATOM 2565 C C . GLU A 1 334 ? 18.999 -36.947 -12.413 1.00 92.94 334 GLU A C 1
ATOM 2567 O O . GLU A 1 334 ? 18.651 -37.250 -13.561 1.00 92.94 334 GLU A O 1
ATOM 2572 N N . ALA A 1 335 ? 18.101 -36.643 -11.467 1.00 93.62 335 ALA A N 1
ATOM 2573 C CA . ALA A 1 335 ? 16.658 -36.694 -11.695 1.00 93.62 335 ALA A CA 1
ATOM 2574 C C . ALA A 1 335 ? 16.199 -35.695 -12.771 1.00 93.62 335 ALA A C 1
ATOM 2576 O O . ALA A 1 335 ? 15.327 -36.015 -13.585 1.00 93.62 335 ALA A O 1
ATOM 2577 N N . SER A 1 336 ? 16.798 -34.501 -12.808 1.00 94.38 336 SER A N 1
ATOM 2578 C CA . SER A 1 336 ? 16.530 -33.474 -13.819 1.00 94.38 336 SER A CA 1
ATOM 2579 C C . SER A 1 336 ? 16.952 -33.935 -15.219 1.00 94.38 336 SER A C 1
ATOM 2581 O O . SER A 1 336 ? 16.159 -33.851 -16.158 1.00 94.38 336 SER A O 1
ATOM 2583 N N . VAL A 1 337 ? 18.158 -34.499 -15.369 1.00 93.38 337 VAL A N 1
ATOM 2584 C CA . VAL A 1 337 ? 18.644 -35.065 -16.645 1.00 93.38 337 VAL A CA 1
ATOM 2585 C C . VAL A 1 337 ? 17.721 -36.183 -17.135 1.00 93.38 337 VAL A C 1
ATOM 2587 O O . VAL A 1 337 ? 17.320 -36.187 -18.302 1.00 93.38 337 VAL A O 1
ATOM 2590 N N . ALA A 1 338 ? 17.349 -37.109 -16.247 1.00 93.31 338 ALA A N 1
ATOM 2591 C CA . ALA A 1 338 ? 16.451 -38.212 -16.577 1.00 93.31 338 ALA A CA 1
ATOM 2592 C C . ALA A 1 338 ? 15.058 -37.718 -17.007 1.00 93.31 338 ALA A C 1
ATOM 2594 O O . ALA A 1 338 ? 14.480 -38.246 -17.960 1.00 93.31 338 ALA A O 1
ATOM 2595 N N . ALA A 1 339 ? 14.523 -36.688 -16.342 1.00 94.19 339 ALA A N 1
ATOM 2596 C CA . ALA A 1 339 ? 13.241 -36.091 -16.704 1.00 94.19 339 ALA A CA 1
ATOM 2597 C C . ALA A 1 339 ? 13.272 -35.450 -18.098 1.00 94.19 339 ALA A C 1
ATOM 2599 O O . ALA A 1 339 ? 12.409 -35.742 -18.924 1.00 94.19 339 ALA A O 1
ATOM 2600 N N . VAL A 1 340 ? 14.306 -34.658 -18.399 1.00 95.06 340 VAL A N 1
ATOM 2601 C CA . VAL A 1 340 ? 14.446 -34.017 -19.714 1.00 95.06 340 VAL A CA 1
ATOM 2602 C C . VAL A 1 340 ? 14.589 -35.048 -20.835 1.00 95.06 340 VAL A C 1
ATOM 2604 O O . VAL A 1 340 ? 13.897 -34.935 -21.847 1.00 95.06 340 VAL A O 1
ATOM 2607 N N . ARG A 1 341 ? 15.424 -36.085 -20.662 1.00 91.75 341 ARG A N 1
ATOM 2608 C CA . ARG A 1 341 ? 15.592 -37.148 -21.675 1.00 91.75 341 ARG A CA 1
ATOM 2609 C C . ARG A 1 341 ? 14.283 -37.884 -21.970 1.00 91.75 341 ARG A C 1
ATOM 2611 O O . ARG A 1 341 ? 14.028 -38.216 -23.122 1.00 91.75 341 ARG A O 1
ATOM 2618 N N . ARG A 1 342 ? 13.439 -38.095 -20.954 1.00 92.94 342 ARG A N 1
ATOM 2619 C CA . ARG A 1 342 ? 12.121 -38.729 -21.108 1.00 92.94 342 ARG A CA 1
ATOM 2620 C C . ARG A 1 342 ? 11.121 -37.851 -21.869 1.00 92.94 342 ARG A C 1
ATOM 2622 O O . ARG A 1 342 ? 10.263 -38.383 -22.564 1.00 92.94 342 ARG A O 1
ATOM 2629 N N . GLU A 1 343 ? 11.199 -36.531 -21.718 1.00 93.56 343 GLU A N 1
ATOM 2630 C CA . GLU A 1 343 ? 10.159 -35.606 -22.195 1.00 93.56 343 GLU A CA 1
ATOM 2631 C C . GLU A 1 343 ? 10.492 -34.924 -23.533 1.00 93.56 343 GLU A C 1
ATOM 2633 O O . GLU A 1 343 ? 9.579 -34.533 -24.258 1.00 93.56 343 GLU A O 1
ATOM 2638 N N . ALA A 1 344 ? 11.773 -34.789 -23.891 1.00 90.62 344 ALA A N 1
ATOM 2639 C CA . ALA A 1 344 ? 12.207 -33.915 -24.987 1.00 90.62 344 ALA A CA 1
ATOM 2640 C C . ALA A 1 344 ? 12.612 -34.612 -26.303 1.00 90.62 344 ALA A C 1
ATOM 2642 O O . ALA A 1 344 ? 12.965 -33.911 -27.253 1.00 90.62 344 ALA A O 1
ATOM 2643 N N . ARG A 1 345 ? 12.551 -35.954 -26.390 1.00 87.31 345 ARG A N 1
ATOM 2644 C CA . ARG A 1 345 ? 12.921 -36.745 -27.591 1.00 87.31 345 ARG A CA 1
ATOM 2645 C C . ARG A 1 345 ? 14.269 -36.315 -28.195 1.00 87.31 345 ARG A C 1
ATOM 2647 O O . ARG A 1 345 ? 14.353 -35.901 -29.355 1.00 87.31 345 ARG A O 1
ATOM 2654 N N . LEU A 1 346 ? 15.316 -36.309 -27.367 1.00 91.62 346 LEU A N 1
ATOM 2655 C CA . LEU A 1 346 ? 16.634 -35.767 -27.723 1.00 91.62 346 LEU A CA 1
ATOM 2656 C C . LEU A 1 346 ? 17.415 -36.645 -28.710 1.00 91.62 346 LEU A C 1
ATOM 2658 O O . LEU A 1 346 ? 18.309 -36.142 -29.379 1.00 91.62 346 LEU A O 1
ATOM 2662 N N . GLU A 1 347 ? 17.050 -37.919 -28.844 1.00 89.25 347 GLU A N 1
ATOM 2663 C CA . GLU A 1 347 ? 17.657 -38.917 -29.735 1.00 89.25 347 GLU A CA 1
ATOM 2664 C C . GLU A 1 347 ? 17.623 -38.547 -31.225 1.00 89.25 347 GLU A C 1
ATOM 2666 O O . GLU A 1 347 ? 18.350 -39.121 -32.029 1.00 89.25 347 GLU A O 1
ATOM 2671 N N . ARG A 1 348 ? 16.791 -37.574 -31.609 1.00 90.75 348 ARG A N 1
ATOM 2672 C CA . ARG A 1 348 ? 16.750 -37.037 -32.977 1.00 90.75 348 ARG A CA 1
ATOM 2673 C C . ARG A 1 348 ? 17.893 -36.067 -33.293 1.00 90.75 348 ARG A C 1
ATOM 2675 O O . ARG A 1 348 ? 18.043 -35.678 -34.449 1.00 90.75 348 ARG A O 1
ATOM 2682 N N . PHE A 1 349 ? 18.616 -35.596 -32.278 1.00 91.31 349 PHE A N 1
ATOM 2683 C CA . PHE A 1 349 ? 19.734 -34.673 -32.442 1.00 91.31 349 PHE A CA 1
ATOM 2684 C C . PHE A 1 349 ? 21.063 -35.433 -32.433 1.00 91.31 349 PHE A C 1
ATOM 2686 O O . PHE A 1 349 ? 21.188 -36.417 -31.707 1.00 91.31 349 PHE A O 1
ATOM 2693 N N . PRO A 1 350 ? 22.078 -34.964 -33.181 1.00 88.44 350 PRO A N 1
ATOM 2694 C CA . PRO A 1 350 ? 23.440 -35.460 -33.012 1.00 88.44 350 PRO A CA 1
ATOM 2695 C C . PRO A 1 350 ? 23.948 -35.146 -31.596 1.00 88.44 350 PRO A C 1
ATOM 2697 O O . PRO A 1 350 ? 23.549 -34.132 -31.020 1.00 88.44 350 PRO A O 1
ATOM 2700 N N . ASP A 1 351 ? 24.850 -35.971 -31.058 1.00 76.38 351 ASP A N 1
ATOM 2701 C CA . ASP A 1 351 ? 25.270 -35.953 -29.643 1.00 76.38 351 ASP A CA 1
ATOM 2702 C C . ASP A 1 351 ? 25.587 -34.549 -29.100 1.00 76.38 351 ASP A C 1
ATOM 2704 O O . ASP A 1 351 ? 25.038 -34.120 -28.085 1.00 76.38 351 ASP A O 1
ATOM 2708 N N . GLY A 1 352 ? 26.401 -33.771 -29.823 1.00 85.06 352 GLY A N 1
ATOM 2709 C CA . GLY A 1 352 ? 26.765 -32.413 -29.408 1.00 85.06 352 GLY A CA 1
ATOM 2710 C C . GLY A 1 352 ? 25.579 -31.445 -29.314 1.00 85.06 352 GLY A C 1
ATOM 2711 O O . GLY A 1 352 ? 25.550 -30.586 -28.431 1.00 85.06 352 GLY A O 1
ATOM 2712 N N . LEU A 1 353 ? 24.583 -31.595 -30.190 1.00 92.06 353 LEU A N 1
ATOM 2713 C CA . LEU A 1 353 ? 23.362 -30.792 -30.165 1.00 92.06 353 LEU A CA 1
ATOM 2714 C C . LEU A 1 353 ? 22.357 -31.321 -29.132 1.00 92.06 353 LEU A C 1
ATOM 2716 O O . LEU A 1 353 ? 21.631 -30.525 -28.538 1.00 92.06 353 LEU A O 1
ATOM 2720 N N . ALA A 1 354 ? 22.338 -32.632 -28.873 1.00 93.06 354 ALA A N 1
ATOM 2721 C CA . ALA A 1 354 ? 21.507 -33.240 -27.839 1.00 93.06 354 ALA A CA 1
ATOM 2722 C C . ALA A 1 354 ? 21.885 -32.730 -26.437 1.00 93.06 354 ALA A C 1
ATOM 2724 O O . ALA A 1 354 ? 21.000 -32.347 -25.667 1.00 93.06 354 ALA A O 1
ATOM 2725 N N . ASP A 1 355 ? 23.182 -32.638 -26.128 1.00 91.69 355 ASP A N 1
ATOM 2726 C CA . ASP A 1 355 ? 23.676 -32.108 -24.847 1.00 91.69 355 ASP A CA 1
ATOM 2727 C C . ASP A 1 355 ? 23.331 -30.625 -24.657 1.00 91.69 355 ASP A C 1
ATOM 2729 O O . ASP A 1 355 ? 22.914 -30.196 -23.573 1.00 91.69 355 ASP A O 1
ATOM 2733 N N . LEU A 1 356 ? 23.461 -29.837 -25.728 1.00 95.00 356 LEU A N 1
ATOM 2734 C CA . LEU A 1 356 ? 23.094 -28.426 -25.723 1.00 95.00 356 LEU A CA 1
ATOM 2735 C C . LEU A 1 356 ? 21.584 -28.249 -25.527 1.00 95.00 356 LEU A C 1
ATOM 2737 O O . LEU A 1 356 ? 21.165 -27.486 -24.656 1.00 95.00 356 LEU A O 1
ATOM 2741 N N . ALA A 1 357 ? 20.761 -28.991 -26.273 1.00 96.38 357 ALA A N 1
ATOM 2742 C CA . ALA A 1 357 ? 19.308 -28.974 -26.129 1.00 96.38 357 ALA A CA 1
ATOM 2743 C C . ALA A 1 357 ? 18.880 -29.349 -24.703 1.00 96.38 357 ALA A C 1
ATOM 2745 O O . ALA A 1 357 ? 18.036 -28.671 -24.116 1.00 96.38 357 ALA A O 1
ATOM 2746 N N . LEU A 1 358 ? 19.510 -30.368 -24.110 1.00 95.75 358 LEU A N 1
ATOM 2747 C CA . LEU A 1 358 ? 19.262 -30.782 -22.732 1.00 95.75 358 LEU A CA 1
ATOM 2748 C C . LEU A 1 358 ? 19.500 -29.632 -21.746 1.00 95.75 358 LEU A C 1
ATOM 2750 O O . LEU A 1 358 ? 18.637 -29.343 -20.915 1.00 95.75 358 LEU A O 1
ATOM 2754 N N . ARG A 1 359 ? 20.645 -28.946 -21.845 1.00 94.81 359 ARG A N 1
ATOM 2755 C CA . ARG A 1 359 ? 20.989 -27.820 -20.957 1.00 94.81 359 ARG A CA 1
ATOM 2756 C C . ARG A 1 359 ? 20.070 -26.621 -21.141 1.00 94.81 359 ARG A C 1
ATOM 2758 O O . ARG A 1 359 ? 19.676 -26.012 -20.147 1.00 94.81 359 ARG A O 1
ATOM 2765 N N . LEU A 1 360 ? 19.672 -26.320 -22.375 1.00 96.94 360 LEU A N 1
ATOM 2766 C CA . LEU A 1 360 ? 18.687 -25.273 -22.640 1.00 96.94 360 LEU A CA 1
ATOM 2767 C C . LEU A 1 360 ? 17.342 -25.578 -21.966 1.00 96.94 360 LEU A C 1
ATOM 2769 O O . LEU A 1 360 ? 16.761 -24.694 -21.338 1.00 96.94 360 LEU A O 1
ATOM 2773 N N . ILE A 1 361 ? 16.867 -26.826 -22.047 1.00 97.56 361 ILE A N 1
ATOM 2774 C CA . ILE A 1 361 ? 15.599 -27.241 -21.430 1.00 97.56 361 ILE A CA 1
ATOM 2775 C C . ILE A 1 361 ? 15.688 -27.159 -19.908 1.00 97.56 361 ILE A C 1
ATOM 2777 O O . ILE A 1 361 ? 14.757 -26.664 -19.278 1.00 97.56 361 ILE A O 1
ATOM 2781 N N . GLN A 1 362 ? 16.798 -27.594 -19.307 1.00 95.31 362 GLN A N 1
ATOM 2782 C CA . GLN A 1 362 ? 16.998 -27.481 -17.858 1.00 95.31 362 GLN A CA 1
ATOM 2783 C C . GLN A 1 362 ? 16.995 -26.025 -17.387 1.00 95.31 362 GLN A C 1
ATOM 2785 O O . GLN A 1 362 ? 16.437 -25.724 -16.335 1.00 95.31 362 GLN A O 1
ATOM 2790 N N . ALA A 1 363 ? 17.573 -25.118 -18.177 1.00 95.50 363 ALA A N 1
ATOM 2791 C CA . ALA A 1 363 ? 17.633 -23.701 -17.838 1.00 95.50 363 ALA A CA 1
ATOM 2792 C C . ALA A 1 363 ? 16.260 -23.011 -17.853 1.00 95.50 363 ALA A C 1
ATOM 2794 O O . ALA A 1 363 ? 16.088 -21.990 -17.190 1.00 95.50 363 ALA A O 1
ATOM 2795 N N . CYS A 1 364 ? 15.287 -23.538 -18.604 1.00 95.81 364 CYS A N 1
ATOM 2796 C CA . CYS A 1 364 ? 13.988 -22.892 -18.789 1.00 95.81 364 CYS A CA 1
ATOM 2797 C C . CYS A 1 364 ? 12.774 -23.721 -18.341 1.00 95.81 364 CYS A C 1
ATOM 2799 O O . CYS A 1 364 ? 11.663 -23.198 -18.332 1.00 95.81 364 CYS A O 1
ATOM 2801 N N . GLY A 1 365 ? 12.953 -25.008 -18.034 1.00 96.69 365 GLY A N 1
ATOM 2802 C CA . GLY A 1 365 ? 11.885 -25.929 -17.637 1.00 96.69 365 GLY A CA 1
ATOM 2803 C C . GLY A 1 365 ? 10.850 -26.235 -18.728 1.00 96.69 365 GLY A C 1
ATOM 2804 O O . GLY A 1 365 ? 9.704 -26.520 -18.400 1.00 96.69 365 GLY A O 1
ATOM 2805 N N . MET A 1 366 ? 11.207 -26.143 -20.015 1.00 96.56 366 MET A N 1
ATOM 2806 C CA . MET A 1 366 ? 10.256 -26.290 -21.133 1.00 96.56 366 MET A CA 1
ATOM 2807 C C . MET A 1 366 ? 10.760 -27.303 -22.176 1.00 96.56 366 MET A C 1
ATOM 2809 O O . MET A 1 366 ? 11.531 -26.912 -23.048 1.00 96.56 366 MET A O 1
ATOM 2813 N N . PRO A 1 367 ? 10.340 -28.583 -22.145 1.00 95.38 367 PRO A N 1
ATOM 2814 C CA . PRO A 1 367 ? 10.817 -29.605 -23.090 1.00 95.38 367 PRO A CA 1
ATOM 2815 C C . PRO A 1 367 ? 10.570 -29.269 -24.570 1.00 95.38 367 PRO A C 1
ATOM 2817 O O . PRO A 1 367 ? 11.377 -29.600 -25.437 1.00 95.38 367 PRO A O 1
ATOM 2820 N N . ASP A 1 368 ? 9.489 -28.546 -24.867 1.00 94.31 368 ASP A N 1
ATOM 2821 C CA . ASP A 1 368 ? 9.071 -28.191 -26.226 1.00 94.31 368 ASP A CA 1
ATOM 2822 C C . ASP A 1 368 ? 9.971 -27.140 -26.905 1.00 94.31 368 ASP A C 1
ATOM 2824 O O . ASP A 1 368 ? 9.819 -26.878 -28.101 1.00 94.31 368 ASP A O 1
ATOM 2828 N N . ILE A 1 369 ? 10.949 -26.546 -26.203 1.00 95.25 369 ILE A N 1
ATOM 2829 C CA . ILE A 1 369 ? 11.936 -25.680 -26.873 1.00 95.25 369 ILE A CA 1
ATOM 2830 C C . ILE A 1 369 ? 12.835 -26.467 -27.828 1.00 95.25 369 ILE A C 1
ATOM 2832 O O . ILE A 1 369 ? 13.337 -25.891 -28.791 1.00 95.25 369 ILE A O 1
ATOM 2836 N N . ALA A 1 370 ? 12.994 -27.777 -27.605 1.00 95.19 370 ALA A N 1
ATOM 2837 C CA . ALA A 1 370 ? 13.759 -28.649 -28.483 1.00 95.19 370 ALA A CA 1
ATOM 2838 C C . ALA A 1 370 ? 13.223 -28.589 -29.920 1.00 95.19 370 ALA A C 1
ATOM 2840 O O . ALA A 1 370 ? 13.994 -28.554 -30.871 1.00 95.19 370 ALA A O 1
ATOM 2841 N N . ASP A 1 371 ? 11.898 -28.530 -30.091 1.00 93.75 371 ASP A N 1
ATOM 2842 C CA . ASP A 1 371 ? 11.240 -28.466 -31.405 1.00 93.75 371 ASP A CA 1
ATOM 2843 C C . ASP A 1 371 ? 11.481 -27.134 -32.130 1.00 93.75 371 ASP A C 1
ATOM 2845 O O . ASP A 1 371 ? 11.220 -27.009 -33.326 1.00 93.75 371 ASP A O 1
ATOM 2849 N N . ARG A 1 372 ? 11.965 -26.119 -31.409 1.00 95.88 372 ARG A N 1
ATOM 2850 C CA . ARG A 1 372 ? 12.150 -24.754 -31.911 1.00 95.88 372 ARG A CA 1
ATOM 2851 C C . ARG A 1 372 ? 13.593 -24.444 -32.274 1.00 95.88 372 ARG A C 1
ATOM 2853 O O . ARG A 1 372 ? 13.811 -23.391 -32.872 1.00 95.88 372 ARG A O 1
ATOM 2860 N N . LEU A 1 373 ? 14.538 -25.324 -31.947 1.00 97.00 373 LEU A N 1
ATOM 2861 C CA . LEU A 1 373 ? 15.947 -25.142 -32.282 1.00 97.00 373 LEU A CA 1
ATOM 2862 C C . LEU A 1 373 ? 16.128 -24.948 -33.792 1.00 97.00 373 LEU A C 1
ATOM 2864 O O . LEU A 1 373 ? 15.493 -25.618 -34.609 1.00 97.00 373 LEU A O 1
ATOM 2868 N N . SER A 1 374 ? 16.968 -23.976 -34.126 1.00 97.12 374 SER A N 1
ATOM 2869 C CA . SER A 1 374 ? 17.447 -23.660 -35.468 1.00 97.12 374 SER A CA 1
ATOM 2870 C C . SER A 1 374 ? 18.948 -23.433 -35.344 1.00 97.12 374 SER A C 1
ATOM 2872 O O . SER A 1 374 ? 19.380 -22.643 -34.501 1.00 97.12 374 SER A O 1
ATOM 2874 N N . VAL A 1 375 ? 19.735 -24.204 -36.087 1.00 97.38 375 VAL A N 1
ATOM 2875 C CA . VAL A 1 375 ? 21.180 -24.338 -35.874 1.00 97.38 375 VAL A CA 1
ATOM 2876 C C . VAL A 1 375 ? 21.871 -24.456 -37.225 1.00 97.38 375 VAL A C 1
ATOM 2878 O O . VAL A 1 375 ? 21.411 -25.233 -38.064 1.00 97.38 375 VAL A O 1
ATOM 2881 N N . SER A 1 376 ? 22.960 -23.713 -37.438 1.00 96.81 376 SER A N 1
ATOM 2882 C CA . SER A 1 376 ? 23.788 -23.888 -38.635 1.00 96.81 376 SER A CA 1
ATOM 2883 C C . SER A 1 376 ? 24.601 -25.190 -38.568 1.00 96.81 376 SER A C 1
ATOM 2885 O O . SER A 1 376 ? 24.937 -25.670 -37.477 1.00 96.81 376 SER A O 1
ATOM 2887 N N . PRO A 1 377 ? 24.945 -25.797 -39.717 1.00 93.00 377 PRO A N 1
ATOM 2888 C CA . PRO A 1 377 ? 25.811 -26.972 -39.739 1.00 93.00 377 PRO A CA 1
ATOM 2889 C C . PRO A 1 377 ? 27.176 -26.687 -39.089 1.00 93.00 377 PRO A C 1
ATOM 2891 O O . PRO A 1 377 ? 27.913 -25.834 -39.560 1.00 93.00 377 PRO A O 1
ATOM 2894 N N . GLY A 1 378 ? 27.537 -27.432 -38.039 1.00 89.94 378 GLY A N 1
ATOM 2895 C CA . GLY A 1 378 ? 28.839 -27.305 -37.363 1.00 89.94 378 GLY A CA 1
ATOM 2896 C C . GLY A 1 378 ? 28.917 -26.246 -36.256 1.00 89.94 378 GLY A C 1
ATOM 2897 O O . GLY A 1 378 ? 29.985 -26.081 -35.661 1.00 89.94 378 GLY A O 1
ATOM 2898 N N . ALA A 1 379 ? 27.806 -25.576 -35.921 1.00 96.50 379 ALA A N 1
ATOM 2899 C CA . ALA A 1 379 ? 27.774 -24.517 -34.908 1.00 96.50 379 ALA A CA 1
ATOM 2900 C C . ALA A 1 379 ? 28.280 -24.958 -33.523 1.00 96.50 379 ALA A C 1
ATOM 2902 O O . ALA A 1 379 ? 28.963 -24.203 -32.827 1.00 96.50 379 ALA A O 1
ATOM 2903 N N . VAL A 1 380 ? 27.957 -26.190 -33.113 1.00 96.12 380 VAL A N 1
ATOM 2904 C CA . VAL A 1 380 ? 28.379 -26.743 -31.816 1.00 96.12 380 VAL A CA 1
ATOM 2905 C C . VAL A 1 380 ? 29.897 -26.908 -31.780 1.00 96.12 380 VAL A C 1
ATOM 2907 O O . VAL A 1 380 ? 30.554 -26.501 -30.820 1.00 96.12 380 VAL A O 1
ATOM 2910 N N . GLU A 1 381 ? 30.475 -27.472 -32.836 1.00 95.31 381 GLU A N 1
ATOM 2911 C CA . GLU A 1 381 ? 31.913 -27.667 -32.970 1.00 95.31 381 GLU A CA 1
ATOM 2912 C C . GLU A 1 381 ? 32.651 -26.328 -33.091 1.00 95.31 381 GLU A C 1
ATOM 2914 O O . GLU A 1 381 ? 33.708 -26.167 -32.481 1.00 95.31 381 GLU A O 1
ATOM 2919 N N . ALA A 1 382 ? 32.097 -25.359 -33.826 1.00 96.19 382 ALA A N 1
ATOM 2920 C CA . ALA A 1 382 ? 32.646 -24.009 -33.936 1.00 96.19 382 ALA A CA 1
ATOM 2921 C C . ALA A 1 382 ? 32.711 -23.312 -32.570 1.00 96.19 382 ALA A C 1
ATOM 2923 O O . ALA A 1 382 ? 33.784 -22.863 -32.161 1.00 96.19 382 ALA A O 1
ATOM 2924 N N . GLY A 1 383 ? 31.607 -23.324 -31.815 1.00 96.44 383 GLY A N 1
ATOM 2925 C CA . GLY A 1 383 ? 31.553 -22.766 -30.464 1.00 96.44 383 GLY A CA 1
ATOM 2926 C C . GLY A 1 383 ? 32.527 -23.437 -29.500 1.00 96.44 383 GLY A C 1
ATOM 2927 O O . GLY A 1 383 ? 33.273 -22.757 -28.798 1.00 96.44 383 GLY A O 1
ATOM 2928 N N . ARG A 1 384 ? 32.580 -24.775 -29.500 1.00 95.50 384 ARG A N 1
ATOM 2929 C CA . ARG A 1 384 ? 33.528 -25.546 -28.678 1.00 95.50 384 ARG A CA 1
ATOM 2930 C C . ARG A 1 384 ? 34.977 -25.179 -28.987 1.00 95.50 384 ARG A C 1
ATOM 2932 O O . ARG A 1 384 ? 35.747 -24.928 -28.062 1.00 95.50 384 ARG A O 1
ATOM 2939 N N . ARG A 1 385 ? 35.351 -25.114 -30.272 1.00 95.94 385 ARG A N 1
ATOM 2940 C CA . ARG A 1 385 ? 36.709 -24.727 -30.691 1.00 95.94 385 ARG A CA 1
ATOM 2941 C C . ARG A 1 385 ? 37.050 -23.303 -30.256 1.00 95.94 385 ARG A C 1
ATOM 2943 O O . ARG A 1 385 ? 38.129 -23.097 -29.711 1.00 95.94 385 ARG A O 1
ATOM 2950 N N . ALA A 1 386 ? 36.138 -22.351 -30.454 1.00 97.06 386 ALA A N 1
ATOM 2951 C CA . ALA A 1 386 ? 36.349 -20.956 -30.075 1.00 97.06 386 ALA A CA 1
ATOM 2952 C C . ALA A 1 386 ? 36.562 -20.804 -28.559 1.00 97.06 386 ALA A C 1
ATOM 2954 O O . ALA A 1 386 ? 37.554 -20.218 -28.125 1.00 97.06 386 ALA A O 1
ATOM 2955 N N . LEU A 1 387 ? 35.693 -21.407 -27.740 1.00 95.94 387 LEU A N 1
ATOM 2956 C CA . LEU A 1 387 ? 35.818 -21.356 -26.278 1.00 95.94 387 LEU A CA 1
ATOM 2957 C C . LEU A 1 387 ? 37.076 -22.081 -25.776 1.00 95.94 387 LEU A C 1
ATOM 2959 O O . LEU A 1 387 ? 37.751 -21.585 -24.874 1.00 95.94 387 LEU A O 1
ATOM 2963 N N . ALA A 1 388 ? 37.439 -23.219 -26.377 1.00 94.06 388 ALA A N 1
ATOM 2964 C CA . ALA A 1 388 ? 38.669 -23.937 -26.038 1.00 94.06 388 ALA A CA 1
ATOM 2965 C C . ALA A 1 388 ? 39.935 -23.123 -26.363 1.00 94.06 388 ALA A C 1
ATOM 2967 O O . ALA A 1 388 ? 40.915 -23.194 -25.619 1.00 94.06 388 ALA A O 1
ATOM 2968 N N . ALA A 1 389 ? 39.894 -22.323 -27.434 1.00 95.00 389 ALA A N 1
ATOM 2969 C CA . ALA A 1 389 ? 40.948 -21.382 -27.811 1.00 95.00 389 ALA A CA 1
ATOM 2970 C C . ALA A 1 389 ? 40.962 -20.095 -26.959 1.00 95.00 389 ALA A C 1
ATOM 2972 O O . ALA A 1 389 ? 41.853 -19.267 -27.129 1.00 95.00 389 ALA A O 1
ATOM 2973 N N . GLY A 1 390 ? 40.007 -19.921 -26.038 1.00 95.06 390 GLY A N 1
ATOM 2974 C CA . GLY A 1 390 ? 39.905 -18.735 -25.187 1.00 95.06 390 GLY A CA 1
ATOM 2975 C C . GLY A 1 390 ? 39.309 -17.511 -25.886 1.00 95.06 390 GLY A C 1
ATOM 2976 O O . GLY A 1 390 ? 39.509 -16.395 -25.410 1.00 95.06 390 GLY A O 1
ATOM 2977 N N . ALA A 1 391 ? 38.579 -17.702 -26.992 1.00 97.38 391 ALA A N 1
ATOM 2978 C CA . ALA A 1 391 ? 37.894 -16.615 -27.689 1.00 97.38 391 ALA A CA 1
ATOM 2979 C C . ALA A 1 391 ? 36.959 -15.850 -26.734 1.00 97.38 391 ALA A C 1
ATOM 2981 O O . ALA A 1 391 ? 36.336 -16.482 -25.871 1.00 97.38 391 ALA A O 1
ATOM 2982 N N . PRO A 1 392 ? 36.839 -14.517 -26.865 1.00 98.00 392 PRO A N 1
ATOM 2983 C CA . PRO A 1 392 ? 35.993 -13.721 -25.986 1.00 98.00 392 PRO A CA 1
ATOM 2984 C C . PRO A 1 392 ? 34.518 -14.117 -26.119 1.00 98.00 392 PRO A C 1
ATOM 2986 O O . PRO A 1 392 ? 34.034 -14.453 -27.203 1.00 98.00 392 PRO A O 1
ATOM 2989 N N . VAL A 1 393 ? 33.805 -14.048 -24.997 1.00 98.56 393 VAL A N 1
ATOM 2990 C CA . VAL A 1 393 ? 32.354 -14.219 -24.921 1.00 98.56 393 VAL A CA 1
ATOM 2991 C C . VAL A 1 393 ? 31.721 -12.843 -24.771 1.00 98.56 393 VAL A C 1
ATOM 2993 O O . VAL A 1 393 ? 31.846 -12.207 -23.724 1.00 98.56 393 VAL A O 1
ATOM 2996 N N . ILE A 1 394 ? 31.034 -12.380 -25.809 1.00 98.81 394 ILE A N 1
ATOM 2997 C CA . ILE A 1 394 ? 30.404 -11.057 -25.838 1.00 98.81 394 ILE A CA 1
ATOM 2998 C C . ILE A 1 394 ? 28.916 -11.218 -25.552 1.00 98.81 394 ILE A C 1
ATOM 3000 O O . ILE A 1 394 ? 28.234 -11.965 -26.247 1.00 98.81 394 ILE A O 1
ATOM 3004 N N . CYS A 1 395 ? 28.412 -10.543 -24.524 1.00 98.75 395 CYS A N 1
ATOM 3005 C CA . CYS A 1 395 ? 27.037 -10.669 -24.056 1.00 98.75 395 CYS A CA 1
ATOM 3006 C C . CYS A 1 395 ? 26.262 -9.359 -24.247 1.00 98.75 395 CYS A C 1
ATOM 3008 O O . CYS A 1 395 ? 26.770 -8.280 -23.938 1.00 98.75 395 CYS A O 1
ATOM 3010 N N . ASP A 1 396 ? 25.006 -9.452 -24.685 1.00 98.62 396 ASP A N 1
ATOM 3011 C CA . ASP A 1 396 ? 24.143 -8.279 -24.880 1.00 98.62 396 ASP A CA 1
ATOM 3012 C C . ASP A 1 396 ? 23.703 -7.613 -23.567 1.00 98.62 396 ASP A C 1
ATOM 3014 O O . ASP A 1 396 ? 23.469 -6.404 -23.533 1.00 98.62 396 ASP A O 1
ATOM 3018 N N . CYS A 1 397 ? 23.598 -8.381 -22.479 1.00 98.12 397 CYS A N 1
ATOM 3019 C CA . CYS A 1 397 ? 23.199 -7.872 -21.172 1.00 98.12 397 CYS A CA 1
ATOM 3020 C C . CYS A 1 397 ? 23.914 -8.560 -19.999 1.00 98.12 397 CYS A C 1
ATOM 3022 O O . CYS A 1 397 ? 24.438 -9.674 -20.098 1.00 98.12 397 CYS A O 1
ATOM 3024 N N . GLU A 1 398 ? 23.868 -7.903 -18.837 1.00 98.25 398 GLU A N 1
ATOM 3025 C CA . GLU A 1 398 ? 24.499 -8.376 -17.597 1.00 98.25 398 GLU A CA 1
ATOM 3026 C C . GLU A 1 398 ? 23.953 -9.730 -17.131 1.00 98.25 398 GLU A C 1
ATOM 3028 O O . GLU A 1 398 ? 24.681 -10.534 -16.554 1.00 98.25 398 GLU A O 1
ATOM 3033 N N . MET A 1 399 ? 22.671 -10.016 -17.390 1.00 98.00 399 MET A N 1
ATOM 3034 C CA . MET A 1 399 ? 22.044 -11.266 -16.953 1.00 98.00 399 MET A CA 1
ATOM 3035 C C . MET A 1 399 ? 22.637 -12.490 -17.656 1.00 98.00 399 MET A C 1
ATOM 3037 O O . MET A 1 399 ? 22.763 -13.538 -17.024 1.00 98.00 399 MET A O 1
ATOM 3041 N N . VAL A 1 400 ? 23.029 -12.368 -18.932 1.00 98.25 400 VAL A N 1
ATOM 3042 C CA . VAL A 1 400 ? 23.726 -13.453 -19.640 1.00 98.25 400 VAL A CA 1
ATOM 3043 C C . VAL A 1 400 ? 25.078 -13.691 -18.975 1.00 98.25 400 VAL A C 1
ATOM 3045 O O . VAL A 1 400 ? 25.374 -14.815 -18.576 1.00 98.25 400 VAL A O 1
ATOM 3048 N N . ALA A 1 401 ? 25.862 -12.628 -18.774 1.00 97.19 401 ALA A N 1
ATOM 3049 C CA . ALA A 1 401 ? 27.198 -12.713 -18.188 1.00 97.19 401 ALA A CA 1
ATOM 3050 C C . ALA A 1 401 ? 27.200 -13.228 -16.737 1.00 97.19 401 ALA A C 1
ATOM 3052 O O . ALA A 1 401 ? 28.109 -13.966 -16.344 1.00 97.19 401 ALA A O 1
ATOM 3053 N N . ALA A 1 402 ? 26.189 -12.860 -15.946 1.00 96.62 402 ALA A N 1
ATOM 3054 C CA . ALA A 1 402 ? 26.006 -13.315 -14.570 1.00 96.62 402 ALA A CA 1
ATOM 3055 C C . ALA A 1 402 ? 25.573 -14.789 -14.479 1.00 96.62 402 ALA A C 1
ATOM 3057 O O . ALA A 1 402 ? 25.848 -15.444 -13.476 1.00 96.62 402 ALA A O 1
ATOM 3058 N N . GLY A 1 403 ? 24.926 -15.325 -15.520 1.00 94.88 403 GLY A N 1
ATOM 3059 C CA . GLY A 1 403 ? 24.534 -16.734 -15.600 1.00 94.88 403 GLY A CA 1
ATOM 3060 C C . GLY A 1 403 ? 25.686 -17.694 -15.923 1.00 94.88 403 GLY A C 1
ATOM 3061 O O . GLY A 1 403 ? 25.507 -18.909 -15.847 1.00 94.88 403 GLY A O 1
ATOM 3062 N N . LEU A 1 404 ? 26.865 -17.179 -16.288 1.00 94.06 404 LEU A N 1
ATOM 3063 C CA . LEU A 1 404 ? 28.018 -17.998 -16.657 1.00 94.06 404 LEU A CA 1
ATOM 3064 C C . LEU A 1 404 ? 28.742 -18.546 -15.425 1.00 94.06 404 LEU A C 1
ATOM 3066 O O . LEU A 1 404 ? 29.121 -17.811 -14.512 1.00 94.06 404 LEU A O 1
ATOM 3070 N N . ILE A 1 405 ? 29.037 -19.846 -15.443 1.00 88.25 405 ILE A N 1
ATOM 3071 C CA . ILE A 1 405 ? 29.872 -20.489 -14.425 1.00 88.25 405 ILE A CA 1
ATOM 3072 C C . ILE A 1 405 ? 31.339 -20.155 -14.722 1.00 88.25 405 ILE A C 1
ATOM 3074 O O . ILE A 1 405 ? 32.027 -20.881 -15.434 1.00 88.25 405 ILE A O 1
ATOM 3078 N N . ARG A 1 406 ? 31.825 -19.036 -14.168 1.00 86.00 406 ARG A N 1
ATOM 3079 C CA . ARG A 1 406 ? 33.160 -18.478 -14.465 1.00 86.00 406 ARG A CA 1
ATOM 3080 C C . ARG A 1 406 ? 34.317 -19.454 -14.244 1.00 86.00 406 ARG A C 1
ATOM 3082 O O . ARG A 1 406 ? 35.273 -19.426 -15.002 1.00 86.00 406 ARG A O 1
ATOM 3089 N N . ARG A 1 407 ? 34.227 -20.338 -13.244 1.00 84.12 407 ARG A N 1
ATOM 3090 C CA . ARG A 1 407 ? 35.271 -21.347 -12.971 1.00 84.12 407 ARG A CA 1
ATOM 3091 C C . ARG A 1 407 ? 35.460 -22.367 -14.103 1.00 84.12 407 ARG A C 1
ATOM 3093 O O . ARG A 1 407 ? 36.530 -22.954 -14.198 1.00 84.12 407 ARG A O 1
ATOM 3100 N N . ASP A 1 408 ? 34.441 -22.557 -14.941 1.00 78.31 408 ASP A N 1
ATOM 3101 C CA . ASP A 1 408 ? 34.439 -23.529 -16.037 1.00 78.31 408 ASP A CA 1
ATOM 3102 C C . ASP A 1 408 ? 34.757 -22.847 -17.392 1.00 78.31 408 ASP A C 1
ATOM 3104 O O . ASP A 1 408 ? 34.728 -23.501 -18.432 1.00 78.31 408 ASP A O 1
ATOM 3108 N N . LEU A 1 409 ? 35.050 -21.535 -17.405 1.00 87.25 409 LEU A N 1
ATOM 3109 C CA . LEU A 1 409 ? 35.233 -20.728 -18.615 1.00 87.25 409 LEU A CA 1
ATOM 3110 C C . LEU A 1 409 ? 36.604 -20.031 -18.620 1.00 87.25 409 LEU A C 1
ATOM 3112 O O . LEU A 1 409 ? 36.927 -19.278 -17.707 1.00 87.25 409 LEU A O 1
ATOM 3116 N N . ARG A 1 410 ? 37.400 -20.253 -19.675 1.00 87.06 410 ARG A N 1
ATOM 3117 C CA . ARG A 1 410 ? 38.709 -19.591 -19.874 1.00 87.06 410 ARG A CA 1
ATOM 3118 C C . ARG A 1 410 ? 38.609 -18.232 -20.570 1.00 87.06 410 ARG A C 1
ATOM 3120 O O . ARG A 1 410 ? 39.541 -17.440 -20.496 1.00 87.06 410 ARG A O 1
ATOM 3127 N N . SER A 1 411 ? 37.504 -17.998 -21.265 1.00 92.75 411 SER A N 1
ATOM 3128 C CA . SER A 1 411 ? 37.244 -16.798 -22.052 1.00 92.75 411 SER A CA 1
ATOM 3129 C C . SER A 1 411 ? 37.028 -15.557 -21.189 1.00 92.75 411 SER A C 1
ATOM 3131 O O . SER A 1 411 ? 36.379 -15.610 -20.142 1.00 92.75 411 SER A O 1
ATOM 3133 N N . GLU A 1 412 ? 37.490 -14.412 -21.689 1.00 96.00 412 GLU A N 1
ATOM 3134 C CA . GLU A 1 412 ? 37.038 -13.106 -21.211 1.00 96.00 412 GLU A CA 1
ATOM 3135 C C . GLU A 1 412 ? 35.540 -12.937 -21.503 1.00 96.00 412 GLU A C 1
ATOM 3137 O O . GLU A 1 412 ? 35.072 -13.300 -22.583 1.00 96.00 412 GLU A O 1
ATOM 3142 N N . VAL A 1 413 ? 34.787 -12.388 -20.547 1.00 97.81 413 VAL A N 1
ATOM 3143 C CA . VAL A 1 413 ? 33.353 -12.111 -20.702 1.00 97.81 413 VAL A CA 1
ATOM 3144 C C . VAL A 1 413 ? 33.150 -10.606 -20.773 1.00 97.81 413 VAL A C 1
ATOM 3146 O O . VAL A 1 413 ? 33.487 -9.904 -19.820 1.00 97.81 413 VAL A O 1
ATOM 3149 N N . ILE A 1 414 ? 32.575 -10.137 -21.876 1.00 98.38 414 ILE A N 1
ATOM 3150 C CA . ILE A 1 414 ? 32.425 -8.719 -22.207 1.00 98.38 414 ILE A CA 1
ATOM 3151 C C . ILE A 1 414 ? 30.938 -8.353 -22.204 1.00 98.38 414 ILE A C 1
ATOM 3153 O O . ILE A 1 414 ? 30.131 -9.022 -22.846 1.00 98.38 414 ILE A O 1
ATOM 3157 N N . VAL A 1 415 ? 30.588 -7.273 -21.501 1.00 98.44 415 VAL A N 1
ATOM 3158 C CA . VAL A 1 415 ? 29.262 -6.638 -21.533 1.00 98.44 415 VAL A CA 1
ATOM 3159 C C . VAL A 1 415 ? 29.474 -5.133 -21.644 1.00 98.44 415 VAL A C 1
ATOM 3161 O O . VAL A 1 415 ? 30.129 -4.541 -20.792 1.00 98.44 415 VAL A O 1
ATOM 3164 N N . THR A 1 416 ? 28.909 -4.504 -22.671 1.00 98.44 416 THR A N 1
ATOM 3165 C CA . THR A 1 416 ? 29.052 -3.054 -22.914 1.00 98.44 416 THR A CA 1
ATOM 3166 C C . THR A 1 416 ? 27.737 -2.287 -22.742 1.00 98.44 416 THR A C 1
ATOM 3168 O O . THR A 1 416 ? 27.689 -1.073 -22.926 1.00 98.44 416 THR A O 1
ATOM 3171 N N . LEU A 1 417 ? 26.653 -2.959 -22.331 1.00 98.00 417 LEU A N 1
ATOM 3172 C CA . LEU A 1 417 ? 25.326 -2.348 -22.159 1.00 98.00 417 LEU A CA 1
ATOM 3173 C C . LEU A 1 417 ? 25.332 -1.131 -21.215 1.00 98.00 417 LEU A C 1
ATOM 3175 O O . LEU A 1 417 ? 24.606 -0.162 -21.447 1.00 98.00 417 LEU A O 1
ATOM 3179 N N . ASN A 1 418 ? 26.142 -1.193 -20.154 1.00 97.00 418 ASN A N 1
ATOM 3180 C CA . ASN A 1 418 ? 26.285 -0.135 -19.152 1.00 97.00 418 ASN A CA 1
ATOM 3181 C C . ASN A 1 418 ? 27.581 0.674 -19.303 1.00 97.00 418 ASN A C 1
ATOM 3183 O O . ASN A 1 418 ? 27.910 1.452 -18.407 1.00 97.00 418 ASN A O 1
ATOM 3187 N N . ASP A 1 419 ? 28.307 0.510 -20.412 1.00 97.81 419 ASP A N 1
ATOM 3188 C CA . ASP A 1 419 ? 29.458 1.360 -20.704 1.00 97.81 419 ASP A CA 1
ATOM 3189 C C . ASP A 1 419 ? 29.012 2.839 -20.759 1.00 97.81 419 ASP A C 1
ATOM 3191 O O . ASP A 1 419 ? 27.964 3.141 -21.352 1.00 97.81 419 ASP A O 1
ATOM 3195 N N . PRO A 1 420 ? 29.759 3.779 -20.147 1.00 97.56 420 PRO A N 1
ATOM 3196 C CA . PRO A 1 420 ? 29.420 5.201 -20.170 1.00 97.56 420 PRO A CA 1
ATOM 3197 C C . PRO A 1 420 ? 29.188 5.778 -21.577 1.00 97.56 420 PRO A C 1
ATOM 3199 O O . PRO A 1 420 ? 28.398 6.716 -21.720 1.00 97.56 420 PRO A O 1
ATOM 3202 N N . ALA A 1 421 ? 29.824 5.223 -22.615 1.00 96.94 421 ALA A N 1
ATOM 3203 C CA . ALA A 1 421 ? 29.667 5.648 -24.005 1.00 96.94 421 ALA A CA 1
ATOM 3204 C C . ALA A 1 421 ? 28.360 5.156 -24.659 1.00 96.94 421 ALA A C 1
ATOM 3206 O O . ALA A 1 421 ? 27.855 5.800 -25.583 1.00 96.94 421 ALA A O 1
ATOM 3207 N N . THR A 1 422 ? 27.755 4.072 -24.160 1.00 98.00 422 THR A N 1
ATOM 3208 C CA . THR A 1 422 ? 26.595 3.415 -24.790 1.00 98.00 422 THR A CA 1
ATOM 3209 C C . THR A 1 422 ? 25.349 4.300 -24.813 1.00 98.00 422 THR A C 1
ATOM 3211 O O . THR A 1 422 ? 24.660 4.392 -25.829 1.00 98.00 422 THR A O 1
ATOM 3214 N N . ALA A 1 423 ? 25.025 4.985 -23.711 1.00 96.38 423 ALA A N 1
ATOM 3215 C CA . ALA A 1 423 ? 23.814 5.811 -23.644 1.00 96.38 423 ALA A CA 1
ATOM 3216 C C . ALA A 1 423 ? 23.876 7.083 -24.524 1.00 96.38 423 ALA A C 1
ATOM 3218 O O . ALA A 1 423 ? 22.862 7.414 -25.148 1.00 96.38 423 ALA A O 1
ATOM 3219 N N . PRO A 1 424 ? 25.004 7.816 -24.601 1.00 97.62 424 PRO A N 1
ATOM 3220 C CA . PRO A 1 424 ? 25.202 8.857 -25.611 1.00 97.62 424 PRO A CA 1
ATOM 3221 C C . PRO A 1 424 ? 25.126 8.323 -27.047 1.00 97.62 424 PRO A C 1
ATOM 3223 O O . PRO A 1 424 ? 24.430 8.910 -27.874 1.00 97.62 424 PRO A O 1
ATOM 3226 N N . MET A 1 425 ? 25.771 7.188 -27.329 1.00 97.50 425 MET A N 1
ATOM 3227 C CA . MET A 1 425 ? 25.794 6.588 -28.665 1.00 97.50 425 MET A CA 1
ATOM 3228 C C . MET A 1 425 ? 24.399 6.162 -29.138 1.00 97.50 425 MET A C 1
ATOM 3230 O O . MET A 1 425 ? 24.007 6.476 -30.258 1.00 97.50 425 MET A O 1
ATOM 3234 N N . ALA A 1 426 ? 23.597 5.55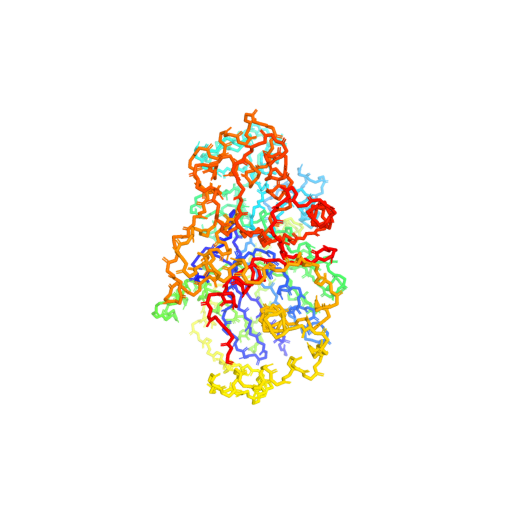5 -28.259 1.00 98.00 426 ALA A N 1
ATOM 3235 C CA . ALA A 1 426 ? 22.208 5.198 -28.548 1.00 98.00 426 ALA A CA 1
ATOM 3236 C C . ALA A 1 426 ? 21.363 6.405 -28.977 1.00 98.00 426 ALA A C 1
ATOM 3238 O O . ALA A 1 426 ? 20.570 6.308 -29.912 1.00 98.00 426 ALA A O 1
ATOM 3239 N N . ARG A 1 427 ? 21.571 7.564 -28.335 1.00 97.50 427 ARG A N 1
ATOM 3240 C CA . ARG A 1 427 ? 20.896 8.812 -28.717 1.00 97.50 427 ARG A CA 1
ATOM 3241 C C . ARG A 1 427 ? 21.368 9.327 -30.073 1.00 97.50 427 ARG A C 1
ATOM 3243 O O . ARG A 1 427 ? 20.531 9.730 -30.869 1.00 97.50 427 ARG A O 1
ATOM 3250 N N . ALA A 1 428 ? 22.675 9.300 -30.334 1.00 97.00 428 ALA A N 1
ATOM 3251 C CA . ALA A 1 428 ? 23.244 9.762 -31.599 1.00 97.00 428 ALA A CA 1
ATOM 3252 C C . ALA A 1 428 ? 22.792 8.905 -32.796 1.00 97.00 428 ALA A C 1
ATOM 3254 O O . ALA A 1 428 ? 22.490 9.444 -33.855 1.00 97.00 428 ALA A O 1
ATOM 3255 N N . LEU A 1 429 ? 22.702 7.587 -32.607 1.00 94.56 429 LEU A N 1
ATOM 3256 C CA . LEU A 1 429 ? 22.274 6.626 -33.628 1.00 94.56 429 LEU A CA 1
ATOM 3257 C C . LEU A 1 429 ? 20.746 6.480 -33.737 1.00 94.56 429 LEU A C 1
ATOM 3259 O O . LEU A 1 429 ? 20.265 5.792 -34.633 1.00 94.56 429 LEU A O 1
ATOM 3263 N N . GLY A 1 430 ? 19.973 7.080 -32.825 1.00 97.44 430 GLY A N 1
ATOM 3264 C CA . GLY A 1 430 ? 18.514 6.939 -32.800 1.00 97.44 430 GLY A CA 1
ATOM 3265 C C . GLY A 1 430 ? 18.040 5.504 -32.543 1.00 97.44 430 GLY A C 1
ATOM 3266 O O . GLY A 1 430 ? 17.017 5.089 -33.082 1.00 97.44 430 GLY A O 1
ATOM 3267 N N . THR A 1 431 ? 18.778 4.734 -31.738 1.00 97.88 431 THR A N 1
ATOM 3268 C CA . THR A 1 431 ? 18.515 3.307 -31.489 1.00 97.88 431 THR A CA 1
ATOM 3269 C C . THR A 1 431 ? 18.481 2.968 -29.993 1.00 97.88 431 THR A C 1
ATOM 3271 O O . THR A 1 431 ? 18.657 3.817 -29.119 1.00 97.88 431 THR A O 1
ATOM 3274 N N . THR A 1 432 ? 18.209 1.704 -29.665 1.00 98.00 432 THR A N 1
ATOM 3275 C CA . THR A 1 432 ? 18.216 1.207 -28.279 1.00 98.00 432 THR A CA 1
ATOM 3276 C C . THR A 1 432 ? 19.633 1.126 -27.710 1.00 98.00 432 THR A C 1
ATOM 3278 O O . THR A 1 432 ? 20.593 0.932 -28.452 1.00 98.00 432 THR A O 1
ATOM 3281 N N . ARG A 1 433 ? 19.772 1.171 -26.377 1.00 98.31 433 ARG A N 1
ATOM 3282 C CA . ARG A 1 433 ? 21.077 0.969 -25.719 1.00 98.31 433 ARG A CA 1
ATOM 3283 C C . ARG A 1 433 ? 21.724 -0.364 -26.089 1.00 98.31 433 ARG A C 1
ATOM 3285 O O . ARG A 1 433 ? 22.912 -0.379 -26.364 1.00 98.31 433 ARG A O 1
ATOM 3292 N N . SER A 1 434 ? 20.958 -1.453 -26.137 1.00 98.31 434 SER A N 1
ATOM 3293 C CA . SER A 1 434 ? 21.498 -2.777 -26.467 1.00 98.31 434 SER A CA 1
ATOM 3294 C C . SER A 1 434 ? 21.982 -2.879 -27.914 1.00 98.31 434 SER A C 1
ATOM 3296 O O . SER A 1 434 ? 22.968 -3.557 -28.160 1.00 98.31 434 SER A O 1
ATOM 3298 N N . ALA A 1 435 ? 21.327 -2.187 -28.856 1.00 98.44 435 ALA A N 1
ATOM 3299 C CA . ALA A 1 435 ? 21.826 -2.064 -30.225 1.00 98.44 435 ALA A CA 1
ATOM 3300 C C . ALA A 1 435 ? 23.103 -1.219 -30.267 1.00 98.44 435 ALA A C 1
ATOM 3302 O O . ALA A 1 435 ? 24.132 -1.699 -30.707 1.00 98.44 435 ALA A O 1
ATOM 3303 N N . ALA A 1 436 ? 23.090 -0.004 -29.716 1.00 98.31 436 ALA A N 1
ATOM 3304 C CA . ALA A 1 436 ? 24.279 0.851 -29.713 1.00 98.31 436 ALA A CA 1
ATOM 3305 C C . ALA A 1 436 ? 25.484 0.213 -29.001 1.00 98.31 436 ALA A C 1
ATOM 3307 O O . ALA A 1 436 ? 26.620 0.423 -29.401 1.00 98.31 436 ALA A O 1
ATOM 3308 N N . ALA A 1 437 ? 25.251 -0.605 -27.972 1.00 98.31 437 ALA A N 1
ATOM 3309 C CA . ALA A 1 437 ? 26.308 -1.332 -27.279 1.00 98.31 437 ALA A CA 1
ATOM 3310 C C . ALA A 1 437 ? 27.108 -2.260 -28.212 1.00 98.31 437 ALA A C 1
ATOM 3312 O O . ALA A 1 437 ? 28.277 -2.515 -27.917 1.00 98.31 437 ALA A O 1
ATOM 3313 N N . THR A 1 438 ? 26.515 -2.741 -29.317 1.00 98.31 438 THR A N 1
ATOM 3314 C CA . THR A 1 438 ? 27.198 -3.648 -30.252 1.00 98.31 438 THR A CA 1
ATOM 3315 C C . THR A 1 438 ? 28.268 -2.958 -31.087 1.00 98.31 438 THR A C 1
ATOM 3317 O O . THR A 1 438 ? 29.197 -3.617 -31.539 1.00 98.31 438 THR A O 1
ATOM 3320 N N . GLU A 1 439 ? 28.198 -1.637 -31.249 1.00 98.06 439 GLU A N 1
ATOM 3321 C CA . GLU A 1 439 ? 29.260 -0.846 -31.886 1.00 98.06 439 GLU A CA 1
ATOM 3322 C C . GLU A 1 439 ? 30.583 -0.961 -31.116 1.00 98.06 439 GLU A C 1
ATOM 3324 O O . GLU A 1 439 ? 31.659 -1.001 -31.705 1.00 98.06 439 GLU A O 1
ATOM 3329 N N . LEU A 1 440 ? 30.512 -1.110 -29.790 1.00 97.94 440 LEU A N 1
ATOM 3330 C CA . LEU A 1 440 ? 31.684 -1.289 -28.929 1.00 97.94 440 LEU A CA 1
ATOM 3331 C C . LEU A 1 440 ? 32.272 -2.711 -29.002 1.00 97.94 440 LEU A C 1
ATOM 3333 O O . LEU A 1 440 ? 33.256 -3.002 -28.326 1.00 97.94 440 LEU A O 1
ATOM 3337 N N . TRP A 1 441 ? 31.669 -3.620 -29.776 1.00 98.06 441 TRP A N 1
ATOM 3338 C CA . TRP A 1 441 ? 32.138 -5.002 -29.910 1.00 98.06 441 TRP A CA 1
ATOM 3339 C C . TRP A 1 441 ? 33.132 -5.188 -31.051 1.00 98.06 441 TRP A C 1
ATOM 3341 O O . TRP A 1 441 ? 33.863 -6.176 -31.026 1.00 98.06 441 TRP A O 1
ATOM 3351 N N . GLN A 1 442 ? 33.162 -4.279 -32.034 1.00 95.44 442 GLN A N 1
ATOM 3352 C CA . GLN A 1 442 ? 33.841 -4.475 -33.323 1.00 95.44 442 GLN A CA 1
ATOM 3353 C C . GLN A 1 442 ? 35.292 -4.963 -33.174 1.00 95.44 442 GLN A C 1
ATOM 3355 O O . GLN A 1 442 ? 35.656 -5.985 -33.755 1.00 95.44 442 GLN A O 1
ATOM 3360 N N . ASP A 1 443 ? 36.082 -4.317 -32.312 1.00 95.75 443 ASP A N 1
ATOM 3361 C CA . ASP A 1 443 ? 37.503 -4.642 -32.093 1.00 95.75 443 ASP A CA 1
ATOM 3362 C C . ASP A 1 443 ? 37.740 -6.033 -31.481 1.00 95.75 443 ASP A C 1
ATOM 3364 O O . ASP A 1 443 ? 38.858 -6.552 -31.484 1.00 95.75 443 ASP A O 1
ATOM 3368 N N . ARG A 1 444 ? 36.698 -6.645 -30.914 1.00 97.44 444 ARG A N 1
ATOM 3369 C CA . ARG A 1 444 ? 36.747 -7.942 -30.230 1.00 97.44 444 ARG A CA 1
ATOM 3370 C C . ARG A 1 444 ? 35.880 -8.999 -30.910 1.00 97.44 444 ARG A C 1
ATOM 3372 O O . ARG A 1 444 ? 35.786 -10.100 -30.378 1.00 97.44 444 ARG A O 1
ATOM 3379 N N . LEU A 1 445 ? 35.244 -8.670 -32.037 1.00 98.25 445 LEU A N 1
ATOM 3380 C CA . LEU A 1 445 ? 34.196 -9.483 -32.651 1.00 98.25 445 LEU A CA 1
ATOM 3381 C C . LEU A 1 445 ? 34.743 -10.666 -33.461 1.00 98.25 445 LEU A C 1
ATOM 3383 O O . LEU A 1 445 ? 34.122 -11.727 -33.466 1.00 98.25 445 LEU A O 1
ATOM 3387 N N . GLU A 1 446 ? 35.903 -10.512 -34.108 1.00 98.19 446 GLU A N 1
ATOM 3388 C CA . GLU A 1 446 ? 36.509 -11.563 -34.939 1.00 98.19 446 GLU A CA 1
ATOM 3389 C C . GLU A 1 446 ? 36.748 -12.840 -34.122 1.00 98.19 446 GLU A C 1
ATOM 3391 O O . GLU A 1 446 ? 37.459 -12.838 -33.115 1.00 98.19 446 GLU A O 1
ATOM 3396 N N . GLY A 1 447 ? 36.135 -13.946 -34.545 1.00 98.06 447 GLY A N 1
ATOM 3397 C CA . GLY A 1 447 ? 36.258 -15.243 -33.880 1.00 98.06 447 GLY A CA 1
ATOM 3398 C C . GLY A 1 447 ? 35.596 -15.339 -32.497 1.00 98.06 447 GLY A C 1
ATOM 3399 O O . GLY A 1 447 ? 35.726 -16.373 -31.841 1.00 98.06 447 GLY A O 1
ATOM 3400 N N . ALA A 1 448 ? 34.872 -14.311 -32.043 1.00 98.56 448 ALA A N 1
ATOM 3401 C CA . ALA A 1 448 ? 34.193 -14.304 -30.748 1.00 98.56 448 ALA A CA 1
ATOM 3402 C C . ALA A 1 448 ? 32.996 -15.264 -30.695 1.00 98.56 448 ALA A C 1
ATOM 3404 O O . ALA A 1 448 ? 32.416 -15.631 -31.719 1.00 98.56 448 ALA A O 1
ATOM 3405 N N . VAL A 1 449 ? 32.571 -15.614 -29.479 1.00 98.69 449 VAL A N 1
ATOM 3406 C CA . VAL A 1 449 ? 31.256 -16.222 -29.240 1.00 98.69 449 VAL A CA 1
ATOM 3407 C C . VAL A 1 449 ? 30.319 -15.130 -28.742 1.00 98.69 449 VAL A C 1
ATOM 3409 O O . VAL A 1 449 ? 30.452 -14.645 -27.619 1.00 98.69 449 VAL A O 1
ATOM 3412 N N . VAL A 1 450 ? 29.368 -14.731 -29.580 1.00 98.88 450 VAL A N 1
ATOM 3413 C CA . VAL A 1 450 ? 28.397 -13.682 -29.256 1.00 98.88 450 VAL A CA 1
ATOM 3414 C C . VAL A 1 450 ? 27.138 -14.321 -28.689 1.00 98.88 450 VAL A C 1
ATOM 3416 O O . VAL A 1 450 ? 26.576 -15.228 -29.293 1.00 98.88 450 VAL A O 1
ATOM 3419 N N . ALA A 1 451 ? 26.672 -13.844 -27.541 1.00 98.75 451 ALA A N 1
ATOM 3420 C CA . ALA A 1 451 ? 25.489 -14.339 -26.859 1.00 98.75 451 ALA A CA 1
ATOM 3421 C C . ALA A 1 451 ? 24.483 -13.220 -26.614 1.00 98.75 451 ALA A C 1
ATOM 3423 O O . ALA A 1 451 ? 24.697 -12.325 -25.798 1.00 98.75 451 ALA A O 1
ATOM 3424 N N . ILE A 1 452 ? 23.357 -13.305 -27.319 1.00 98.88 452 ILE A N 1
ATOM 3425 C CA . ILE A 1 452 ? 22.274 -12.330 -27.239 1.00 98.88 452 ILE A CA 1
ATOM 3426 C C . ILE A 1 452 ? 21.093 -13.021 -26.577 1.00 98.88 452 ILE A C 1
ATOM 3428 O O . ILE A 1 452 ? 20.420 -13.834 -27.205 1.00 98.88 452 ILE A O 1
ATOM 3432 N N . GLY A 1 453 ? 20.877 -12.759 -25.291 1.00 98.12 453 GLY A N 1
ATOM 3433 C CA . GLY A 1 453 ? 19.843 -13.413 -24.490 1.00 98.12 453 GLY A CA 1
ATOM 3434 C C . GLY A 1 453 ? 18.596 -12.567 -24.264 1.00 98.12 453 GLY A C 1
ATOM 3435 O O . GLY A 1 453 ? 17.556 -13.120 -23.915 1.00 98.12 453 GLY A O 1
ATOM 3436 N N . ASP A 1 454 ? 18.675 -11.252 -24.452 1.00 98.38 454 ASP A N 1
ATOM 3437 C CA . ASP A 1 454 ? 17.604 -10.323 -24.095 1.00 98.38 454 ASP A CA 1
ATOM 3438 C C . ASP A 1 454 ? 17.115 -9.532 -25.310 1.00 98.38 454 ASP A C 1
ATOM 3440 O O . ASP A 1 454 ? 15.968 -9.689 -25.722 1.00 98.38 454 ASP A O 1
ATOM 3444 N N . ALA A 1 455 ? 17.986 -8.741 -25.937 1.00 98.12 455 ALA A N 1
ATOM 3445 C CA . ALA A 1 455 ? 17.577 -7.662 -26.826 1.00 98.12 455 ALA A CA 1
ATOM 3446 C C . ALA A 1 455 ? 17.536 -8.068 -28.313 1.00 98.12 455 ALA A C 1
ATOM 3448 O O . ALA A 1 455 ? 18.585 -8.235 -28.941 1.00 98.12 455 ALA A O 1
ATOM 3449 N N . PRO A 1 456 ? 16.350 -8.121 -28.957 1.00 98.50 456 PRO A N 1
ATOM 3450 C CA . PRO A 1 456 ? 16.259 -8.391 -30.392 1.00 98.50 456 PRO A CA 1
ATOM 3451 C C . PRO A 1 456 ? 16.959 -7.335 -31.249 1.00 98.50 456 PRO A C 1
ATOM 3453 O O . PRO A 1 456 ? 17.505 -7.653 -32.300 1.00 98.50 456 PRO A O 1
ATOM 3456 N N . THR A 1 457 ? 16.957 -6.084 -30.787 1.00 98.56 457 THR A N 1
ATOM 3457 C CA . THR A 1 457 ? 17.600 -4.957 -31.467 1.00 98.56 457 THR A CA 1
ATOM 3458 C C . THR A 1 457 ? 19.119 -5.082 -31.497 1.00 98.56 457 THR A C 1
ATOM 3460 O O . THR A 1 457 ? 19.721 -4.660 -32.475 1.00 98.56 457 THR A O 1
ATOM 3463 N N . ALA A 1 458 ? 19.739 -5.709 -30.489 1.00 98.81 458 ALA A N 1
ATOM 3464 C CA . ALA A 1 458 ? 21.165 -6.029 -30.525 1.00 98.81 458 ALA A CA 1
ATOM 3465 C C . ALA A 1 458 ? 21.475 -7.056 -31.623 1.00 98.81 458 ALA A C 1
ATOM 3467 O O . ALA A 1 458 ? 22.461 -6.911 -32.339 1.00 98.81 458 ALA A O 1
ATOM 3468 N N . LEU A 1 459 ? 20.606 -8.062 -31.805 1.00 98.81 459 LEU A N 1
ATOM 3469 C CA . LEU A 1 459 ? 20.782 -9.053 -32.868 1.00 98.81 459 LEU A CA 1
ATOM 3470 C C . LEU A 1 459 ? 20.603 -8.430 -34.256 1.00 98.81 459 LEU A C 1
ATOM 3472 O O . LEU A 1 459 ? 21.443 -8.654 -35.117 1.00 98.81 459 LEU A O 1
ATOM 3476 N N . PHE A 1 460 ? 19.563 -7.618 -34.468 1.00 98.75 460 PHE A N 1
ATOM 3477 C CA . PHE A 1 460 ? 19.403 -6.900 -35.737 1.00 98.75 460 PHE A CA 1
ATOM 3478 C C . PHE A 1 460 ? 20.611 -6.016 -36.050 1.00 98.75 460 PHE A C 1
ATOM 3480 O O . PHE A 1 460 ? 21.155 -6.100 -37.145 1.00 98.75 460 PHE A O 1
ATOM 3487 N N . HIS A 1 461 ? 21.065 -5.221 -35.080 1.00 98.69 461 HIS A N 1
ATOM 3488 C CA . HIS A 1 461 ? 22.161 -4.289 -35.313 1.00 98.69 461 HIS A CA 1
ATOM 3489 C C . HIS A 1 461 ? 23.501 -4.993 -35.567 1.00 98.69 461 HIS A C 1
ATOM 3491 O O . HIS A 1 461 ? 24.275 -4.556 -36.414 1.00 98.69 461 HIS A O 1
ATOM 3497 N N . LEU A 1 462 ? 23.746 -6.133 -34.910 1.00 98.69 462 LEU A N 1
ATOM 3498 C CA . LEU A 1 462 ? 24.884 -6.993 -35.232 1.00 98.69 462 LEU A CA 1
ATOM 3499 C C . LEU A 1 462 ? 24.835 -7.468 -36.692 1.00 98.69 462 LEU A C 1
ATOM 3501 O O . LEU A 1 462 ? 25.849 -7.404 -37.379 1.00 98.69 462 LEU A O 1
ATOM 3505 N N . LEU A 1 463 ? 23.675 -7.926 -37.175 1.00 98.75 463 LEU A N 1
ATOM 3506 C CA . LEU A 1 463 ? 23.520 -8.383 -38.562 1.00 98.75 463 LEU A CA 1
ATOM 3507 C C . LEU A 1 463 ? 23.719 -7.236 -39.566 1.00 98.75 463 LEU A C 1
ATOM 3509 O O . LEU A 1 463 ? 24.449 -7.409 -40.537 1.00 98.75 463 LEU A O 1
ATOM 3513 N N . GLU A 1 464 ? 23.175 -6.045 -39.290 1.00 98.44 464 GLU A N 1
ATOM 3514 C CA . GLU A 1 464 ? 23.436 -4.832 -40.083 1.00 98.44 464 GLU A CA 1
ATOM 3515 C C . GLU A 1 464 ? 24.929 -4.469 -40.116 1.00 98.44 464 GLU A C 1
ATOM 3517 O O . GLU A 1 464 ? 25.440 -3.996 -41.131 1.00 98.44 464 GLU A O 1
ATOM 3522 N N . GLY A 1 465 ? 25.637 -4.657 -39.000 1.00 98.06 465 GLY A N 1
ATOM 3523 C CA . GLY A 1 465 ? 27.083 -4.468 -38.911 1.00 98.06 465 GLY A CA 1
ATOM 3524 C C . GLY A 1 465 ? 27.852 -5.464 -39.779 1.00 98.06 465 GLY A C 1
ATOM 3525 O O . GLY A 1 465 ? 28.748 -5.079 -40.533 1.00 98.06 465 GLY A O 1
ATOM 3526 N N . LEU A 1 466 ? 27.462 -6.740 -39.748 1.00 98.38 466 LEU A N 1
ATOM 3527 C CA . LEU A 1 466 ? 28.052 -7.778 -40.600 1.00 98.38 466 LEU A CA 1
ATOM 3528 C C . LEU A 1 466 ? 27.814 -7.500 -42.092 1.00 98.38 466 LEU A C 1
ATOM 3530 O O . LEU A 1 466 ? 28.736 -7.676 -42.888 1.00 98.38 466 LEU A O 1
ATOM 3534 N N . ASP A 1 467 ? 26.641 -6.982 -42.469 1.00 98.06 467 ASP A N 1
ATOM 3535 C CA . ASP A 1 467 ? 26.346 -6.549 -43.845 1.00 98.06 467 ASP A CA 1
ATOM 3536 C C . ASP A 1 467 ? 27.267 -5.395 -44.298 1.00 98.06 467 ASP A C 1
ATOM 3538 O O . ASP A 1 467 ? 27.610 -5.281 -45.476 1.00 98.06 467 ASP A O 1
ATOM 3542 N N . LYS A 1 468 ? 27.734 -4.563 -43.356 1.00 97.62 468 LYS A N 1
ATOM 3543 C CA . LYS A 1 468 ? 28.720 -3.490 -43.589 1.00 97.62 468 LYS A CA 1
ATOM 3544 C C . LYS A 1 468 ? 30.174 -3.978 -43.560 1.00 97.62 468 LYS A C 1
ATOM 3546 O O . LYS A 1 468 ? 31.085 -3.166 -43.716 1.00 97.62 468 LYS A O 1
ATOM 3551 N N . GLY A 1 469 ? 30.405 -5.277 -43.374 1.00 97.38 469 GLY A N 1
ATOM 3552 C CA . GLY A 1 469 ? 31.738 -5.875 -43.350 1.00 97.38 469 GLY A CA 1
ATOM 3553 C C . GLY A 1 469 ? 32.423 -5.851 -41.984 1.00 97.38 469 GLY A C 1
ATOM 3554 O O . GLY A 1 469 ? 33.653 -5.860 -41.938 1.00 97.38 469 GLY A O 1
ATOM 3555 N N . TRP A 1 470 ? 31.668 -5.817 -40.879 1.00 98.19 470 TRP A N 1
ATOM 3556 C CA . TRP A 1 470 ? 32.247 -6.038 -39.550 1.00 98.19 470 TRP A CA 1
ATOM 3557 C C . TRP A 1 470 ? 32.966 -7.397 -39.461 1.00 98.19 470 TRP A C 1
ATOM 3559 O O . TRP A 1 470 ? 32.594 -8.336 -40.178 1.00 98.19 470 TRP A O 1
ATOM 3569 N N . PRO A 1 471 ? 33.968 -7.529 -38.569 1.00 98.19 471 PRO A N 1
ATOM 3570 C CA . PRO A 1 471 ? 34.618 -8.809 -38.307 1.00 98.19 471 PRO A CA 1
ATOM 3571 C C . PRO A 1 471 ? 33.605 -9.886 -37.897 1.00 98.19 471 PRO A C 1
ATOM 3573 O O . PRO A 1 471 ? 32.580 -9.582 -37.281 1.00 98.19 471 PRO A O 1
ATOM 3576 N N . LYS A 1 472 ? 33.862 -11.150 -38.242 1.00 98.25 472 LYS A N 1
ATOM 3577 C CA . LYS A 1 472 ? 32.870 -12.223 -38.089 1.00 98.25 472 LYS A CA 1
ATOM 3578 C C . LYS A 1 472 ? 33.068 -12.981 -36.777 1.00 98.25 472 LYS A C 1
ATOM 3580 O O . LYS A 1 472 ? 34.155 -13.521 -36.553 1.00 98.25 472 LYS A O 1
ATOM 3585 N N . PRO A 1 473 ? 32.038 -13.105 -35.921 1.00 98.50 473 PRO A N 1
ATOM 3586 C CA . PRO A 1 473 ? 32.112 -13.999 -34.775 1.00 98.50 473 PRO A CA 1
ATOM 3587 C C . PRO A 1 473 ? 32.204 -15.460 -35.224 1.00 98.50 473 PRO A C 1
ATOM 3589 O O . PRO A 1 473 ? 31.647 -15.856 -36.248 1.00 98.50 473 PRO A O 1
ATOM 3592 N N . ALA A 1 474 ? 32.868 -16.287 -34.416 1.00 98.31 474 ALA A N 1
ATOM 3593 C CA . ALA A 1 474 ? 32.911 -17.729 -34.635 1.00 98.31 474 ALA A CA 1
ATOM 3594 C C . ALA A 1 474 ? 31.541 -18.381 -34.414 1.00 98.31 474 ALA A C 1
ATOM 3596 O O . ALA A 1 474 ? 31.254 -19.408 -35.019 1.00 98.31 474 ALA A O 1
ATOM 3597 N N . LEU A 1 475 ? 30.713 -17.817 -33.527 1.00 98.75 475 LEU A N 1
ATOM 3598 C CA . LEU A 1 475 ? 29.375 -18.324 -33.236 1.00 98.75 475 LEU A CA 1
ATOM 3599 C C . LEU A 1 475 ? 28.454 -17.222 -32.697 1.00 98.75 475 LEU A C 1
ATOM 3601 O O . LEU A 1 475 ? 28.834 -16.489 -31.783 1.00 98.75 475 LEU A O 1
ATOM 3605 N N . ILE A 1 476 ? 27.214 -17.179 -33.190 1.00 98.88 476 ILE A N 1
ATOM 3606 C CA . ILE A 1 476 ? 26.127 -16.337 -32.674 1.00 98.88 476 ILE A CA 1
ATOM 3607 C C . ILE A 1 476 ? 25.091 -17.207 -31.945 1.00 98.88 476 ILE A C 1
ATOM 3609 O O . ILE A 1 476 ? 24.338 -17.977 -32.541 1.00 98.88 476 ILE A O 1
ATOM 3613 N N . LEU A 1 477 ? 25.009 -17.051 -30.628 1.00 98.81 477 LEU A N 1
ATOM 3614 C CA . LEU A 1 477 ? 23.965 -17.611 -29.773 1.00 98.81 477 LEU A CA 1
ATOM 3615 C C . LEU A 1 477 ? 22.799 -16.614 -29.693 1.00 98.81 477 LEU A C 1
ATOM 3617 O O . LEU A 1 477 ? 22.724 -15.779 -28.789 1.00 98.81 477 LEU A O 1
ATOM 3621 N N . GLY A 1 478 ? 21.897 -16.685 -30.672 1.00 98.56 478 GLY A N 1
ATOM 3622 C CA . GLY A 1 478 ? 20.760 -15.778 -30.810 1.00 98.56 478 GLY A CA 1
ATOM 3623 C C . GLY A 1 478 ? 19.555 -16.242 -29.999 1.00 98.56 478 GLY A C 1
ATOM 3624 O O . GLY A 1 478 ? 18.645 -16.862 -30.540 1.00 98.56 478 GLY A O 1
ATOM 3625 N N . PHE A 1 479 ? 19.484 -15.914 -28.716 1.00 98.62 479 PHE A N 1
ATOM 3626 C CA . PHE A 1 479 ? 18.353 -16.235 -27.842 1.00 98.62 479 PHE A CA 1
ATOM 3627 C C . PHE A 1 479 ? 17.570 -15.017 -27.316 1.00 98.62 479 PHE A C 1
ATOM 3629 O O . PHE A 1 479 ? 17.034 -15.139 -26.213 1.00 98.62 479 PHE A O 1
ATOM 3636 N N . PRO A 1 480 ? 17.415 -13.875 -28.023 1.00 98.38 480 PRO A N 1
ATOM 3637 C CA . PRO A 1 480 ? 16.585 -12.800 -27.491 1.00 98.38 480 PRO A CA 1
ATOM 3638 C C . PRO A 1 480 ? 15.153 -13.296 -27.245 1.00 98.38 480 PRO A C 1
ATOM 3640 O O . PRO A 1 480 ? 14.569 -14.032 -28.057 1.00 98.38 480 PRO A O 1
ATOM 3643 N N . VAL A 1 481 ? 14.600 -12.918 -26.094 1.00 97.81 481 VAL A N 1
ATOM 3644 C CA . VAL A 1 481 ? 13.225 -13.220 -25.688 1.00 97.81 481 VAL A CA 1
ATOM 3645 C C . VAL A 1 481 ? 12.375 -11.974 -25.848 1.00 97.81 481 VAL A C 1
ATOM 3647 O O . VAL A 1 481 ? 12.807 -10.870 -25.546 1.00 97.81 481 VAL A O 1
ATOM 3650 N N . GLY A 1 482 ? 11.140 -12.125 -26.311 1.00 94.75 482 GLY A N 1
ATOM 3651 C CA . GLY A 1 482 ? 10.263 -10.966 -26.392 1.00 94.75 482 GLY A CA 1
ATOM 3652 C C . GLY A 1 482 ? 9.043 -11.165 -27.262 1.00 94.75 482 GLY A C 1
ATOM 3653 O O . GLY A 1 482 ? 8.938 -12.109 -28.044 1.00 94.75 482 GLY A O 1
ATOM 3654 N N . PHE A 1 483 ? 8.101 -10.241 -27.111 1.00 93.94 483 PHE A N 1
ATOM 3655 C CA . PHE A 1 483 ? 6.875 -10.212 -27.905 1.00 93.94 483 PHE A CA 1
ATOM 3656 C C . PHE A 1 483 ? 7.019 -9.424 -29.206 1.00 93.94 483 PHE A C 1
ATOM 3658 O O . PHE A 1 483 ? 6.244 -9.668 -30.127 1.00 93.94 483 PHE A O 1
ATOM 3665 N N . VAL A 1 484 ? 8.004 -8.525 -29.278 1.00 94.12 484 VAL A N 1
ATOM 3666 C CA . VAL A 1 484 ? 8.254 -7.625 -30.408 1.00 94.12 484 VAL A CA 1
ATOM 3667 C C . VAL A 1 484 ? 9.698 -7.806 -30.863 1.00 94.12 484 VAL A C 1
ATOM 3669 O O . VAL A 1 484 ? 10.611 -7.727 -30.044 1.00 94.12 484 VAL A O 1
ATOM 3672 N N . GLY A 1 485 ? 9.907 -8.088 -32.148 1.00 95.50 485 GLY A N 1
ATOM 3673 C CA . GLY A 1 485 ? 11.223 -8.170 -32.785 1.00 95.50 485 GLY A CA 1
ATOM 3674 C C . GLY A 1 485 ? 12.014 -9.452 -32.509 1.00 95.50 485 GLY A C 1
ATOM 3675 O O . GLY A 1 485 ? 12.898 -9.780 -33.288 1.00 95.50 485 GLY A O 1
ATOM 3676 N N . ALA A 1 486 ? 11.729 -10.192 -31.431 1.00 97.19 486 ALA A N 1
ATOM 3677 C CA . ALA A 1 486 ? 12.487 -11.394 -31.066 1.00 97.19 486 ALA A CA 1
ATOM 3678 C C . ALA A 1 486 ? 12.329 -12.535 -32.079 1.00 97.19 486 ALA A C 1
ATOM 3680 O O . ALA A 1 486 ? 13.298 -13.216 -32.404 1.00 97.19 486 ALA A O 1
ATOM 3681 N N . ALA A 1 487 ? 11.106 -12.782 -32.555 1.00 97.19 487 ALA A N 1
ATOM 3682 C CA . ALA A 1 487 ? 10.869 -13.848 -33.525 1.00 97.19 487 ALA A CA 1
ATOM 3683 C C . ALA A 1 487 ? 11.494 -13.493 -34.878 1.00 97.19 487 ALA A C 1
ATOM 3685 O O . ALA A 1 487 ? 12.086 -14.352 -35.526 1.00 97.19 487 ALA A O 1
ATOM 3686 N N . GLU A 1 488 ? 11.377 -12.225 -35.251 1.00 98.31 488 GLU A N 1
ATOM 3687 C CA . GLU A 1 488 ? 11.840 -11.642 -36.498 1.00 98.31 488 GLU A CA 1
ATOM 3688 C C . GLU A 1 488 ? 13.372 -11.605 -36.558 1.00 98.31 488 GLU A C 1
ATOM 3690 O O . GLU A 1 488 ? 13.938 -12.092 -37.528 1.00 98.31 488 GLU A O 1
ATOM 3695 N N . SER A 1 489 ? 14.060 -11.149 -35.505 1.00 98.56 489 SER A N 1
ATOM 3696 C CA . SER A 1 489 ? 15.531 -11.072 -35.487 1.00 98.56 489 SER A CA 1
ATOM 3697 C C . SER A 1 489 ? 16.200 -12.442 -35.567 1.00 98.56 489 SER A C 1
ATOM 3699 O O . SER A 1 489 ? 17.222 -12.618 -36.225 1.00 98.56 489 SER A O 1
ATOM 3701 N N . LYS A 1 490 ? 15.605 -13.452 -34.927 1.00 98.69 490 LYS A N 1
ATOM 3702 C CA . LYS A 1 490 ? 16.096 -14.835 -34.979 1.00 98.69 490 LYS A CA 1
ATOM 3703 C C . LYS A 1 490 ? 15.768 -15.524 -36.300 1.00 98.69 490 LYS A C 1
ATOM 3705 O O . LYS A 1 490 ? 16.531 -16.387 -36.739 1.00 98.69 490 LYS A O 1
ATOM 3710 N N . ALA A 1 491 ? 14.642 -15.169 -36.921 1.00 98.44 491 ALA A N 1
ATOM 3711 C CA . ALA A 1 491 ? 14.313 -15.618 -38.269 1.00 98.44 491 ALA A CA 1
ATOM 3712 C C . ALA A 1 491 ? 15.287 -15.022 -39.293 1.00 98.44 491 ALA A C 1
ATOM 3714 O O . ALA A 1 491 ? 15.788 -15.770 -40.124 1.00 98.44 491 ALA A O 1
ATOM 3715 N N . GLU A 1 492 ? 15.618 -13.735 -39.162 1.00 98.56 492 GLU A N 1
ATOM 3716 C CA . GLU A 1 492 ? 16.618 -13.041 -39.982 1.00 98.56 492 GLU A CA 1
ATOM 3717 C C . GLU A 1 492 ? 17.994 -13.717 -39.876 1.00 98.56 492 GLU A C 1
ATOM 3719 O O . GLU A 1 492 ? 18.556 -14.126 -40.889 1.00 98.56 492 GLU A O 1
ATOM 3724 N N . LEU A 1 493 ? 18.478 -13.960 -38.648 1.00 98.62 493 LEU A N 1
ATOM 3725 C CA . LEU A 1 493 ? 19.713 -14.717 -38.400 1.00 98.62 493 LEU A CA 1
ATOM 3726 C C . LEU A 1 493 ? 19.677 -16.121 -39.025 1.00 98.62 493 LEU A C 1
ATOM 3728 O O . LEU A 1 493 ? 20.672 -16.580 -39.574 1.00 98.62 493 LEU A O 1
ATOM 3732 N N . SER A 1 494 ? 18.543 -16.822 -38.913 1.00 98.19 494 SER A N 1
ATOM 3733 C CA . SER A 1 494 ? 18.418 -18.192 -39.429 1.00 98.19 494 SER A CA 1
ATOM 3734 C C . SER A 1 494 ? 18.363 -18.256 -40.953 1.00 98.19 494 SER A C 1
ATOM 3736 O O . SER A 1 494 ? 18.757 -19.271 -41.524 1.00 98.19 494 SER A O 1
ATOM 3738 N N . ALA A 1 495 ? 17.810 -17.226 -41.596 1.00 98.00 495 ALA A N 1
ATOM 3739 C CA . ALA A 1 495 ? 17.658 -17.163 -43.043 1.00 98.00 495 ALA A CA 1
ATOM 3740 C C . ALA A 1 495 ? 18.982 -16.809 -43.729 1.00 98.00 495 ALA A C 1
ATOM 3742 O O . ALA A 1 495 ? 19.332 -17.434 -44.729 1.00 98.00 495 ALA A O 1
ATOM 3743 N N . ASP A 1 496 ? 19.725 -15.855 -43.166 1.00 97.75 496 ASP A N 1
ATOM 3744 C CA . ASP A 1 496 ? 21.052 -15.471 -43.634 1.00 97.75 496 ASP A CA 1
ATOM 3745 C C . ASP A 1 496 ? 21.947 -15.095 -42.437 1.00 97.75 496 ASP A C 1
ATOM 3747 O O . ASP A 1 496 ? 21.815 -14.008 -41.874 1.00 97.75 496 ASP A O 1
ATOM 3751 N N . PRO A 1 497 ? 22.885 -15.959 -42.015 1.00 95.69 497 PRO A N 1
ATOM 3752 C CA . PRO A 1 497 ? 23.767 -15.662 -40.892 1.00 95.69 497 PRO A CA 1
ATOM 3753 C C . PRO A 1 497 ? 25.030 -14.887 -41.304 1.00 95.69 497 PRO A C 1
ATOM 3755 O O . PRO A 1 497 ? 25.981 -14.802 -40.524 1.00 95.69 497 PRO A O 1
ATOM 3758 N N . ARG A 1 498 ? 25.094 -14.364 -42.541 1.00 97.50 498 ARG A N 1
ATOM 3759 C CA . ARG A 1 498 ? 26.229 -13.588 -43.082 1.00 97.50 498 ARG A CA 1
ATOM 3760 C C . ARG A 1 498 ? 27.557 -14.364 -43.045 1.00 97.50 498 ARG A C 1
ATOM 3762 O O . ARG A 1 498 ? 28.659 -13.811 -42.959 1.00 97.50 498 ARG A O 1
ATOM 3769 N N . GLY A 1 499 ? 27.463 -15.690 -43.141 1.00 94.56 499 GLY A N 1
ATOM 3770 C CA . GLY A 1 499 ? 28.593 -16.620 -43.067 1.00 94.56 499 GLY A CA 1
ATOM 3771 C C . GLY A 1 499 ? 29.115 -16.896 -41.653 1.00 94.56 499 GLY A C 1
ATOM 3772 O O . GLY A 1 499 ? 30.209 -17.440 -41.535 1.00 94.56 499 GLY A O 1
ATOM 3773 N N . CYS A 1 500 ? 28.371 -16.525 -40.608 1.00 97.56 500 CYS A N 1
ATOM 3774 C CA . CYS A 1 500 ? 28.649 -16.937 -39.232 1.00 97.56 500 CYS A CA 1
ATOM 3775 C C . CYS A 1 500 ? 27.929 -18.253 -38.909 1.00 97.56 500 CYS A C 1
ATOM 3777 O O . CYS A 1 500 ? 26.870 -18.546 -39.468 1.00 97.56 500 CYS A O 1
ATOM 3779 N N . ASP A 1 501 ? 28.456 -19.017 -37.954 1.00 98.44 501 ASP A N 1
ATOM 3780 C CA . ASP A 1 501 ? 27.682 -20.092 -37.341 1.00 98.44 501 ASP A CA 1
ATOM 3781 C C . ASP A 1 501 ? 26.684 -19.533 -36.321 1.00 98.44 501 ASP A C 1
ATOM 3783 O O . ASP A 1 501 ? 26.941 -18.510 -35.678 1.00 98.44 501 ASP A O 1
ATOM 3787 N N . PHE A 1 502 ? 25.547 -20.208 -36.132 1.00 98.69 502 PHE A N 1
ATOM 3788 C CA . PHE A 1 502 ? 24.538 -19.782 -35.166 1.00 98.69 502 PHE A CA 1
ATOM 3789 C C . PHE A 1 502 ? 23.784 -20.927 -34.488 1.00 98.69 502 PHE A C 1
ATOM 3791 O O . PHE A 1 502 ? 23.593 -22.014 -35.036 1.00 98.69 502 PHE A O 1
ATOM 3798 N N . ILE A 1 503 ? 23.282 -20.632 -33.289 1.00 98.62 503 ILE A N 1
ATOM 3799 C CA . ILE A 1 503 ? 22.297 -21.442 -32.566 1.00 98.62 503 ILE A CA 1
ATOM 3800 C C . ILE A 1 503 ? 21.209 -20.495 -32.058 1.00 98.62 503 ILE A C 1
ATOM 3802 O O . ILE A 1 503 ? 21.496 -19.517 -31.368 1.00 98.62 503 ILE A O 1
ATOM 3806 N N . THR A 1 504 ? 19.951 -20.779 -32.392 1.00 98.56 504 THR A N 1
ATOM 3807 C CA . THR A 1 504 ? 18.804 -19.944 -32.020 1.00 98.56 504 THR A CA 1
ATOM 3808 C C . THR A 1 504 ? 17.522 -20.762 -31.806 1.00 98.56 504 THR A C 1
ATOM 3810 O O . THR A 1 504 ? 17.490 -21.983 -31.978 1.00 98.56 504 THR A O 1
ATOM 3813 N N . LEU A 1 505 ? 16.439 -20.081 -31.415 1.00 97.62 505 LEU A N 1
ATOM 3814 C CA . LEU A 1 505 ? 15.088 -20.630 -31.293 1.00 97.62 505 LEU A CA 1
ATOM 3815 C C . LEU A 1 505 ? 14.102 -19.875 -32.182 1.00 97.62 505 LEU A C 1
ATOM 3817 O O . LEU A 1 505 ? 13.996 -18.651 -32.112 1.00 97.62 505 LEU A O 1
ATOM 3821 N N . ARG A 1 506 ? 13.255 -20.608 -32.902 1.00 97.50 506 ARG A N 1
ATOM 3822 C CA . ARG A 1 506 ? 12.123 -20.041 -33.644 1.00 97.50 506 ARG A CA 1
ATOM 3823 C C . ARG A 1 506 ? 11.055 -19.455 -32.707 1.00 97.50 506 ARG A C 1
ATOM 3825 O O . ARG A 1 506 ? 10.643 -20.078 -31.719 1.00 97.50 506 ARG A O 1
ATOM 3832 N N . GLY A 1 507 ? 10.525 -18.285 -33.067 1.00 96.50 507 GLY A N 1
ATOM 3833 C CA . GLY A 1 507 ? 9.436 -17.610 -32.349 1.00 96.50 507 GLY A CA 1
ATOM 3834 C C . GLY A 1 507 ? 9.910 -16.761 -31.164 1.00 96.50 507 GLY A C 1
ATOM 3835 O O . GLY A 1 507 ? 11.035 -16.292 -31.141 1.00 96.50 507 GLY A O 1
ATOM 3836 N N . ARG A 1 508 ? 9.054 -16.546 -30.159 1.00 97.12 508 ARG A N 1
ATOM 3837 C CA . ARG A 1 508 ? 9.274 -15.546 -29.086 1.00 97.12 508 ARG A CA 1
ATOM 3838 C C . ARG A 1 508 ? 10.166 -15.988 -27.924 1.00 97.12 508 ARG A C 1
ATOM 3840 O O . ARG A 1 508 ? 10.606 -15.157 -27.138 1.00 97.12 508 ARG A O 1
ATOM 3847 N N . ARG A 1 509 ? 10.374 -17.297 -27.767 1.00 97.44 509 ARG A N 1
ATOM 3848 C CA . ARG A 1 509 ? 11.086 -17.859 -26.612 1.00 97.44 509 ARG A CA 1
ATOM 3849 C C . ARG A 1 509 ? 12.592 -17.696 -26.747 1.00 97.44 509 ARG A C 1
ATOM 3851 O O . ARG A 1 509 ? 13.131 -17.783 -27.844 1.00 97.44 509 ARG A O 1
ATOM 3858 N N . GLY A 1 510 ? 13.246 -17.512 -25.618 1.00 97.50 510 GLY A N 1
ATOM 3859 C CA . GLY A 1 510 ? 14.671 -17.267 -25.502 1.00 97.50 510 GLY A CA 1
ATOM 3860 C C . GLY A 1 510 ? 14.969 -16.944 -24.047 1.00 97.50 510 GLY A C 1
ATOM 3861 O O . GLY A 1 510 ? 14.237 -17.379 -23.152 1.00 97.50 510 GLY A O 1
ATOM 3862 N N . GLY A 1 511 ? 15.968 -16.109 -23.825 1.00 98.00 511 GLY A N 1
ATOM 3863 C CA . GLY A 1 511 ? 16.215 -15.482 -22.544 1.00 98.00 511 GLY A CA 1
ATOM 3864 C C . GLY A 1 511 ? 17.676 -15.596 -22.127 1.00 98.00 511 GLY A C 1
ATOM 3865 O O . GLY A 1 511 ? 18.393 -16.494 -22.592 1.00 98.00 511 GLY A O 1
ATOM 3866 N N . PRO A 1 512 ? 18.106 -14.760 -21.169 1.00 98.06 512 PRO A N 1
ATOM 3867 C CA . PRO A 1 512 ? 19.477 -14.779 -20.678 1.00 98.06 512 PRO A CA 1
ATOM 3868 C C . PRO A 1 512 ? 19.916 -16.141 -20.127 1.00 98.06 512 PRO A C 1
ATOM 3870 O O . PRO A 1 512 ? 21.039 -16.575 -20.376 1.00 98.06 512 PRO A O 1
ATOM 3873 N N . SER A 1 513 ? 19.013 -16.863 -19.452 1.00 97.62 513 SER A N 1
ATOM 3874 C CA . SER A 1 513 ? 19.282 -18.205 -18.917 1.00 97.62 513 SER A CA 1
ATOM 3875 C C . SER A 1 513 ? 19.602 -19.228 -20.010 1.00 97.62 513 SER A C 1
ATOM 3877 O O . SER A 1 513 ? 20.471 -20.072 -19.816 1.00 97.62 513 SER A O 1
ATOM 3879 N N . MET A 1 514 ? 18.936 -19.147 -21.167 1.00 98.12 514 MET A N 1
ATOM 3880 C CA . MET A 1 514 ? 19.204 -20.037 -22.301 1.00 98.12 514 MET A CA 1
ATOM 3881 C C . MET A 1 514 ? 20.536 -19.694 -22.970 1.00 98.12 514 MET A C 1
ATOM 3883 O O . MET A 1 514 ? 21.333 -20.592 -23.224 1.00 98.12 514 MET A O 1
ATOM 3887 N N . ALA A 1 515 ? 20.811 -18.406 -23.195 1.00 98.31 515 ALA A N 1
ATOM 3888 C CA . ALA A 1 515 ? 22.087 -17.966 -23.757 1.00 98.31 515 ALA A CA 1
ATOM 3889 C C . ALA A 1 515 ? 23.275 -18.405 -22.878 1.00 98.31 515 ALA A C 1
ATOM 3891 O O . ALA A 1 515 ? 24.233 -18.997 -23.376 1.00 98.31 515 ALA A O 1
ATOM 3892 N N . ALA A 1 516 ? 23.177 -18.212 -21.558 1.00 97.69 516 ALA A N 1
ATOM 3893 C CA . ALA A 1 516 ? 24.194 -18.660 -20.610 1.00 97.69 516 ALA A CA 1
ATOM 3894 C C . ALA A 1 516 ? 24.340 -20.193 -20.574 1.00 97.69 516 ALA A C 1
ATOM 3896 O O . ALA A 1 516 ? 25.458 -20.712 -20.555 1.00 97.69 516 ALA A O 1
ATOM 3897 N N . ALA A 1 517 ? 23.226 -20.932 -20.609 1.00 96.56 517 ALA A N 1
ATOM 3898 C CA . ALA A 1 517 ? 23.248 -22.393 -20.636 1.00 96.56 517 ALA A CA 1
ATOM 3899 C C . ALA A 1 517 ? 23.870 -22.949 -21.925 1.00 96.56 517 ALA A C 1
ATOM 3901 O O . ALA A 1 517 ? 24.602 -23.936 -21.856 1.00 96.56 517 ALA A O 1
ATOM 3902 N N . ALA A 1 518 ? 23.643 -22.303 -23.074 1.00 97.19 518 ALA A N 1
ATOM 3903 C CA . ALA A 1 518 ? 24.304 -22.654 -24.328 1.00 97.19 518 ALA A CA 1
ATOM 3904 C C . ALA A 1 518 ? 25.826 -22.489 -24.219 1.00 97.19 518 ALA A C 1
ATOM 3906 O O . ALA A 1 518 ? 26.555 -23.422 -24.545 1.00 97.19 518 ALA A O 1
ATOM 3907 N N . ILE A 1 519 ? 26.315 -21.363 -23.682 1.00 96.75 519 ILE A N 1
ATOM 3908 C CA . ILE A 1 519 ? 27.757 -21.162 -23.449 1.00 96.75 519 ILE A CA 1
ATOM 3909 C C . ILE A 1 519 ? 28.307 -22.251 -22.522 1.00 96.75 519 ILE A C 1
ATOM 3911 O O . ILE A 1 519 ? 29.318 -22.876 -22.836 1.00 96.75 519 ILE A O 1
ATOM 3915 N N . GLY A 1 520 ? 27.629 -22.524 -21.403 1.00 93.50 520 GLY A N 1
ATOM 3916 C CA . GLY A 1 520 ? 28.052 -23.553 -20.451 1.00 93.50 520 GLY A CA 1
ATOM 3917 C C . GLY A 1 520 ? 28.098 -24.963 -21.054 1.00 93.50 520 GLY A C 1
ATOM 3918 O O . GLY A 1 520 ? 29.020 -25.723 -20.761 1.00 93.50 520 GLY A O 1
ATOM 3919 N N . ALA A 1 521 ? 27.139 -25.306 -21.917 1.00 93.56 521 ALA A N 1
ATOM 3920 C CA . ALA A 1 521 ? 27.110 -26.585 -22.627 1.00 93.56 521 ALA A CA 1
ATOM 3921 C C . ALA A 1 521 ? 28.255 -26.712 -23.645 1.00 93.56 521 ALA A C 1
ATOM 3923 O O . ALA A 1 521 ? 28.837 -27.785 -23.798 1.00 93.56 521 ALA A O 1
ATOM 3924 N N . LEU A 1 522 ? 28.612 -25.616 -24.317 1.00 94.19 522 LEU A N 1
ATOM 3925 C CA . LEU A 1 522 ? 29.733 -25.588 -25.255 1.00 94.19 522 LEU A CA 1
ATOM 3926 C C . LEU A 1 522 ? 31.088 -25.619 -24.531 1.00 94.19 522 LEU A C 1
ATOM 3928 O O . LEU A 1 522 ? 32.012 -26.264 -25.014 1.00 94.19 522 LEU A O 1
ATOM 3932 N N . ALA A 1 523 ? 31.206 -24.987 -23.360 1.00 90.44 523 ALA A N 1
ATOM 3933 C CA . ALA A 1 523 ? 32.454 -24.928 -22.596 1.00 90.44 523 ALA A CA 1
ATOM 3934 C C . ALA A 1 523 ? 32.855 -26.269 -21.950 1.00 90.44 523 ALA A C 1
ATOM 3936 O O . ALA A 1 523 ? 34.043 -26.569 -21.857 1.00 90.44 523 ALA A O 1
ATOM 3937 N N . LYS A 1 524 ? 31.887 -27.085 -21.503 1.00 77.94 524 LYS A N 1
ATOM 3938 C CA . LYS A 1 524 ? 32.157 -28.336 -20.763 1.00 77.94 524 LYS A CA 1
ATOM 3939 C C . LYS A 1 524 ? 32.582 -29.529 -21.630 1.00 77.94 524 LYS A C 1
ATOM 3941 O O . LYS A 1 524 ? 33.119 -30.485 -21.083 1.00 77.94 524 LYS A O 1
ATOM 3946 N N . GLY A 1 525 ? 32.389 -29.471 -22.952 1.00 60.09 525 GLY A N 1
ATOM 3947 C CA . GLY A 1 525 ? 32.546 -30.640 -23.832 1.00 60.09 525 GLY A CA 1
ATOM 3948 C C . GLY A 1 525 ? 31.420 -31.677 -23.645 1.00 60.09 525 GLY A C 1
ATOM 3949 O O . GLY A 1 525 ? 30.536 -31.459 -22.814 1.00 60.09 525 GLY A O 1
ATOM 3950 N N . PRO A 1 526 ? 31.378 -32.755 -24.454 1.00 51.41 526 PRO A N 1
ATOM 3951 C CA . PRO A 1 526 ? 30.427 -33.851 -24.241 1.00 51.41 526 PRO A CA 1
ATOM 3952 C C . PRO A 1 526 ? 30.661 -34.505 -22.870 1.00 51.41 526 PRO A C 1
ATOM 3954 O O . PRO A 1 526 ? 31.805 -34.580 -22.415 1.00 51.41 526 PRO A O 1
ATOM 3957 N N . ALA A 1 527 ? 29.571 -34.915 -22.218 1.00 45.22 527 ALA A N 1
ATOM 3958 C CA . ALA A 1 527 ? 29.593 -35.570 -20.908 1.00 45.22 527 ALA A CA 1
ATOM 3959 C C . ALA A 1 527 ? 30.090 -37.019 -20.976 1.00 45.22 527 ALA A C 1
ATOM 3961 O O . ALA A 1 527 ? 29.790 -37.696 -21.987 1.00 45.22 527 ALA A O 1
#